Protein 4LPS (pdb70)

Solvent-accessible surface area: 17107 Å² total; per-residue (Å²): 105,160,27,57,103,49,2,57,80,1,63,103,66,2,94,168,48,44,5,5,2,0,0,0,0,0,0,4,15,0,20,13,8,49,5,1,32,36,0,11,82,41,161,72,7,110,20,0,0,0,0,1,5,1,69,38,60,56,1,0,74,81,0,100,181,89,72,10,52,8,56,11,17,71,25,20,122,33,7,18,0,44,0,51,50,0,59,40,2,0,50,80,1,98,123,126,17,9,2,150,159,12,48,0,0,0,0,6,2,0,3,0,1,8,19,0,4,58,60,35,0,4,7,2,1,2,0,0,0,0,3,1,8,15,21,20,31,16,0,33,14,10,20,59,2,0,74,0,0,11,0,0,0,0,5,33,23,61,17,42,158,86,53,123,13,121,50,60,43,0,94,91,3,3,86,138,42,29,80,131,6,49,40,38,92,7,7,65,141,57,99,118,12,6,69,63,0,14,69,31,0,34,62,38,61,172,98,87,76,39,16,138,52,94,56,133,177,29,68,111,50,2,56,81,2,63,103,65,2,94,172,44,45,4,5,2,0,0,0,0,0,0,4,17,0,20,14,14,55,6,1,30,38,0,10,86,38,159,76,6,92,18,0,0,0,1,3,11,8,78,26,85,112,4,0,62,90,0,102,162,87,71,8,48,1,36,33,15,69,23,26,156,29,8,18,0,50,0,65,50,0,61,44,8,0,48,90,0,101,118,105,21,5,1,158,151,12,57,0,0,0,0,6,2,1,5,0,0,3,20,0,7,55,59,33,0,6,9,1,1,2,0,0,0,0,3,1,9,15,22,14,21,14,0,31,10,5,20,39,0,0,91,0,0,10,0,0,0,0,5,33,22,60,17,43,153,88,53,125,15,125,55,61,34,0,97,95,1,4,86,150,36,29,74,129,7,50,47,40,92,7,6,68,137,55,101,118,12,5,70,61,0,13,67,32,0,34,69,38,60,169,98,85,80,39,19,133,50,98,64

Nearest PDB structures (foldseek):
  4lps-assembly2_B  TM=1.003E+00  e=1.080E-43  Helicobacter pylori 26695
  2wsm-assembly1_A  TM=9.148E-01  e=1.066E-20  Archaeoglobus fulgidus DSM 4304
  2hf9-assembly1_A  TM=9.427E-01  e=1.735E-19  Methanocaldococcus jannaschii
  2wsm-assembly1_B  TM=9.326E-01  e=5.176E-17  Archaeoglobus fulgidus DSM 4304
  4hi0-assembly1_F  TM=8.448E-01  e=5.317E-10  Helicobacter pylori 26695

InterPro domains:
  IPR003495 CobW/HypB/UreG, nucleotide-binding domain [PF02492] (51-211)
  IPR004392 Hydrogenase maturation factor HypB [PTHR30134] (16-239)
  IPR004392 Hydrogenase maturation factor HypB [TIGR00073] (16-233)
  IPR004392 Hydrogenase maturation factor HypB [cd05390] (26-230)
  IPR027417 P-loop containing nucleoside triphosphate hydrolase [G3DSA:3.40.50.300] (28-242)
  IPR027417 P-loop containing nucleoside triphosphate hydrolase [SSF52540] (8-234)

Sequence (430 aa):
SKNDIKAAEMKERYLKEGLYVLNFMSSPGSGKTTMLENLADFKDFKFCVVEGDLQTNRDADRLRKKGVSAHHQITTGEACHLEASMIEGAFDLLKDEGALEKSDFLIIENVGNLVCPSSYNLGAAMNIVLLSVPEGDDKVLKYPTMFMCADAVIISKADMVEVFNFRVSQVKEDMQKL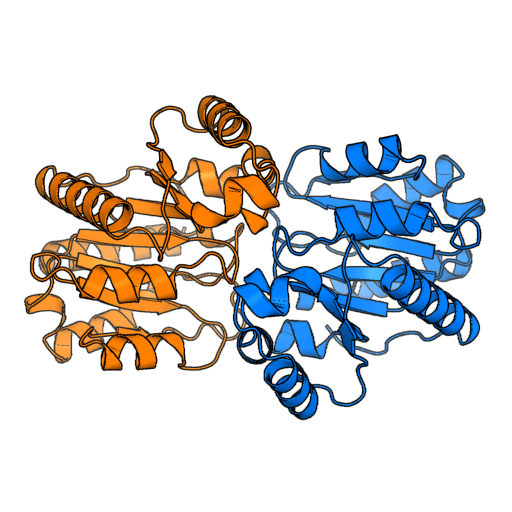KPEAPIFLMSSKDPKSLEDFKNFLLEKKRENYQSTHSFSKNDIKAAEMKERYLKEGLYVLNFMSSPGSGKTTMLENLADFKDFKFCVVEGDDLQTNRDADRLRKKGVSAHQITTGEACHLEASMIEGAFDLLKDEGALEKSDFLIIENVGNLVCPSSYNLGAAMNIVLLSVPEGDDKVLKYPTMFMCADAVIISKADMVEVFNFRVSQVKEDMQKLKPEAPIFLMSSKDPKSLEDFKNFLLEKKRENYQSTHSF

Organism: Helicobacter pylori (strain ATCC 700392 / 26695) (NCBI:txid85962)

Radius of gyration: 21.74 Å; Cα contacts (8 Å, |Δi|>4): 896; chains: 2; bounding box: 53×54×57 Å

Structure (mmCIF, N/CA/C/O backbone):
data_4LPS
#
_entry.id   4LPS
#
_cell.length_a   49.820
_cell.length_b   50.160
_cell.length_c   53.680
_cell.angle_alpha   102.16
_cell.angle_beta   99.05
_cell.angle_gamma   90.65
#
_symmetry.space_group_name_H-M   'P 1'
#
loop_
_entity.id
_entity.type
_entity.pdbx_description
1 polymer 'Hydrogenase/urease nickel incorporation protein HypB'
2 non-polymer 'MAGNESIUM ION'
3 non-polymer "GUANOSINE-5'-DIPHOSPHATE"
4 non-polymer 'PHOSPHATE ION'
5 non-polymer 'NICKEL (II) ION'
6 non-polymer GLYCEROL
7 non-polymer 'MALONATE ION'
8 water water
#
loop_
_atom_site.group_PDB
_atom_site.id
_atom_site.type_symbol
_atom_site.label_atom_id
_atom_site.label_alt_id
_atom_site.label_comp_id
_atom_site.label_asym_id
_atom_site.label_entity_id
_atom_site.label_seq_id
_atom_site.pdbx_PDB_ins_code
_atom_site.Cartn_x
_atom_site.Cartn_y
_atom_site.Cartn_z
_atom_site.occupancy
_atom_site.B_iso_or_equiv
_atom_site.auth_seq_id
_atom_site.auth_comp_id
_atom_site.auth_asym_id
_atom_site.auth_atom_id
_atom_site.pdbx_PDB_model_num
ATOM 1 N N . SER A 1 28 ? 38.432 -18.693 5.392 1.00 55.26 28 SER A N 1
ATOM 2 C CA . SER A 1 28 ? 38.733 -17.566 4.515 1.00 50.11 28 SER A CA 1
ATOM 3 C C . SER A 1 28 ? 38.404 -17.834 3.048 1.00 47.10 28 SER A C 1
ATOM 4 O O . SER A 1 28 ? 38.625 -16.965 2.210 1.00 45.84 28 SER A O 1
ATOM 7 N N . LYS A 1 29 ? 37.866 -19.015 2.742 1.00 45.06 29 LYS A N 1
ATOM 8 C CA . LYS A 1 29 ? 37.539 -19.373 1.359 1.00 37.37 29 LYS A CA 1
ATOM 9 C C . LYS A 1 29 ? 36.665 -18.294 0.721 1.00 26.22 29 LYS A C 1
ATOM 10 O O . LYS A 1 29 ? 36.967 -17.812 -0.377 1.00 17.98 29 LYS A O 1
ATOM 16 N N . ASN A 1 30 ? 35.585 -17.917 1.397 1.00 21.38 30 ASN A N 1
ATOM 17 C CA . ASN A 1 30 ? 34.770 -16.808 0.920 1.00 18.77 30 ASN A CA 1
ATOM 18 C C . ASN A 1 30 ? 35.535 -15.495 1.065 1.00 16.19 30 ASN A C 1
ATOM 19 O O . ASN A 1 30 ? 35.448 -14.623 0.203 1.00 14.43 30 ASN A O 1
ATOM 24 N N . ASP A 1 31 ? 36.264 -15.354 2.173 1.00 17.31 31 ASP A N 1
ATOM 25 C CA . ASP A 1 31 ? 37.075 -14.164 2.431 1.00 15.37 31 ASP A CA 1
ATOM 26 C C . ASP A 1 31 ? 38.143 -13.956 1.354 1.00 13.53 31 ASP A C 1
ATOM 27 O O . ASP A 1 31 ? 38.379 -12.831 0.915 1.00 12.22 31 ASP A O 1
ATOM 32 N N . ILE A 1 32 ? 38.798 -15.039 0.948 1.00 14.19 32 ILE A N 1
ATOM 33 C CA . ILE A 1 32 ? 39.767 -14.979 -0.142 1.00 13.50 32 ILE A CA 1
ATOM 34 C C . ILE A 1 32 ? 39.087 -14.514 -1.425 1.00 12.20 32 ILE A C 1
ATOM 35 O O . ILE A 1 32 ? 39.545 -13.574 -2.079 1.00 11.42 32 ILE A O 1
ATOM 40 N N . LYS A 1 33 ? 37.994 -15.184 -1.779 1.00 12.84 33 LYS A N 1
ATOM 41 C CA . LYS A 1 33 ? 37.249 -14.872 -2.995 1.00 12.40 33 LYS A CA 1
ATOM 42 C C . LYS A 1 33 ? 36.678 -13.452 -2.986 1.00 13.50 33 LYS A C 1
ATOM 43 O O . LYS A 1 33 ? 36.614 -12.796 -4.025 1.00 12.65 33 LYS A O 1
ATOM 49 N N . ALA A 1 34 ? 36.257 -12.987 -1.815 1.00 10.93 34 ALA A N 1
ATOM 50 C CA . ALA A 1 34 ? 35.774 -11.619 -1.666 1.00 10.38 34 ALA A CA 1
ATOM 51 C C . ALA A 1 34 ? 36.881 -10.605 -1.928 1.00 10.23 34 ALA A C 1
ATOM 52 O O . ALA A 1 34 ? 36.649 -9.568 -2.550 1.00 9.17 34 ALA A O 1
ATOM 54 N N . ALA A 1 35 ? 38.080 -10.903 -1.435 1.00 12.77 35 ALA A N 1
ATOM 55 C CA . ALA A 1 35 ? 39.234 -10.041 -1.653 1.00 13.78 35 ALA A CA 1
ATOM 56 C C . ALA A 1 35 ? 39.617 -9.996 -3.130 1.00 13.71 35 ALA A C 1
ATOM 57 O O . ALA A 1 35 ? 40.037 -8.957 -3.643 1.00 11.92 35 ALA A O 1
ATOM 59 N N . GLU A 1 36 ? 39.483 -11.134 -3.805 1.00 11.96 36 GLU A N 1
ATOM 60 C CA . GLU A 1 36 ? 39.787 -11.223 -5.230 1.00 11.52 36 GLU A CA 1
ATOM 61 C C . GLU A 1 36 ? 38.753 -10.482 -6.070 1.00 12.25 36 GLU A C 1
ATOM 62 O O . GLU A 1 36 ? 39.089 -9.884 -7.092 1.00 15.75 36 GLU A O 1
ATOM 68 N N . MET A 1 37 ? 37.491 -10.543 -5.655 1.00 9.46 37 MET A N 1
ATOM 69 C CA . MET A 1 37 ? 36.441 -9.801 -6.347 1.00 15.58 37 MET A CA 1
ATOM 70 C C . MET A 1 37 ? 36.629 -8.305 -6.151 1.00 13.93 37 MET A C 1
ATOM 71 O O . MET A 1 37 ? 36.345 -7.518 -7.054 1.00 15.81 37 MET A O 1
ATOM 76 N N . LYS A 1 38 ? 37.079 -7.916 -4.960 1.00 11.07 38 LYS A N 1
ATOM 77 C CA . LYS A 1 38 ? 37.352 -6.511 -4.672 1.00 15.04 38 LYS A CA 1
ATOM 78 C C . LYS A 1 38 ? 38.447 -5.944 -5.578 1.00 15.23 38 LYS A C 1
ATOM 79 O O . LYS A 1 38 ? 38.384 -4.780 -5.974 1.00 19.04 38 LYS A O 1
ATOM 85 N N . GLU A 1 39 ? 39.452 -6.760 -5.891 1.00 13.04 39 GLU A N 1
ATOM 86 C CA . GLU A 1 39 ? 40.457 -6.386 -6.883 1.00 13.80 39 GLU A CA 1
ATOM 87 C C . GLU A 1 39 ? 39.804 -5.978 -8.200 1.00 13.83 39 GLU A C 1
ATOM 88 O O . GLU A 1 39 ? 40.149 -4.954 -8.785 1.00 15.30 39 GLU A O 1
ATOM 94 N N . ARG A 1 40 ? 38.862 -6.795 -8.662 1.00 12.73 40 ARG A N 1
ATOM 95 C CA . ARG A 1 40 ? 38.181 -6.550 -9.928 1.00 14.12 40 ARG A CA 1
ATOM 96 C C . ARG A 1 40 ? 37.259 -5.337 -9.858 1.00 14.42 40 ARG A C 1
ATOM 97 O O . ARG A 1 40 ? 37.125 -4.606 -10.840 1.00 16.41 40 ARG A O 1
ATOM 105 N N . TYR A 1 41 ? 36.617 -5.136 -8.709 1.00 13.14 41 TYR A N 1
ATOM 106 C CA . TYR A 1 41 ? 35.756 -3.973 -8.513 1.00 14.19 41 TYR A CA 1
ATOM 107 C C . TYR A 1 41 ? 36.530 -2.686 -8.729 1.00 16.07 41 TYR A C 1
ATOM 108 O O . TYR A 1 41 ? 36.077 -1.777 -9.425 1.00 18.15 41 TYR A O 1
ATOM 117 N N . LEU A 1 42 ? 37.714 -2.632 -8.130 1.00 15.93 42 LEU A N 1
ATOM 118 C CA . LEU A 1 42 ? 38.570 -1.455 -8.193 1.00 20.39 42 LEU A CA 1
ATOM 119 C C . LEU A 1 42 ? 39.154 -1.290 -9.593 1.00 23.89 42 LEU A C 1
ATOM 120 O O . LEU A 1 42 ? 39.292 -0.173 -10.089 1.00 26.88 42 LEU A O 1
ATOM 125 N N . LYS A 1 43 ? 39.508 -2.411 -10.214 1.00 19.71 43 LYS A N 1
ATOM 126 C CA . LYS A 1 43 ? 40.002 -2.412 -11.586 1.00 23.79 43 LYS A CA 1
ATOM 127 C C . LYS A 1 43 ? 38.985 -1.777 -12.530 1.00 24.03 43 LYS A C 1
ATOM 128 O O . LYS A 1 43 ? 39.344 -1.020 -13.431 1.00 27.48 43 LYS A O 1
ATOM 134 N N . GLU A 1 44 ? 37.715 -2.104 -12.320 1.00 18.95 44 GLU A N 1
ATOM 135 C CA . GLU A 1 44 ? 36.636 -1.588 -13.153 1.00 19.56 44 GLU A CA 1
ATOM 136 C C . GLU A 1 44 ? 36.157 -0.221 -12.678 1.00 18.90 44 GLU A C 1
ATOM 137 O O . GLU A 1 44 ? 35.221 0.344 -13.247 1.00 21.66 44 GLU A O 1
ATOM 143 N N . GLY A 1 45 ? 36.792 0.297 -11.630 1.00 18.72 45 GLY A N 1
ATOM 144 C CA . GLY A 1 45 ? 36.425 1.584 -11.071 1.00 18.76 45 GLY A CA 1
ATOM 145 C C . GLY A 1 45 ? 34.998 1.613 -10.557 1.00 23.81 45 GLY A C 1
ATOM 146 O O . GLY A 1 45 ? 34.269 2.582 -10.773 1.00 28.99 45 GLY A O 1
ATOM 147 N N . LEU A 1 46 ? 34.602 0.549 -9.865 1.00 17.41 46 LEU A N 1
ATOM 148 C CA . LEU A 1 46 ? 33.256 0.447 -9.319 1.00 15.37 46 LEU A CA 1
ATOM 149 C C . LEU A 1 46 ? 33.221 0.653 -7.811 1.00 15.42 46 LEU A C 1
ATOM 150 O O . LEU A 1 46 ? 34.037 0.089 -7.077 1.00 15.10 46 LEU A O 1
ATOM 155 N N . TYR A 1 47 ? 32.267 1.459 -7.355 1.00 14.25 47 TYR A N 1
ATOM 156 C CA . TYR A 1 47 ? 31.959 1.545 -5.934 1.00 13.74 47 TYR A CA 1
ATOM 157 C C . TYR A 1 47 ? 30.820 0.576 -5.647 1.00 17.53 47 TYR A C 1
ATOM 158 O O . TYR A 1 47 ? 29.711 0.740 -6.154 1.00 18.62 47 TYR A O 1
ATOM 167 N N . VAL A 1 48 ? 31.103 -0.448 -4.851 1.00 16.95 48 VAL A N 1
ATOM 168 C CA . VAL A 1 48 ? 30.178 -1.563 -4.703 1.00 11.15 48 VAL A CA 1
ATOM 169 C C . VAL A 1 48 ? 29.390 -1.514 -3.395 1.00 10.57 48 VAL A C 1
ATOM 170 O O . VAL A 1 48 ? 29.960 -1.363 -2.312 1.00 10.73 48 VAL A O 1
ATOM 174 N N . LEU A 1 49 ? 28.070 -1.633 -3.516 1.00 10.08 49 LEU A N 1
ATOM 175 C CA . LEU A 1 49 ? 27.173 -1.604 -2.365 1.00 15.51 49 LEU A CA 1
ATOM 176 C C . LEU A 1 49 ? 26.467 -2.944 -2.204 1.00 14.01 49 LEU A C 1
ATOM 177 O O . LEU A 1 49 ? 26.052 -3.563 -3.189 1.00 14.81 49 LEU A O 1
ATOM 182 N N . ASN A 1 50 ? 26.369 -3.401 -0.959 1.00 9.03 50 ASN A N 1
ATOM 183 C CA . ASN A 1 50 ? 25.676 -4.642 -0.636 1.00 11.54 50 ASN A CA 1
ATOM 184 C C . ASN A 1 50 ? 24.480 -4.367 0.271 1.00 12.80 50 ASN A C 1
ATOM 185 O O . ASN A 1 50 ? 24.646 -4.037 1.448 1.00 9.87 50 ASN A O 1
ATOM 190 N N . PHE A 1 51 ? 23.277 -4.486 -0.284 1.00 10.40 51 PHE A N 1
ATOM 191 C CA . PHE A 1 51 ? 22.058 -4.205 0.471 1.00 11.52 51 PHE A CA 1
ATOM 192 C C . PHE A 1 51 ? 21.452 -5.470 1.067 1.00 11.19 51 PHE A C 1
ATOM 193 O O . PHE A 1 51 ? 21.158 -6.429 0.353 1.00 9.88 51 PHE A O 1
ATOM 201 N N . MET A 1 52 ? 21.263 -5.457 2.383 1.00 8.55 52 MET A N 1
ATOM 202 C CA . MET A 1 52 ? 20.709 -6.596 3.095 1.00 8.82 52 MET A CA 1
ATOM 203 C C . MET A 1 52 ? 19.484 -6.188 3.899 1.00 13.07 52 MET A C 1
ATOM 204 O O . MET A 1 52 ? 19.417 -5.072 4.414 1.00 8.95 52 MET A O 1
ATOM 209 N N . SER A 1 53 ? 18.505 -7.085 3.973 1.00 10.63 53 SER A N 1
ATOM 210 C CA . SER A 1 53 ? 17.292 -6.843 4.746 1.00 12.48 53 SER A CA 1
ATOM 211 C C . SER A 1 53 ? 16.471 -8.118 4.834 1.00 9.91 53 SER A C 1
ATOM 212 O O . SER A 1 53 ? 16.820 -9.129 4.228 1.00 11.62 53 SER A O 1
ATOM 215 N N . SER A 1 54 ? 15.369 -8.057 5.573 1.00 10.32 54 SER A N 1
ATOM 216 C CA . SER A 1 54 ? 14.362 -9.106 5.527 1.00 12.85 54 SER A CA 1
ATOM 217 C C . SER A 1 54 ? 13.715 -9.108 4.149 1.00 11.75 54 SER A C 1
ATOM 218 O O . SER A 1 54 ? 13.806 -8.117 3.422 1.00 9.94 54 SER A O 1
ATOM 221 N N . PRO A 1 55 ? 13.085 -10.229 3.766 1.00 11.17 55 PRO A N 1
ATOM 222 C CA . PRO A 1 55 ? 12.257 -10.169 2.558 1.00 11.12 55 PRO A CA 1
ATOM 223 C C . PRO A 1 55 ? 11.203 -9.063 2.658 1.00 13.94 55 PRO A C 1
ATOM 224 O O . PRO A 1 55 ? 10.531 -8.954 3.689 1.00 11.83 55 PRO A O 1
ATOM 228 N N . GLY A 1 56 ? 11.075 -8.250 1.614 1.00 11.92 56 GLY A N 1
ATOM 229 C CA . GLY A 1 56 ? 10.028 -7.243 1.558 1.00 11.05 56 GLY A CA 1
ATOM 230 C C . GLY A 1 56 ? 10.266 -5.926 2.278 1.00 13.31 56 GLY A C 1
ATOM 231 O O . GLY A 1 56 ? 9.339 -5.132 2.423 1.00 18.15 56 GLY A O 1
ATOM 232 N N . SER A 1 57 ? 11.493 -5.676 2.725 1.00 15.86 57 SER A N 1
ATOM 233 C CA . SER A 1 57 ? 11.803 -4.413 3.395 1.00 16.40 57 SER A CA 1
ATOM 234 C C . SER A 1 57 ? 11.803 -3.208 2.445 1.00 13.07 57 SER A C 1
ATOM 235 O O . SER A 1 57 ? 11.772 -2.065 2.901 1.00 9.83 57 SER A O 1
ATOM 238 N N . GLY A 1 58 ? 11.831 -3.456 1.137 1.00 12.21 58 GLY A N 1
ATOM 239 C CA . GLY A 1 58 ? 11.795 -2.374 0.167 1.00 10.20 58 GLY A CA 1
ATOM 240 C C . GLY A 1 58 ? 13.046 -2.152 -0.670 1.00 12.37 58 GLY A C 1
ATOM 241 O O . GLY A 1 58 ? 13.230 -1.065 -1.217 1.00 12.10 58 GLY A O 1
ATOM 242 N N . LYS A 1 59 ? 13.904 -3.165 -0.770 1.00 9.28 59 LYS A N 1
ATOM 243 C CA . LYS A 1 59 ? 15.152 -3.056 -1.532 1.00 8.78 59 LYS A CA 1
ATOM 244 C C . LYS A 1 59 ? 14.957 -2.758 -3.022 1.00 10.17 59 LYS A C 1
ATOM 245 O O . LYS A 1 59 ? 15.537 -1.807 -3.550 1.00 9.37 59 LYS A O 1
ATOM 251 N N . THR A 1 60 ? 14.170 -3.585 -3.703 1.00 9.52 60 THR A N 1
ATOM 252 C CA . THR A 1 60 ? 13.969 -3.421 -5.140 1.00 10.15 60 THR A CA 1
ATOM 253 C C . THR A 1 60 ? 13.284 -2.093 -5.463 1.00 10.85 60 THR A C 1
ATOM 254 O O . THR A 1 60 ? 13.659 -1.413 -6.421 1.00 13.10 60 THR A O 1
ATOM 258 N N . THR A 1 61 ? 12.291 -1.723 -4.657 1.00 10.79 61 THR A N 1
ATOM 259 C CA . THR A 1 61 ? 11.581 -0.460 -4.848 1.00 11.52 61 THR A CA 1
ATOM 260 C C . THR A 1 61 ? 12.542 0.713 -4.721 1.00 18.49 61 THR A C 1
ATOM 261 O O . THR A 1 61 ? 12.483 1.666 -5.502 1.00 20.45 61 THR A O 1
ATOM 265 N N . MET A 1 62 ? 13.430 0.633 -3.736 1.00 14.40 62 MET A N 1
ATOM 266 C CA . MET A 1 62 ? 14.431 1.672 -3.526 1.00 15.13 62 MET A CA 1
ATOM 267 C C . MET A 1 62 ? 15.332 1.838 -4.746 1.00 15.51 62 MET A C 1
ATOM 268 O O . MET A 1 62 ? 15.602 2.960 -5.179 1.00 17.08 62 MET A O 1
ATOM 273 N N . LEU A 1 63 ? 15.800 0.718 -5.291 1.00 12.73 63 LEU A N 1
ATOM 274 C CA . LEU A 1 63 ? 16.656 0.745 -6.472 1.00 13.31 63 LEU A CA 1
ATOM 275 C C . LEU A 1 63 ? 15.906 1.292 -7.683 1.00 13.19 63 LEU A C 1
ATOM 276 O O . LEU A 1 63 ? 16.479 2.027 -8.488 1.00 16.50 63 LEU A O 1
ATOM 281 N N . GLU A 1 64 ? 14.633 0.923 -7.818 1.00 13.59 64 GLU A N 1
ATOM 282 C CA . GLU A 1 64 ? 13.785 1.473 -8.875 1.00 16.64 64 GLU A CA 1
ATOM 283 C C . GLU A 1 64 ? 13.722 2.995 -8.785 1.00 18.43 64 GLU A C 1
ATOM 284 O O . GLU A 1 64 ? 13.789 3.691 -9.798 1.00 21.54 64 GLU A O 1
ATOM 290 N N . ASN A 1 65 ? 13.596 3.502 -7.562 1.00 14.36 65 ASN A N 1
ATOM 291 C CA . ASN A 1 65 ? 13.538 4.941 -7.327 1.00 17.26 65 ASN A CA 1
ATOM 292 C C . ASN A 1 65 ? 14.889 5.631 -7.527 1.00 17.81 65 ASN A C 1
ATOM 293 O O . ASN A 1 65 ? 14.947 6.783 -7.958 1.00 18.51 65 ASN A O 1
ATOM 298 N N . LEU A 1 66 ? 15.974 4.929 -7.209 1.00 14.52 66 LEU A N 1
ATOM 299 C CA . LEU A 1 66 ? 17.318 5.474 -7.398 1.00 16.13 66 LEU A CA 1
ATOM 300 C C . LEU A 1 66 ? 17.647 5.649 -8.882 1.00 17.52 66 LEU A C 1
ATOM 301 O O . LEU A 1 66 ? 18.422 6.528 -9.258 1.00 17.87 66 LEU A O 1
ATOM 306 N N . ALA A 1 67 ? 17.061 4.801 -9.719 1.00 15.96 67 ALA A N 1
ATOM 307 C CA . ALA A 1 67 ? 17.260 4.878 -11.163 1.00 20.20 67 ALA A CA 1
ATOM 308 C C . ALA A 1 67 ? 16.767 6.193 -11.765 1.00 24.79 67 ALA A C 1
ATOM 309 O O . ALA A 1 67 ? 17.109 6.526 -12.902 1.00 27.43 67 ALA A O 1
ATOM 311 N N . ASP A 1 68 ? 15.961 6.935 -11.010 1.00 25.40 68 ASP A N 1
ATOM 312 C CA . ASP A 1 68 ? 15.434 8.208 -11.486 1.00 29.35 68 ASP A CA 1
ATOM 313 C C . ASP A 1 68 ? 16.444 9.344 -11.359 1.00 30.53 68 ASP A C 1
ATOM 314 O O . ASP A 1 68 ? 16.229 10.432 -11.894 1.00 31.57 68 ASP A O 1
ATOM 319 N N . PHE A 1 69 ? 17.541 9.097 -10.650 1.00 28.74 69 PHE A N 1
ATOM 320 C CA . PHE A 1 69 ? 18.593 10.101 -10.530 1.00 26.76 69 PHE A CA 1
ATOM 321 C C . PHE A 1 69 ? 19.668 9.853 -11.584 1.00 28.74 69 PHE A C 1
ATOM 322 O O . PHE A 1 69 ? 20.399 8.861 -11.529 1.00 28.90 69 PHE A O 1
ATOM 330 N N . LYS A 1 70 ? 19.745 10.762 -12.551 1.00 32.54 70 LYS A N 1
ATOM 331 C CA . LYS A 1 70 ? 20.601 10.581 -13.715 1.00 36.10 70 LYS A CA 1
ATOM 332 C C . LYS A 1 70 ? 22.077 10.689 -13.353 1.00 34.25 70 LYS A C 1
ATOM 333 O O . LYS A 1 70 ? 22.939 10.132 -14.041 1.00 35.00 70 LYS A O 1
ATOM 339 N N . ASP A 1 71 ? 22.363 11.384 -12.255 1.00 30.65 71 ASP A N 1
ATOM 340 C CA . ASP A 1 71 ? 23.730 11.488 -11.759 1.00 28.09 71 ASP A CA 1
ATOM 341 C C . ASP A 1 71 ? 24.123 10.264 -10.936 1.00 23.64 71 ASP A C 1
ATOM 342 O O . ASP A 1 71 ? 25.238 10.192 -10.417 1.00 22.32 71 ASP A O 1
ATOM 347 N N . PHE A 1 72 ? 23.218 9.296 -10.833 1.00 21.04 72 PHE A N 1
ATOM 348 C CA . PHE A 1 72 ? 23.504 8.073 -10.094 1.00 19.01 72 PHE A CA 1
ATOM 349 C C . PHE A 1 72 ? 23.519 6.887 -11.050 1.00 18.99 72 PHE A C 1
ATOM 350 O O . PHE A 1 72 ? 22.474 6.314 -11.370 1.00 19.47 72 PHE A O 1
ATOM 358 N N . LYS A 1 73 ? 24.719 6.529 -11.495 1.00 19.55 73 LYS A N 1
ATOM 359 C CA . LYS A 1 73 ? 24.906 5.527 -12.536 1.00 19.18 73 LYS A CA 1
ATOM 360 C C . LYS A 1 73 ? 25.296 4.187 -11.934 1.00 17.00 73 LYS A C 1
ATOM 361 O O . LYS A 1 73 ? 26.373 4.052 -11.351 1.00 17.96 73 LYS A O 1
ATOM 367 N N . PHE A 1 74 ? 24.418 3.199 -12.067 1.00 17.17 74 PHE A N 1
ATOM 368 C CA . PHE A 1 74 ? 24.655 1.900 -11.454 1.00 15.74 74 PHE A CA 1
ATOM 369 C C . PHE A 1 74 ? 24.072 0.737 -12.248 1.00 15.35 74 PHE A C 1
ATOM 370 O O . PHE A 1 74 ? 23.171 0.914 -13.070 1.00 15.74 74 PHE A O 1
ATOM 378 N N . CYS A 1 75 ? 24.608 -0.452 -11.994 1.00 14.76 75 CYS A N 1
ATOM 379 C CA . CYS A 1 75 ? 24.027 -1.695 -12.483 1.00 16.47 75 CYS A CA 1
ATOM 380 C C . CYS A 1 75 ? 23.821 -2.607 -11.277 1.00 17.39 75 CYS A C 1
ATOM 381 O O . CYS A 1 75 ? 24.366 -2.351 -10.200 1.00 13.25 75 CYS A O 1
ATOM 384 N N . VAL A 1 76 ? 23.030 -3.660 -11.441 1.00 13.33 76 VAL A N 1
ATOM 385 C CA . VAL A 1 76 ? 22.599 -4.438 -10.287 1.00 12.69 76 VAL A CA 1
ATOM 386 C C . VAL A 1 76 ? 22.870 -5.934 -10.427 1.00 14.86 76 VAL A C 1
ATOM 387 O O . VAL A 1 76 ? 22.693 -6.521 -11.497 1.00 15.20 76 VAL A O 1
ATOM 391 N N . VAL A 1 77 ? 23.328 -6.534 -9.335 1.00 14.45 77 VAL A N 1
ATOM 392 C CA . VAL A 1 77 ? 23.352 -7.981 -9.201 1.00 13.84 77 VAL A CA 1
ATOM 393 C C . VAL A 1 77 ? 22.271 -8.388 -8.198 1.00 13.57 77 VAL A C 1
ATOM 394 O O . VAL A 1 77 ? 22.302 -7.969 -7.038 1.00 15.21 77 VAL A O 1
ATOM 398 N N . GLU A 1 78 ? 21.312 -9.193 -8.651 1.00 13.12 78 GLU A N 1
ATOM 399 C CA . GLU A 1 78 ? 20.161 -9.565 -7.828 1.00 14.96 78 GLU A CA 1
ATOM 400 C C . GLU A 1 78 ? 20.300 -10.967 -7.268 1.00 14.60 78 GLU A C 1
ATOM 401 O O . GLU A 1 78 ? 20.578 -11.910 -8.011 1.00 14.09 78 GLU A O 1
ATOM 407 N N . GLY A 1 79 ? 20.125 -11.101 -5.956 1.00 13.24 79 GLY A N 1
ATOM 408 C CA . GLY A 1 79 ? 20.172 -12.407 -5.329 1.00 14.90 79 GLY A CA 1
ATOM 409 C C . GLY A 1 79 ? 18.813 -12.881 -4.850 1.00 17.30 79 GLY A C 1
ATOM 410 O O . GLY A 1 79 ? 18.209 -12.278 -3.962 1.00 19.31 79 GLY A O 1
ATOM 411 N N . ASP A 1 80 ? 18.327 -13.961 -5.450 1.00 15.13 80 ASP A N 1
ATOM 412 C CA . ASP A 1 80 ? 17.085 -14.590 -5.015 1.00 20.02 80 ASP A CA 1
ATOM 413 C C . ASP A 1 80 ? 17.234 -16.099 -5.100 1.00 21.01 80 ASP A C 1
ATOM 414 O O . ASP A 1 80 ? 18.143 -16.599 -5.762 1.00 22.13 80 ASP A O 1
ATOM 419 N N . LEU A 1 81 ? 16.352 -16.822 -4.419 1.00 19.57 81 LEU A N 1
ATOM 420 C CA . LEU A 1 81 ? 16.298 -18.269 -4.559 1.00 21.55 81 LEU A CA 1
ATOM 421 C C . LEU A 1 81 ? 15.851 -18.658 -5.965 1.00 22.69 81 LEU A C 1
ATOM 422 O O . LEU A 1 81 ? 16.526 -19.437 -6.641 1.00 22.51 81 LEU A O 1
ATOM 427 N N . GLN A 1 82 ? 14.729 -18.094 -6.413 1.00 19.90 82 GLN A N 1
ATOM 428 C CA . GLN A 1 82 ? 14.194 -18.391 -7.741 1.00 22.30 82 GLN A CA 1
ATOM 429 C C . GLN A 1 82 ? 13.496 -17.181 -8.356 1.00 19.39 82 GLN A C 1
ATOM 430 O O . GLN A 1 82 ? 13.260 -16.183 -7.673 1.00 18.29 82 GLN A O 1
ATOM 436 N N . THR A 1 83 ? 13.184 -17.292 -9.651 1.00 24.34 83 THR A N 1
ATOM 437 C CA . THR A 1 83 ? 12.488 -16.267 -10.448 1.00 20.20 83 THR A CA 1
ATOM 438 C C . THR A 1 83 ? 13.370 -15.058 -10.734 1.00 19.21 83 THR A C 1
ATOM 439 O O . THR A 1 83 ? 14.295 -14.748 -9.980 1.00 17.35 83 THR A O 1
ATOM 443 N N . ASN A 1 84 ? 13.078 -14.391 -11.846 1.00 18.22 84 ASN A N 1
ATOM 444 C CA . ASN A 1 84 ? 13.732 -13.142 -12.213 1.00 18.91 84 ASN A CA 1
ATOM 445 C C . ASN A 1 84 ? 12.800 -11.966 -11.950 1.00 21.87 84 ASN A C 1
ATOM 446 O O . ASN A 1 84 ? 12.761 -11.015 -12.728 1.00 21.72 84 ASN A O 1
ATOM 451 N N . ARG A 1 85 ? 12.055 -12.022 -10.849 1.00 20.89 85 ARG A N 1
ATOM 452 C CA . ARG A 1 85 ? 11.027 -11.017 -10.602 1.00 22.31 85 ARG A CA 1
ATOM 453 C C . ARG A 1 85 ? 11.645 -9.660 -10.268 1.00 19.88 85 ARG A C 1
ATOM 454 O O . ARG A 1 85 ? 11.222 -8.642 -10.814 1.00 18.47 85 ARG A O 1
ATOM 462 N N . ASP A 1 86 ? 12.626 -9.637 -9.371 1.00 17.41 86 ASP A N 1
ATOM 463 C CA . ASP A 1 86 ? 13.272 -8.379 -9.012 1.00 15.50 86 ASP A CA 1
ATOM 464 C C . ASP A 1 86 ? 14.089 -7.814 -10.177 1.00 16.05 86 ASP A C 1
ATOM 465 O O . ASP A 1 86 ? 14.041 -6.616 -10.451 1.00 19.01 86 ASP A O 1
ATOM 470 N N . ALA A 1 87 ? 14.839 -8.678 -10.854 1.00 15.76 87 ALA A N 1
ATOM 471 C CA . ALA A 1 87 ? 15.686 -8.256 -11.966 1.00 15.15 87 ALA A CA 1
ATOM 472 C C . ALA A 1 87 ? 14.859 -7.658 -13.099 1.00 16.91 87 ALA A C 1
ATOM 473 O O . ALA A 1 87 ? 15.257 -6.666 -13.714 1.00 19.71 87 ALA A O 1
ATOM 475 N N . ASP A 1 88 ? 13.717 -8.278 -13.378 1.00 17.21 88 ASP A N 1
ATOM 476 C CA . ASP A 1 88 ? 12.804 -7.794 -14.410 1.00 19.04 88 ASP A CA 1
ATOM 477 C C . ASP A 1 88 ? 12.224 -6.421 -14.083 1.00 20.69 88 ASP A C 1
ATOM 478 O O . ASP A 1 88 ? 12.140 -5.560 -14.958 1.00 21.85 88 ASP A O 1
ATOM 483 N N . ARG A 1 89 ? 11.808 -6.224 -12.834 1.00 17.48 89 ARG A N 1
ATOM 484 C CA . ARG A 1 89 ? 11.327 -4.915 -12.393 1.00 19.76 89 ARG A CA 1
ATOM 485 C C . ARG A 1 89 ? 12.364 -3.827 -12.650 1.00 18.83 89 ARG A C 1
ATOM 486 O O . ARG A 1 89 ? 12.026 -2.718 -13.066 1.00 20.81 89 ARG A O 1
ATOM 494 N N . LEU A 1 90 ? 13.627 -4.151 -12.392 1.00 16.91 90 LEU A N 1
ATOM 495 C CA . LEU A 1 90 ? 14.719 -3.197 -12.556 1.00 17.52 90 LEU A CA 1
ATOM 496 C C . LEU A 1 90 ? 15.015 -2.928 -14.031 1.00 17.75 90 LEU A C 1
ATOM 497 O O . LEU A 1 90 ? 15.262 -1.785 -14.422 1.00 18.25 90 LEU A O 1
ATOM 502 N N . ARG A 1 91 ? 14.991 -3.981 -14.844 1.00 17.60 91 ARG A N 1
ATOM 503 C CA . ARG A 1 91 ? 15.266 -3.846 -16.274 1.00 18.31 91 ARG A CA 1
ATOM 504 C C . ARG A 1 91 ? 14.139 -3.088 -16.967 1.00 19.34 91 ARG A C 1
ATOM 505 O O . ARG A 1 91 ? 14.376 -2.368 -17.938 1.00 20.18 91 ARG A O 1
ATOM 513 N N . LYS A 1 92 ? 12.917 -3.268 -16.475 1.00 19.42 92 LYS A N 1
ATOM 514 C CA . LYS A 1 92 ? 11.772 -2.482 -16.933 1.00 27.08 92 LYS A CA 1
ATOM 515 C C . LYS A 1 92 ? 12.014 -0.979 -16.732 1.00 25.22 92 LYS A C 1
ATOM 516 O O . LYS A 1 92 ? 11.435 -0.147 -17.434 1.00 22.83 92 LYS A O 1
ATOM 522 N N . LYS A 1 93 ? 12.881 -0.638 -15.779 1.00 26.56 93 LYS A N 1
ATOM 523 C CA . LYS A 1 93 ? 13.203 0.759 -15.493 1.00 29.78 93 LYS A CA 1
ATOM 524 C C . LYS A 1 93 ? 14.486 1.249 -16.168 1.00 31.08 93 LYS A C 1
ATOM 525 O O . LYS A 1 93 ? 14.927 2.372 -15.918 1.00 34.76 93 LYS A O 1
ATOM 531 N N . GLY A 1 94 ? 15.083 0.420 -17.019 1.00 26.79 94 GLY A N 1
ATOM 532 C CA . GLY A 1 94 ? 16.287 0.820 -17.728 1.00 24.99 94 GLY A CA 1
ATOM 533 C C . GLY A 1 94 ? 17.592 0.532 -17.005 1.00 25.97 94 GLY A C 1
ATOM 534 O O . GLY A 1 94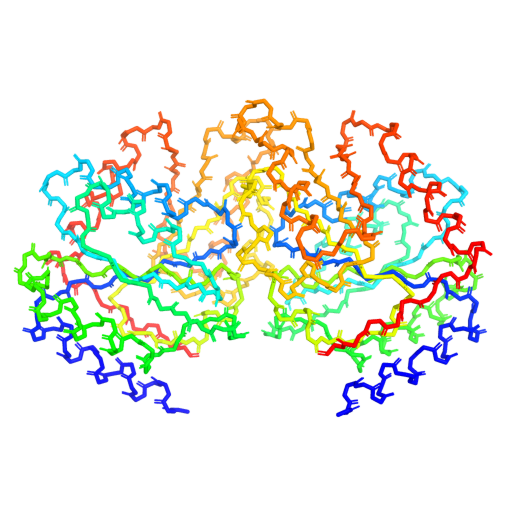 ? 18.656 0.990 -17.429 1.00 28.15 94 GLY A O 1
ATOM 535 N N . VAL A 1 95 ? 17.519 -0.241 -15.926 1.00 20.89 95 VAL A N 1
ATOM 536 C CA . VAL A 1 95 ? 18.710 -0.601 -15.165 1.00 21.16 95 VAL A CA 1
ATOM 537 C C . VAL A 1 95 ? 19.263 -1.947 -15.601 1.00 18.91 95 VAL A C 1
ATOM 538 O O . VAL A 1 95 ? 18.541 -2.945 -15.620 1.00 21.83 95 VAL A O 1
ATOM 542 N N . SER A 1 96 ? 20.538 -1.967 -15.977 1.00 20.64 96 SER A N 1
ATOM 543 C CA . SER A 1 96 ? 21.205 -3.223 -16.279 1.00 22.65 96 SER A CA 1
ATOM 544 C C . SER A 1 96 ? 21.290 -4.041 -15.003 1.00 20.97 96 SER A C 1
ATOM 545 O O . SER A 1 96 ? 21.897 -3.619 -14.019 1.00 22.38 96 SER A O 1
ATOM 548 N N . ALA A 1 97 ? 20.669 -5.212 -15.023 1.00 19.08 97 ALA A N 1
ATOM 549 C CA . ALA A 1 97 ? 20.555 -6.036 -13.831 1.00 17.92 97 ALA A CA 1
ATOM 550 C C . ALA A 1 97 ? 20.641 -7.496 -14.216 1.00 21.32 97 ALA A C 1
ATOM 551 O O . ALA A 1 97 ? 20.110 -7.902 -15.250 1.00 26.18 97 ALA A O 1
ATOM 553 N N A HIS A 1 98 ? 21.332 -8.288 -13.399 0.46 17.56 98 HIS A N 1
ATOM 554 N N B HIS A 1 98 ? 21.292 -8.293 -13.379 0.54 17.50 98 HIS A N 1
ATOM 555 C CA A HIS A 1 98 ? 21.363 -9.729 -13.609 0.46 17.34 98 HIS A CA 1
ATOM 556 C CA B HIS A 1 98 ? 21.330 -9.724 -13.624 0.54 17.38 98 HIS A CA 1
ATOM 557 C C A HIS A 1 98 ? 20.966 -10.467 -12.340 0.46 17.03 98 HIS A C 1
ATOM 558 C C B HIS A 1 98 ? 21.015 -10.506 -12.360 0.54 17.06 98 HIS A C 1
ATOM 559 O O A HIS A 1 98 ? 21.402 -10.128 -11.238 0.46 16.56 98 HIS A O 1
ATOM 560 O O B HIS A 1 98 ? 21.536 -10.221 -11.281 0.54 16.62 98 HIS A O 1
ATOM 573 N N . GLN A 1 99 ? 20.135 -11.490 -12.514 1.00 17.12 99 GLN A N 1
ATOM 574 C CA . GLN A 1 99 ? 19.637 -12.264 -11.398 1.00 16.89 99 GLN A CA 1
ATOM 575 C C . GLN A 1 99 ? 20.559 -13.433 -11.078 1.00 18.26 99 GLN A C 1
ATOM 576 O O . GLN A 1 99 ? 20.940 -14.200 -11.965 1.00 15.70 99 GLN A O 1
ATOM 582 N N . ILE A 1 100 ? 20.917 -13.564 -9.808 1.00 18.12 100 ILE A N 1
ATOM 583 C CA . ILE A 1 100 ? 21.553 -14.780 -9.331 1.00 22.18 100 ILE A CA 1
ATOM 584 C C . ILE A 1 100 ? 20.494 -15.638 -8.662 1.00 26.18 100 ILE A C 1
ATOM 585 O O . ILE A 1 100 ? 19.850 -15.200 -7.708 1.00 23.86 100 ILE A O 1
ATOM 590 N N . THR A 1 101 ? 20.281 -16.842 -9.177 1.00 24.26 101 THR A N 1
ATOM 591 C CA . THR A 1 101 ? 19.344 -17.747 -8.535 1.00 24.92 101 THR A CA 1
ATOM 592 C C . THR A 1 101 ? 20.155 -18.711 -7.686 1.00 29.00 101 THR A C 1
ATOM 593 O O . THR A 1 101 ? 20.890 -19.552 -8.206 1.00 30.68 101 THR A O 1
ATOM 597 N N . THR A 1 102 ? 20.009 -18.572 -6.373 1.00 26.38 102 THR A N 1
ATOM 598 C CA . THR A 1 102 ? 20.759 -19.370 -5.414 1.00 24.89 102 THR A CA 1
ATOM 599 C C . THR A 1 102 ? 20.152 -20.756 -5.262 1.00 30.35 102 THR A C 1
ATOM 600 O O . THR A 1 102 ? 20.806 -21.685 -4.786 1.00 35.15 102 THR A O 1
ATOM 604 N N . GLY A 1 103 ? 18.896 -20.889 -5.674 1.00 28.38 103 GLY A N 1
ATOM 605 C CA . GLY A 1 103 ? 18.187 -22.147 -5.553 1.00 33.48 103 GLY A CA 1
ATOM 606 C C . GLY A 1 103 ? 17.707 -22.403 -4.139 1.00 32.67 103 GLY A C 1
ATOM 607 O O . GLY A 1 103 ? 16.518 -22.261 -3.852 1.00 35.49 103 GLY A O 1
ATOM 608 N N . GLU A 1 104 ? 18.622 -22.776 -3.250 1.00 29.27 104 GLU A N 1
ATOM 609 C CA . GLU A 1 104 ? 18.253 -23.004 -1.856 1.00 32.19 104 GLU A CA 1
ATOM 610 C C . GLU A 1 104 ? 19.053 -22.153 -0.873 1.00 25.20 104 GLU A C 1
ATOM 611 O O . GLU A 1 104 ? 18.637 -21.978 0.270 1.00 26.63 104 GLU A O 1
ATOM 617 N N . ALA A 1 105 ? 20.191 -21.621 -1.311 1.00 23.02 105 ALA A N 1
ATOM 618 C CA . ALA A 1 105 ? 21.067 -20.881 -0.406 1.00 19.81 105 ALA A CA 1
ATOM 619 C C . ALA A 1 105 ? 20.419 -19.572 0.041 1.00 20.28 105 ALA A C 1
ATOM 620 O O . ALA A 1 105 ? 19.857 -18.829 -0.770 1.00 17.22 105 ALA A O 1
ATOM 622 N N . CYS A 1 106 ? 20.523 -19.289 1.337 1.00 15.62 106 CYS A N 1
ATOM 623 C CA . CYS A 1 106 ? 19.801 -18.180 1.954 1.00 16.34 106 CYS A CA 1
ATOM 624 C C . CYS A 1 106 ? 20.569 -16.869 1.883 1.00 20.02 106 CYS A C 1
ATOM 625 O O . CYS A 1 106 ? 20.208 -15.893 2.543 1.00 18.35 106 CYS A O 1
ATOM 628 N N . HIS A 1 107 ? 21.615 -16.848 1.069 1.00 12.69 107 HIS A N 1
ATOM 629 C CA . HIS A 1 107 ? 22.559 -15.745 1.071 1.00 11.91 107 HIS A CA 1
ATOM 630 C C . HIS A 1 107 ? 23.392 -15.776 -0.197 1.00 11.62 107 HIS A C 1
ATOM 631 O O . HIS A 1 107 ? 23.431 -16.791 -0.896 1.00 12.06 107 HIS A O 1
ATOM 638 N N . LEU A 1 108 ? 24.058 -14.667 -0.494 1.00 11.11 108 LEU A N 1
ATOM 639 C CA . LEU A 1 108 ? 25.011 -14.642 -1.589 1.00 16.35 108 LEU A CA 1
ATOM 640 C C . LEU A 1 108 ? 26.414 -14.939 -1.077 1.00 14.97 108 LEU A C 1
ATOM 641 O O . LEU A 1 108 ? 26.738 -14.665 0.081 1.00 11.20 108 LEU A O 1
ATOM 646 N N . GLU A 1 109 ? 27.241 -15.504 -1.948 1.00 14.22 109 GLU A N 1
ATOM 647 C CA . GLU A 1 109 ? 28.655 -15.694 -1.657 1.00 14.35 109 GLU A CA 1
ATOM 648 C C . GLU A 1 109 ? 29.485 -15.065 -2.771 1.00 14.62 109 GLU A C 1
ATOM 649 O O . GLU A 1 109 ? 28.995 -14.891 -3.888 1.00 17.26 109 GLU A O 1
ATOM 655 N N . ALA A 1 110 ? 30.731 -14.718 -2.463 1.00 12.44 110 ALA A N 1
ATOM 656 C CA . ALA A 1 110 ? 31.583 -13.993 -3.403 1.00 12.93 110 ALA A CA 1
ATOM 657 C C . ALA A 1 110 ? 31.744 -14.712 -4.742 1.00 12.40 110 ALA A C 1
ATOM 658 O O . ALA A 1 110 ? 31.782 -14.070 -5.791 1.00 15.31 110 ALA A O 1
ATOM 660 N N . SER A 1 111 ? 31.846 -16.036 -4.703 1.00 13.94 111 SER A N 1
ATOM 661 C CA . SER A 1 111 ? 31.965 -16.828 -5.923 1.00 16.65 111 SER A CA 1
ATOM 662 C C . SER A 1 111 ? 30.734 -16.689 -6.824 1.00 17.55 111 SER A C 1
ATOM 663 O O . SER A 1 111 ? 30.835 -16.843 -8.042 1.00 18.71 111 SER A O 1
ATOM 666 N N . MET A 1 112 ? 29.579 -16.394 -6.228 1.00 16.52 112 MET A N 1
ATOM 667 C CA . MET A 1 112 ? 28.348 -16.208 -6.996 1.00 18.26 112 MET A CA 1
ATOM 668 C C . MET A 1 112 ? 28.354 -14.895 -7.773 1.00 17.05 112 MET A C 1
ATOM 669 O O . MET A 1 112 ? 27.760 -14.799 -8.849 1.00 20.72 112 MET A O 1
ATOM 674 N N . ILE A 1 113 ? 29.031 -13.888 -7.227 1.00 12.57 113 ILE A N 1
ATOM 675 C CA . ILE A 1 113 ? 29.089 -12.572 -7.859 1.00 16.64 113 ILE A CA 1
ATOM 676 C C . ILE A 1 113 ? 29.870 -12.615 -9.172 1.00 17.23 113 ILE A C 1
ATOM 677 O O . ILE A 1 113 ? 29.566 -11.870 -10.106 1.00 19.18 113 ILE A O 1
ATOM 682 N N . GLU A 1 114 ? 30.868 -13.495 -9.238 1.00 15.76 114 GLU A N 1
ATOM 683 C CA . GLU A 1 114 ? 31.814 -13.519 -10.351 1.00 18.49 114 GLU A CA 1
ATOM 684 C C . GLU A 1 114 ? 31.112 -13.701 -11.690 1.00 18.49 114 GLU A C 1
ATOM 685 O O . GLU A 1 114 ? 31.402 -12.990 -12.655 1.00 19.29 114 GLU A O 1
ATOM 691 N N . GLY A 1 115 ? 30.195 -14.665 -11.740 1.00 19.40 115 GLY A N 1
ATOM 692 C CA . GLY A 1 115 ? 29.449 -14.959 -12.950 1.00 19.65 115 GLY A CA 1
ATOM 693 C C . GLY A 1 115 ? 28.637 -13.774 -13.431 1.00 19.18 115 GLY A C 1
ATOM 694 O O . GLY A 1 115 ? 28.676 -13.422 -14.608 1.00 17.37 115 GLY A O 1
ATOM 695 N N . ALA A 1 116 ? 27.898 -13.161 -12.511 1.00 18.60 116 ALA A N 1
ATOM 696 C CA . ALA A 1 116 ? 27.085 -11.993 -12.828 1.00 19.59 116 ALA A CA 1
ATOM 697 C C . ALA A 1 116 ? 27.964 -10.815 -13.241 1.00 21.32 116 ALA A C 1
ATOM 698 O O . ALA A 1 116 ? 27.626 -10.068 -14.160 1.00 18.92 116 ALA A O 1
ATOM 700 N N . PHE A 1 117 ? 29.091 -10.664 -12.552 1.00 15.30 117 PHE A N 1
ATOM 701 C CA . PHE A 1 117 ? 30.070 -9.621 -12.847 1.00 15.87 117 PHE A CA 1
ATOM 702 C C . PHE A 1 117 ? 30.593 -9.741 -14.278 1.00 19.27 117 PHE A C 1
ATOM 703 O O . PHE A 1 117 ? 30.672 -8.749 -15.004 1.00 17.97 117 PHE A O 1
ATOM 711 N N . ASP A 1 118 ? 30.969 -10.955 -14.669 1.00 17.83 118 ASP A N 1
ATOM 712 C CA . ASP A 1 118 ? 31.488 -11.205 -16.009 1.00 19.39 118 ASP A CA 1
ATOM 713 C C . ASP A 1 118 ? 30.472 -10.862 -17.100 1.00 19.93 118 ASP A C 1
ATOM 714 O O . ASP A 1 118 ? 30.826 -10.266 -18.120 1.00 21.14 118 ASP A O 1
ATOM 719 N N . LEU A 1 119 ? 29.217 -11.251 -16.890 1.00 20.35 119 LEU A N 1
ATOM 720 C CA . LEU A 1 119 ? 28.146 -10.927 -17.833 1.00 23.46 119 LEU A CA 1
ATOM 721 C C . LEU A 1 119 ? 27.957 -9.422 -17.966 1.00 21.33 119 LEU A C 1
ATOM 722 O O . LEU A 1 119 ? 27.900 -8.892 -19.077 1.00 21.31 119 LEU A O 1
ATOM 727 N N . LEU A 1 120 ? 27.856 -8.742 -16.828 1.00 18.43 120 LEU A N 1
ATOM 728 C CA . LEU A 1 120 ? 27.685 -7.295 -16.806 1.00 20.03 120 LEU A CA 1
ATOM 729 C C . LEU A 1 120 ? 28.862 -6.587 -17.465 1.00 19.71 120 LEU A C 1
ATOM 730 O O . LEU A 1 120 ? 28.693 -5.553 -18.114 1.00 20.52 120 LEU A O 1
ATOM 735 N N . LYS A 1 121 ? 30.055 -7.146 -17.289 1.00 20.38 121 LYS A N 1
ATOM 736 C CA . LYS A 1 121 ? 31.241 -6.611 -17.941 1.00 21.93 121 LYS A CA 1
ATOM 737 C C . LYS A 1 121 ? 31.133 -6.751 -19.455 1.00 22.97 121 LYS A C 1
ATOM 738 O O . LYS A 1 121 ? 31.327 -5.782 -20.190 1.00 24.15 121 LYS A O 1
ATOM 744 N N . ASP A 1 122 ? 30.819 -7.960 -19.909 1.00 23.84 122 ASP A N 1
ATOM 745 C CA . ASP A 1 122 ? 30.750 -8.255 -21.337 1.00 26.30 122 ASP A CA 1
ATOM 746 C C . ASP A 1 122 ? 29.633 -7.476 -22.025 1.00 25.05 122 ASP A C 1
ATOM 747 O O . ASP A 1 122 ? 29.687 -7.223 -23.229 1.00 26.65 122 ASP A O 1
ATOM 752 N N . GLU A 1 123 ? 28.617 -7.107 -21.254 1.00 23.59 123 GLU A N 1
ATOM 753 C CA . GLU A 1 123 ? 27.477 -6.367 -21.780 1.00 23.77 123 GLU A CA 1
ATOM 754 C C . GLU A 1 123 ? 27.761 -4.870 -21.821 1.00 24.28 123 GLU A C 1
ATOM 755 O O . GLU A 1 123 ? 27.003 -4.108 -22.421 1.00 24.86 123 GLU A O 1
ATOM 761 N N . GLY A 1 124 ? 28.850 -4.453 -21.178 1.00 23.72 124 GLY A N 1
ATOM 762 C CA . GLY A 1 124 ? 29.243 -3.054 -21.171 1.00 25.58 124 GLY A CA 1
ATOM 763 C C . GLY A 1 124 ? 28.616 -2.258 -20.043 1.00 24.81 124 GLY A C 1
ATOM 764 O O . GLY A 1 124 ? 28.774 -1.037 -19.962 1.00 25.25 124 GLY A O 1
ATOM 765 N N . ALA A 1 125 ? 27.890 -2.953 -19.177 1.00 22.33 125 ALA A N 1
ATOM 766 C CA . ALA A 1 125 ? 27.203 -2.315 -18.061 1.00 20.92 125 ALA A CA 1
ATOM 767 C C . ALA A 1 125 ? 28.169 -1.714 -17.043 1.00 22.63 125 ALA A C 1
ATOM 768 O O . ALA A 1 125 ? 27.884 -0.675 -16.445 1.00 23.84 125 ALA A O 1
ATOM 770 N N . LEU A 1 126 ? 29.299 -2.381 -16.831 1.00 20.82 126 LEU A N 1
ATOM 771 C CA . LEU A 1 126 ? 30.288 -1.922 -15.858 1.00 22.01 126 LEU A CA 1
ATOM 772 C C . LEU A 1 126 ? 31.000 -0.651 -16.313 1.00 24.38 126 LEU A C 1
ATOM 773 O O . LEU A 1 126 ? 31.309 0.221 -15.497 1.00 22.33 126 LEU A O 1
ATOM 778 N N . GLU A 1 127 ? 31.260 -0.553 -17.614 1.00 22.15 127 GLU A N 1
ATOM 779 C CA . GLU A 1 127 ? 31.927 0.617 -18.171 1.00 23.58 127 GLU A CA 1
ATOM 780 C C . GLU A 1 127 ? 31.139 1.901 -17.923 1.00 24.09 127 GLU A C 1
ATOM 781 O O . GLU A 1 127 ? 31.723 2.961 -17.708 1.00 25.35 127 GLU A O 1
ATOM 787 N N . LYS A 1 128 ? 29.813 1.800 -17.947 1.00 24.18 128 LYS A N 1
ATOM 788 C CA . LYS A 1 128 ? 28.951 2.969 -17.793 1.00 24.39 128 LYS A CA 1
ATOM 789 C C . LYS A 1 128 ? 28.531 3.236 -16.346 1.00 22.83 128 LYS A C 1
ATOM 790 O O . LYS A 1 128 ? 27.791 4.181 -16.078 1.00 24.46 128 LYS A O 1
ATOM 796 N N . SER A 1 129 ? 28.995 2.412 -15.413 1.00 21.26 129 SER A N 1
ATOM 797 C CA . SER A 1 129 ? 28.520 2.515 -14.035 1.00 20.00 129 SER A CA 1
ATOM 798 C C . SER A 1 129 ? 29.581 3.037 -13.068 1.00 21.63 129 SER A C 1
ATOM 799 O O . SER A 1 129 ? 30.757 2.675 -13.161 1.00 20.02 129 SER A O 1
ATOM 802 N N . ASP A 1 130 ? 29.149 3.893 -12.145 1.00 21.80 130 ASP A N 1
ATOM 803 C CA . ASP A 1 130 ? 29.978 4.310 -11.022 1.00 21.66 130 ASP A CA 1
ATOM 804 C C . ASP A 1 130 ? 29.759 3.380 -9.840 1.00 19.95 130 ASP A C 1
ATOM 805 O O . ASP A 1 130 ? 30.618 3.237 -8.970 1.00 21.34 130 ASP A O 1
ATOM 810 N N . PHE A 1 131 ? 28.595 2.744 -9.824 1.00 17.12 131 PHE A N 1
ATOM 811 C CA . PHE A 1 131 ? 28.218 1.870 -8.727 1.00 16.56 131 PHE A CA 1
ATOM 812 C C . PHE A 1 131 ? 27.810 0.499 -9.244 1.00 15.28 131 PHE A C 1
ATOM 813 O O . PHE A 1 131 ? 27.137 0.384 -10.268 1.00 15.68 131 PHE A O 1
ATOM 821 N N . LEU A 1 132 ? 28.233 -0.540 -8.534 1.00 15.53 132 LEU A N 1
ATOM 822 C CA . LEU A 1 132 ? 27.672 -1.867 -8.735 1.00 15.92 132 LEU A CA 1
ATOM 823 C C . LEU A 1 132 ? 26.929 -2.223 -7.466 1.00 14.88 132 LEU A C 1
ATOM 824 O O . LEU A 1 132 ? 27.512 -2.260 -6.382 1.00 13.62 132 LEU A O 1
ATOM 829 N N . ILE A 1 133 ? 25.636 -2.482 -7.603 1.00 13.02 133 ILE A N 1
ATOM 830 C CA . ILE A 1 133 ? 24.793 -2.694 -6.441 1.00 13.88 133 ILE A CA 1
ATOM 831 C C . ILE A 1 133 ? 24.361 -4.148 -6.326 1.00 11.62 133 ILE A C 1
ATOM 832 O O . ILE A 1 133 ? 23.782 -4.719 -7.253 1.00 12.34 133 ILE A O 1
ATOM 837 N N . ILE A 1 134 ? 24.676 -4.743 -5.184 1.00 10.74 134 ILE A N 1
ATOM 838 C CA . ILE A 1 134 ? 24.266 -6.102 -4.875 1.00 10.25 134 ILE A CA 1
ATOM 839 C C . ILE A 1 134 ? 23.029 -6.078 -3.986 1.00 11.46 134 ILE A C 1
ATOM 840 O O . ILE A 1 134 ? 23.078 -5.568 -2.863 1.00 13.46 134 ILE A O 1
ATOM 845 N N . GLU A 1 135 ? 21.914 -6.597 -4.492 1.00 10.93 135 GLU A N 1
ATOM 846 C CA . GLU A 1 135 ? 20.748 -6.807 -3.643 1.00 12.20 135 GLU A CA 1
ATOM 847 C C . GLU A 1 135 ? 20.744 -8.246 -3.157 1.00 10.89 135 GLU A C 1
ATOM 848 O O . GLU A 1 135 ? 20.496 -9.177 -3.924 1.00 10.63 135 GLU A O 1
ATOM 854 N N . ASN A 1 136 ? 21.052 -8.420 -1.878 1.00 11.35 136 ASN A N 1
ATOM 855 C CA . ASN A 1 136 ? 21.199 -9.747 -1.306 1.00 13.30 136 ASN A CA 1
ATOM 856 C C . ASN A 1 136 ? 19.866 -10.463 -1.121 1.00 15.01 136 ASN A C 1
ATOM 857 O O . ASN A 1 136 ? 18.800 -9.847 -1.187 1.00 14.13 136 ASN A O 1
ATOM 86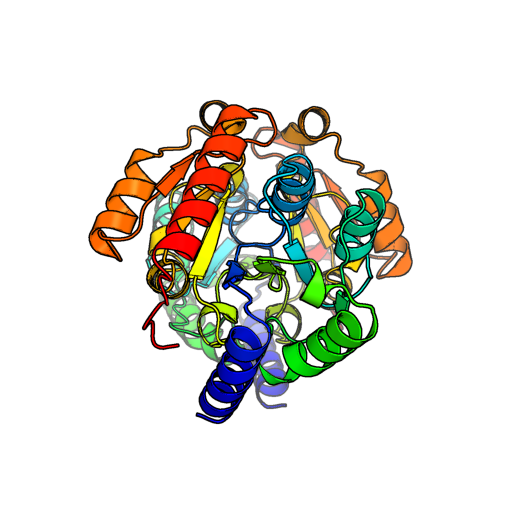2 N N . VAL A 1 137 ? 19.945 -11.775 -0.919 1.00 14.34 137 VAL A N 1
ATOM 863 C CA . VAL A 1 137 ? 18.790 -12.595 -0.572 1.00 13.46 137 VAL A CA 1
ATOM 864 C C . VAL A 1 137 ? 18.098 -12.043 0.671 1.00 15.02 137 VAL A C 1
ATOM 865 O O . VAL A 1 137 ? 18.764 -11.655 1.636 1.00 13.90 137 VAL A O 1
ATOM 869 N N . GLY A 1 138 ? 16.769 -11.984 0.640 1.00 11.11 138 GLY A N 1
ATOM 870 C CA . GLY A 1 138 ? 16.015 -11.565 1.808 1.00 9.59 138 GLY A CA 1
ATOM 871 C C . GLY A 1 138 ? 16.274 -12.491 2.981 1.00 11.57 138 GLY A C 1
ATOM 872 O O . GLY A 1 138 ? 15.884 -13.662 2.959 1.00 12.66 138 GLY A O 1
ATOM 873 N N . ASN A 1 139 ? 16.932 -11.948 4.003 1.00 11.34 139 ASN A N 1
ATOM 874 C CA . ASN A 1 139 ? 17.409 -12.713 5.152 1.00 9.81 139 ASN A CA 1
ATOM 875 C C . ASN A 1 139 ? 18.143 -11.768 6.100 1.00 9.68 139 ASN A C 1
ATOM 876 O O . ASN A 1 139 ? 19.081 -11.082 5.689 1.00 9.19 139 ASN A O 1
ATOM 881 N N . LEU A 1 140 ? 17.705 -11.704 7.354 1.00 10.10 140 LEU A N 1
ATOM 882 C CA . LEU A 1 140 ? 18.352 -10.827 8.326 1.00 10.01 140 LEU A CA 1
ATOM 883 C C . LEU A 1 140 ? 19.469 -11.521 9.099 1.00 12.78 140 LEU A C 1
ATOM 884 O O . LEU A 1 140 ? 20.004 -10.955 10.051 1.00 13.07 140 LEU A O 1
ATOM 889 N N . VAL A 1 141 ? 19.819 -12.744 8.705 1.00 10.54 141 VAL A N 1
ATOM 890 C CA . VAL A 1 141 ? 20.827 -13.502 9.446 1.00 11.86 141 VAL A CA 1
ATOM 891 C C . VAL A 1 141 ? 22.051 -13.823 8.593 1.00 13.40 141 VAL A C 1
ATOM 892 O O . VAL A 1 141 ? 23.075 -13.149 8.691 1.00 18.29 141 VAL A O 1
ATOM 896 N N . CYS A 1 142 ? 21.937 -14.856 7.763 1.00 10.76 142 CYS A N 1
ATOM 897 C CA . CYS A 1 142 ? 23.088 -15.456 7.084 1.00 13.23 142 CYS A CA 1
ATOM 898 C C . CYS A 1 142 ? 23.931 -14.544 6.175 1.00 16.47 142 CYS A C 1
ATOM 899 O O . CYS A 1 142 ? 25.146 -14.728 6.101 1.00 16.07 142 CYS A O 1
ATOM 902 N N . PRO A 1 143 ? 23.312 -13.572 5.474 1.00 13.34 143 PRO A N 1
ATOM 903 C CA . PRO A 1 143 ? 24.206 -12.738 4.659 1.00 11.13 143 PRO A CA 1
ATOM 904 C C . PRO A 1 143 ? 25.181 -11.887 5.481 1.00 11.71 143 PRO A C 1
ATOM 905 O O . PRO A 1 143 ? 26.159 -11.388 4.926 1.00 10.01 143 PRO A O 1
ATOM 909 N N . SER A 1 144 ? 24.935 -11.749 6.782 1.00 10.38 144 SER A N 1
ATOM 910 C CA . SER A 1 144 ? 25.852 -11.025 7.660 1.00 17.53 144 SER A CA 1
ATOM 911 C C . SER A 1 144 ? 27.188 -11.748 7.854 1.00 18.59 144 SER A C 1
ATOM 912 O O . SER A 1 144 ? 28.125 -11.188 8.427 1.00 20.61 144 SER A O 1
ATOM 915 N N . SER A 1 145 ? 27.273 -12.989 7.383 1.00 18.47 145 SER A N 1
ATOM 916 C CA . SER A 1 145 ? 28.471 -13.802 7.571 1.00 13.43 145 SER A CA 1
ATOM 917 C C . SER A 1 145 ? 29.305 -13.968 6.301 1.00 15.75 145 SER A C 1
ATOM 918 O O . SER A 1 145 ? 30.289 -14.708 6.302 1.00 16.77 145 SER A O 1
ATOM 921 N N . TYR A 1 146 ? 28.926 -13.289 5.220 1.00 11.20 146 TYR A N 1
ATOM 922 C CA . TYR A 1 146 ? 29.644 -13.451 3.955 1.00 13.87 146 TYR A CA 1
ATOM 923 C C . TYR A 1 146 ? 30.086 -12.137 3.314 1.00 17.87 146 TYR A C 1
ATOM 924 O O . TYR A 1 146 ? 29.277 -11.417 2.724 1.00 21.67 146 TYR A O 1
ATOM 933 N N . ASN A 1 147 ? 31.373 -11.826 3.454 1.00 17.92 147 ASN A N 1
ATOM 934 C CA . ASN A 1 147 ? 31.990 -10.709 2.742 1.00 16.53 147 ASN A CA 1
ATOM 935 C C . ASN A 1 147 ? 31.810 -10.871 1.233 1.00 15.32 147 ASN A C 1
ATOM 936 O O . ASN A 1 147 ? 32.096 -11.936 0.682 1.00 16.03 147 ASN A O 1
ATOM 941 N N . LEU A 1 148 ? 31.334 -9.825 0.566 1.00 11.97 148 LEU A N 1
ATOM 942 C CA . LEU A 1 148 ? 31.203 -9.859 -0.888 1.00 13.14 148 LEU A CA 1
ATOM 943 C C . LEU A 1 148 ? 32.169 -8.874 -1.540 1.00 11.57 148 LEU A C 1
ATOM 944 O O . LEU A 1 148 ? 32.102 -8.626 -2.745 1.00 11.21 148 LEU A O 1
ATOM 949 N N . GLY A 1 149 ? 33.076 -8.326 -0.736 1.00 11.51 149 GLY A N 1
ATOM 950 C CA . GLY A 1 149 ? 34.038 -7.357 -1.225 1.00 12.08 149 GLY A CA 1
ATOM 951 C C . GLY A 1 149 ? 33.477 -5.957 -1.388 1.00 12.20 149 GLY A C 1
ATOM 952 O O . GLY A 1 149 ? 34.104 -5.107 -2.017 1.00 12.89 149 GLY A O 1
ATOM 953 N N . ALA A 1 150 ? 32.302 -5.710 -0.820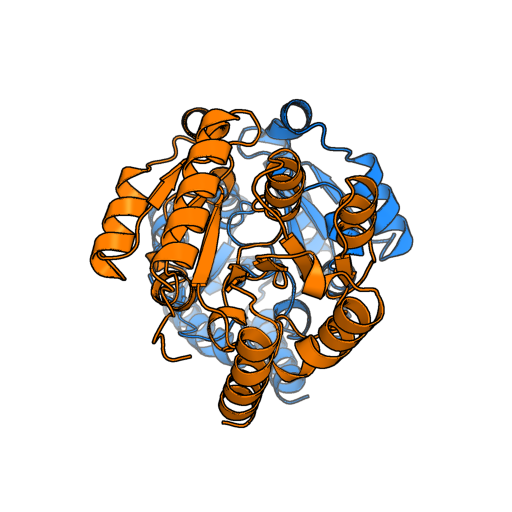 1.00 11.79 150 ALA A N 1
ATOM 954 C CA . ALA A 1 150 ? 31.630 -4.423 -0.984 1.00 11.91 150 ALA A CA 1
ATOM 955 C C . ALA A 1 150 ? 32.356 -3.294 -0.263 1.00 12.57 150 ALA A C 1
ATOM 956 O O . ALA A 1 150 ? 33.016 -3.510 0.759 1.00 12.80 150 ALA A O 1
ATOM 958 N N . ALA A 1 151 ? 32.235 -2.087 -0.810 1.00 12.99 151 ALA A N 1
ATOM 959 C CA . ALA A 1 151 ? 32.716 -0.881 -0.144 1.00 22.35 151 ALA A CA 1
ATOM 960 C C . ALA A 1 151 ? 31.805 -0.533 1.029 1.00 19.58 151 ALA A C 1
ATOM 961 O O . ALA A 1 151 ? 32.264 -0.090 2.083 1.00 14.00 151 ALA A O 1
ATOM 963 N N . MET A 1 152 ? 30.507 -0.736 0.832 1.00 12.86 152 MET A N 1
ATOM 964 C CA . MET A 1 152 ? 29.535 -0.516 1.894 1.00 12.64 152 MET A CA 1
ATOM 965 C C . MET A 1 152 ? 28.533 -1.653 1.962 1.00 13.77 152 MET A C 1
ATOM 966 O O . MET A 1 152 ? 28.061 -2.156 0.938 1.00 13.48 152 MET A O 1
ATOM 971 N N . ASN A 1 153 ? 28.222 -2.051 3.188 1.00 15.27 153 ASN A N 1
ATOM 972 C CA . ASN A 1 153 ? 27.140 -2.981 3.447 1.00 11.26 153 ASN A CA 1
ATOM 973 C C . ASN A 1 153 ? 26.035 -2.232 4.174 1.00 12.37 153 ASN A C 1
ATOM 974 O O . ASN A 1 153 ? 26.228 -1.738 5.285 1.00 15.01 153 ASN A O 1
ATOM 979 N N . ILE A 1 154 ? 24.882 -2.127 3.528 1.00 10.72 154 ILE A N 1
ATOM 980 C CA . ILE A 1 154 ? 23.797 -1.309 4.046 1.00 11.76 154 ILE A CA 1
ATOM 981 C C . ILE A 1 154 ? 22.562 -2.155 4.342 1.00 13.23 154 ILE A C 1
ATOM 982 O O . ILE A 1 154 ? 22.138 -2.970 3.519 1.00 9.86 154 ILE A O 1
ATOM 987 N N . VAL A 1 155 ? 22.006 -1.963 5.535 1.00 12.54 155 VAL A N 1
ATOM 988 C CA . VAL A 1 155 ? 20.883 -2.763 6.006 1.00 11.99 155 VAL A CA 1
ATOM 989 C C . VAL A 1 155 ? 19.586 -1.955 6.086 1.00 14.87 155 VAL A C 1
ATOM 990 O O . VAL A 1 155 ? 19.554 -0.870 6.667 1.00 10.64 155 VAL A O 1
ATOM 994 N N . LEU A 1 156 ? 18.522 -2.486 5.489 1.00 12.75 156 LEU A N 1
ATOM 995 C CA . LEU A 1 156 ? 17.200 -1.885 5.618 1.00 10.02 156 LEU A CA 1
ATOM 996 C C . LEU A 1 156 ? 16.417 -2.539 6.744 1.00 11.82 156 LEU A C 1
ATOM 997 O O . LEU A 1 156 ? 16.395 -3.764 6.873 1.00 11.73 156 LEU A O 1
ATOM 1002 N N . LEU A 1 157 ? 15.807 -1.709 7.580 1.00 11.84 157 LEU A N 1
ATOM 1003 C CA . LEU A 1 157 ? 14.817 -2.175 8.541 1.00 12.21 157 LEU A CA 1
ATOM 1004 C C . LEU A 1 157 ? 13.517 -1.443 8.248 1.00 15.07 157 LEU A C 1
ATOM 1005 O O . LEU A 1 157 ? 13.440 -0.223 8.403 1.00 15.14 157 LEU A O 1
ATOM 1010 N N . SER A 1 158 ? 12.498 -2.179 7.816 1.00 11.53 158 SER A N 1
ATOM 1011 C CA . SER A 1 158 ? 11.243 -1.544 7.446 1.00 11.22 158 SER A CA 1
ATOM 1012 C C . SER A 1 158 ? 10.377 -1.364 8.679 1.00 10.63 158 SER A C 1
ATOM 1013 O O . SER A 1 158 ? 10.422 -2.178 9.605 1.00 12.01 158 SER A O 1
ATOM 1016 N N . VAL A 1 159 ? 9.628 -0.264 8.701 1.00 10.93 159 VAL A N 1
ATOM 1017 C CA . VAL A 1 159 ? 8.768 0.073 9.830 1.00 11.44 159 VAL A CA 1
ATOM 1018 C C . VAL A 1 159 ? 7.822 -1.072 10.226 1.00 11.43 159 VAL A C 1
ATOM 1019 O O . VAL A 1 159 ? 7.704 -1.376 11.414 1.00 16.85 159 VAL A O 1
ATOM 1023 N N . PRO A 1 160 ? 7.151 -1.718 9.249 1.00 11.47 160 PRO A N 1
ATOM 1024 C CA . PRO A 1 160 ? 6.247 -2.804 9.653 1.00 13.38 160 PRO A CA 1
ATOM 1025 C C . PRO A 1 160 ? 6.918 -3.995 10.346 1.00 14.35 160 PRO A C 1
ATOM 1026 O O . PRO A 1 160 ? 6.206 -4.760 10.998 1.00 18.56 160 PRO A O 1
ATOM 1030 N N . GLU A 1 161 ? 8.233 -4.160 10.206 1.00 11.66 161 GLU A N 1
ATOM 1031 C CA . GLU A 1 161 ? 8.926 -5.284 10.844 1.00 12.86 161 GLU A CA 1
ATOM 1032 C C . GLU A 1 161 ? 8.991 -5.146 12.364 1.00 11.83 161 GLU A C 1
ATOM 1033 O O . GLU A 1 161 ? 9.076 -6.144 13.078 1.00 12.21 161 GLU A O 1
ATOM 1039 N N . GLY A 1 162 ? 8.947 -3.912 12.855 1.00 12.15 162 GLY A N 1
ATOM 1040 C CA . GLY A 1 162 ? 9.032 -3.665 14.286 1.00 13.00 162 GLY A CA 1
ATOM 1041 C C . GLY A 1 162 ? 10.309 -2.940 14.669 1.00 13.24 162 GLY A C 1
ATOM 1042 O O . GLY A 1 162 ? 11.373 -3.204 14.105 1.00 13.03 162 GLY A O 1
ATOM 1043 N N . ASP A 1 163 ? 10.205 -2.033 15.636 1.00 14.01 163 ASP A N 1
ATOM 1044 C CA . ASP A 1 163 ? 11.328 -1.193 16.037 1.00 15.97 163 ASP A CA 1
ATOM 1045 C C . ASP A 1 163 ? 12.285 -1.909 16.991 1.00 21.06 163 ASP A C 1
ATOM 1046 O O . ASP A 1 163 ? 13.230 -1.307 17.503 1.00 22.70 163 ASP A O 1
ATOM 1051 N N . ASP A 1 164 ? 12.026 -3.193 17.224 1.00 20.14 164 ASP A N 1
ATOM 1052 C CA . ASP A 1 164 ? 12.809 -3.988 18.164 1.00 19.79 164 ASP A CA 1
ATOM 1053 C C . ASP A 1 164 ? 13.816 -4.910 17.480 1.00 20.00 164 ASP A C 1
ATOM 1054 O O . ASP A 1 164 ? 14.509 -5.683 18.143 1.00 18.20 164 ASP A O 1
ATOM 1059 N N . LYS A 1 165 ? 13.914 -4.824 16.159 1.00 14.22 165 LYS A N 1
ATOM 1060 C CA . LYS A 1 165 ? 14.612 -5.858 15.405 1.00 14.61 165 LYS A CA 1
ATOM 1061 C C . LYS A 1 165 ? 16.131 -5.748 15.482 1.00 16.16 165 LYS A C 1
ATOM 1062 O O . LYS A 1 165 ? 16.837 -6.730 15.235 1.00 17.39 165 LYS A O 1
ATOM 1068 N N . VAL A 1 166 ? 16.635 -4.562 15.818 1.00 15.12 166 VAL A N 1
ATOM 1069 C CA . VAL A 1 166 ? 18.076 -4.329 15.793 1.00 14.47 166 VAL A CA 1
ATOM 1070 C C . VAL A 1 166 ? 18.784 -5.260 16.776 1.00 15.32 166 VAL A C 1
ATOM 1071 O O . VAL A 1 166 ? 19.744 -5.941 16.416 1.00 15.16 166 VAL A O 1
ATOM 1075 N N . LEU A 1 167 ? 18.309 -5.285 18.016 1.00 16.33 167 LEU A N 1
ATOM 1076 C CA . LEU A 1 167 ? 18.899 -6.151 19.032 1.00 21.93 167 LEU A CA 1
ATOM 1077 C C . LEU A 1 167 ? 18.576 -7.633 18.824 1.00 23.00 167 LEU A C 1
ATOM 1078 O O . LEU A 1 167 ? 19.256 -8.500 19.377 1.00 20.72 167 LEU A O 1
ATOM 1083 N N . LYS A 1 168 ? 17.538 -7.924 18.043 1.00 18.68 168 LYS A N 1
ATOM 1084 C CA . LYS A 1 168 ? 17.187 -9.309 17.739 1.00 18.36 168 LYS A CA 1
ATOM 1085 C C . LYS A 1 168 ? 18.100 -9.902 16.678 1.00 18.00 168 LYS A C 1
ATOM 1086 O O . LYS A 1 168 ? 18.305 -11.116 16.635 1.00 19.09 168 LYS A O 1
ATOM 1092 N N . TYR A 1 169 ? 18.645 -9.044 15.821 1.00 14.50 169 TYR A N 1
ATOM 1093 C CA . TYR A 1 169 ? 19.574 -9.504 14.799 1.00 14.23 169 TYR A CA 1
ATOM 1094 C C . TYR A 1 169 ? 20.856 -8.671 14.840 1.00 14.07 169 TYR A C 1
ATOM 1095 O O . TYR A 1 169 ? 21.209 -8.017 13.856 1.00 15.44 169 TYR A O 1
ATOM 1104 N N . PRO A 1 170 ? 21.560 -8.697 15.989 1.00 15.16 170 PRO A N 1
ATOM 1105 C CA . PRO A 1 170 ? 22.702 -7.807 16.218 1.00 15.63 170 PRO A CA 1
ATOM 1106 C C . PRO A 1 170 ? 23.852 -7.998 15.231 1.00 20.05 170 PRO A C 1
ATOM 1107 O O . PRO A 1 170 ? 24.503 -7.009 14.892 1.00 20.93 170 PRO A O 1
ATOM 1111 N N . THR A 1 171 ? 24.097 -9.226 14.777 1.00 18.37 171 THR A N 1
ATOM 1112 C CA . THR A 1 171 ? 25.228 -9.485 13.886 1.00 21.83 171 THR A CA 1
ATOM 1113 C C . THR A 1 171 ? 25.013 -8.836 12.521 1.00 16.54 171 THR A C 1
ATOM 1114 O O . THR A 1 171 ? 25.956 -8.329 11.912 1.00 18.75 171 THR A O 1
ATOM 1118 N N . MET A 1 172 ? 23.773 -8.829 12.045 1.00 15.59 172 MET A N 1
ATOM 1119 C CA . MET A 1 172 ? 23.473 -8.141 10.794 1.00 18.01 172 MET A CA 1
ATOM 1120 C C . MET A 1 172 ? 23.693 -6.635 10.913 1.00 20.27 172 MET A C 1
ATOM 1121 O O . MET A 1 172 ? 24.322 -6.022 10.052 1.00 18.89 172 MET A O 1
ATOM 1126 N N . PHE A 1 173 ? 23.165 -6.038 11.973 1.00 12.68 173 PHE A N 1
ATOM 1127 C CA . PHE A 1 173 ? 23.242 -4.591 12.132 1.00 15.54 173 PHE A CA 1
ATOM 1128 C C . PHE A 1 173 ? 24.646 -4.103 12.510 1.00 16.95 173 PHE A C 1
ATOM 1129 O O . PHE A 1 173 ? 24.980 -2.943 12.274 1.00 16.49 173 PHE A O 1
ATOM 1137 N N . MET A 1 174 ? 25.460 -4.977 13.099 1.00 16.84 174 MET A N 1
ATOM 1138 C CA . MET A 1 174 ? 26.853 -4.635 13.388 1.00 19.33 174 MET A CA 1
ATOM 1139 C C . MET A 1 174 ? 27.738 -4.612 12.133 1.00 15.68 174 MET A C 1
ATOM 1140 O O . MET A 1 174 ? 28.846 -4.080 12.169 1.00 23.03 174 MET A O 1
ATOM 1145 N N . CYS A 1 175 ? 27.270 -5.191 11.030 1.00 13.49 175 CYS A N 1
ATOM 1146 C CA . CYS A 1 175 ? 28.056 -5.146 9.799 1.00 17.23 175 CYS A CA 1
ATOM 1147 C C . CYS A 1 175 ? 27.648 -3.976 8.905 1.00 15.70 175 CYS A C 1
ATOM 1148 O O . CYS A 1 175 ? 28.242 -3.755 7.848 1.00 20.07 175 CYS A O 1
ATOM 1151 N N . ALA A 1 176 ? 26.638 -3.227 9.337 1.00 12.78 176 ALA A N 1
ATOM 1152 C CA . ALA A 1 176 ? 26.131 -2.099 8.562 1.00 13.94 176 ALA A CA 1
ATOM 1153 C C . ALA A 1 176 ? 27.058 -0.887 8.629 1.00 15.29 176 ALA A C 1
ATOM 1154 O O . ALA A 1 176 ? 27.478 -0.470 9.710 1.00 14.16 176 ALA A O 1
ATOM 1156 N N . ASP A 1 177 ? 27.365 -0.326 7.464 1.00 14.37 177 ASP A N 1
ATOM 1157 C CA . ASP A 1 177 ? 28.009 0.977 7.377 1.00 18.28 177 ASP A CA 1
ATOM 1158 C C . ASP A 1 177 ? 26.946 2.065 7.392 1.00 21.35 177 ASP A C 1
ATOM 1159 O O . ASP A 1 177 ? 27.248 3.246 7.551 1.00 25.87 177 ASP A O 1
ATOM 1164 N N . ALA A 1 178 ? 25.699 1.645 7.212 1.00 17.93 178 ALA A N 1
ATOM 1165 C CA . ALA A 1 178 ? 24.551 2.536 7.280 1.00 18.70 178 ALA A CA 1
ATOM 1166 C C . ALA A 1 178 ? 23.284 1.716 7.464 1.00 16.82 178 ALA A C 1
ATOM 1167 O O . ALA A 1 178 ? 23.178 0.597 6.959 1.00 16.47 178 ALA A O 1
ATOM 1169 N N . VAL A 1 179 ? 22.325 2.276 8.187 1.00 12.91 179 VAL A N 1
ATOM 1170 C CA . VAL A 1 179 ? 21.038 1.625 8.365 1.00 13.60 179 VAL A CA 1
ATOM 1171 C C . VAL A 1 179 ? 19.952 2.514 7.782 1.00 13.20 179 VAL A C 1
ATOM 1172 O O . VAL A 1 179 ? 19.923 3.724 8.025 1.00 14.06 179 VAL A O 1
ATOM 1176 N N . ILE A 1 180 ? 19.069 1.914 6.995 1.00 13.48 180 ILE A N 1
ATOM 1177 C CA . ILE A 1 180 ? 17.925 2.630 6.455 1.00 11.75 180 ILE A CA 1
ATOM 1178 C C . ILE A 1 180 ? 16.639 2.158 7.118 1.00 12.00 180 ILE A C 1
ATOM 1179 O O . ILE A 1 180 ? 16.293 0.980 7.038 1.00 10.93 180 ILE A O 1
ATOM 1184 N N . ILE A 1 181 ? 15.931 3.075 7.773 1.00 15.26 181 ILE A N 1
ATOM 1185 C CA . ILE A 1 181 ? 14.580 2.783 8.235 1.00 14.91 181 ILE A CA 1
ATOM 1186 C C . ILE A 1 181 ? 13.634 3.025 7.068 1.00 14.11 181 ILE A C 1
ATOM 1187 O O . ILE A 1 181 ? 13.297 4.168 6.755 1.00 12.46 181 ILE A O 1
ATOM 1192 N N . SER A 1 182 ? 13.215 1.945 6.420 1.00 13.33 182 SER A N 1
ATOM 1193 C CA . SER A 1 182 ? 12.450 2.062 5.186 1.00 14.16 182 SER A CA 1
ATOM 1194 C C . SER A 1 182 ? 10.955 2.052 5.471 1.00 11.15 182 SER A C 1
ATOM 1195 O O . SER A 1 182 ? 10.532 1.705 6.577 1.00 10.95 182 SER A O 1
ATOM 1198 N N . LYS A 1 183 ? 10.169 2.450 4.470 1.00 11.02 183 LYS A N 1
ATOM 1199 C CA . LYS A 1 183 ? 8.724 2.627 4.614 1.00 11.22 183 LYS A CA 1
ATOM 1200 C C . LYS A 1 183 ? 8.410 3.563 5.782 1.00 13.51 183 LYS A C 1
ATOM 1201 O O . LYS A 1 183 ? 7.513 3.304 6.587 1.00 11.78 183 LYS A O 1
ATOM 1207 N N . ALA A 1 184 ? 9.157 4.661 5.855 1.00 12.15 184 ALA A N 1
ATOM 1208 C CA . ALA A 1 184 ? 9.027 5.617 6.950 1.00 16.93 184 ALA A CA 1
ATOM 1209 C C . ALA A 1 184 ? 7.665 6.316 6.966 1.00 15.99 184 ALA A C 1
ATOM 1210 O O . ALA A 1 184 ? 7.273 6.901 7.977 1.00 12.95 184 ALA A O 1
ATOM 1212 N N . ASP A 1 185 ? 6.951 6.253 5.845 1.00 14.33 185 ASP A N 1
ATOM 1213 C CA . ASP A 1 185 ? 5.581 6.754 5.773 1.00 16.72 185 ASP A CA 1
ATOM 1214 C C . ASP A 1 185 ? 4.630 6.006 6.713 1.00 16.48 185 ASP A C 1
ATOM 1215 O O . ASP A 1 185 ? 3.535 6.488 7.007 1.00 15.66 185 ASP A O 1
ATOM 1220 N N . MET A 1 186 ? 5.052 4.828 7.172 1.00 12.90 186 MET A N 1
ATOM 1221 C CA . MET A 1 186 ? 4.201 3.949 7.975 1.00 12.54 186 MET A CA 1
ATOM 1222 C C . MET A 1 186 ? 4.421 4.065 9.488 1.00 13.53 186 MET A C 1
ATOM 1223 O O . MET A 1 186 ? 3.843 3.295 10.259 1.00 14.86 186 MET A O 1
ATOM 1228 N N . VAL A 1 187 ? 5.256 5.014 9.910 1.00 13.52 187 VAL A N 1
ATOM 1229 C CA . VAL A 1 187 ? 5.641 5.135 11.320 1.00 13.85 187 VAL A CA 1
ATOM 1230 C C . VAL A 1 187 ? 4.444 5.290 12.262 1.00 18.88 187 VAL A C 1
ATOM 1231 O O . VAL A 1 187 ? 4.378 4.637 13.306 1.00 17.96 187 VAL A O 1
ATOM 1235 N N . GLU A 1 188 ? 3.496 6.142 11.886 1.00 19.17 188 GLU A N 1
ATOM 1236 C CA . GLU A 1 188 ? 2.361 6.451 12.750 1.00 20.33 188 GLU A CA 1
ATOM 1237 C C . GLU A 1 188 ? 1.382 5.286 12.925 1.00 21.71 188 GLU A C 1
ATOM 1238 O O . GLU A 1 188 ? 0.961 4.989 14.048 1.00 20.19 188 GLU A O 1
ATOM 1244 N N . VAL A 1 189 ? 1.008 4.639 11.824 1.00 19.95 189 VAL A N 1
ATOM 1245 C CA . VAL A 1 189 ? 0.054 3.533 11.892 1.00 20.97 189 VAL A CA 1
ATOM 1246 C C . VAL A 1 189 ? 0.612 2.304 12.621 1.00 18.16 189 VAL A C 1
ATOM 1247 O O . VAL A 1 189 ? -0.155 1.479 13.118 1.00 19.41 189 VAL A O 1
ATOM 1251 N N . PHE A 1 190 ? 1.935 2.187 12.698 1.00 15.96 190 PHE A N 1
ATOM 1252 C CA . PHE A 1 190 ? 2.553 1.072 13.412 1.00 16.18 190 PHE A CA 1
ATOM 1253 C C . PHE A 1 190 ? 3.059 1.438 14.810 1.00 19.72 190 PHE A C 1
ATOM 1254 O O . PHE A 1 190 ? 3.595 0.580 15.517 1.00 23.15 190 PHE A O 1
ATOM 1262 N N . ASN A 1 191 ? 2.886 2.700 15.202 1.00 24.75 191 ASN A N 1
ATOM 1263 C CA . ASN A 1 191 ? 3.405 3.200 16.474 1.00 30.64 191 ASN A CA 1
ATOM 1264 C C . ASN A 1 191 ? 4.894 2.865 16.601 1.00 28.27 191 ASN A C 1
ATOM 1265 O O . ASN A 1 191 ? 5.379 2.474 17.666 1.00 30.69 191 ASN A O 1
ATOM 1270 N N . PHE A 1 192 ? 5.601 3.017 15.486 1.00 22.47 192 PHE A N 1
ATOM 1271 C CA . PHE A 1 192 ? 7.006 2.652 15.369 1.00 16.79 192 PHE A CA 1
ATOM 1272 C C . PHE A 1 192 ? 7.853 3.697 16.078 1.00 15.10 192 PHE A C 1
ATOM 1273 O O . PHE A 1 192 ? 7.660 4.896 15.873 1.00 18.22 192 PHE A O 1
ATOM 1281 N N . ARG A 1 193 ? 8.783 3.246 16.914 1.00 14.35 193 ARG A N 1
ATOM 1282 C CA . ARG A 1 193 ? 9.640 4.165 17.653 1.00 16.14 193 ARG A CA 1
ATOM 1283 C C . ARG A 1 193 ? 11.048 4.227 17.069 1.00 14.66 193 ARG A C 1
ATOM 1284 O O . ARG A 1 193 ? 11.885 3.357 17.324 1.00 14.52 193 ARG A O 1
ATOM 1292 N N . VAL A 1 194 ? 11.275 5.255 16.253 1.00 16.14 194 VAL A N 1
ATOM 1293 C CA . VAL A 1 194 ? 12.589 5.563 15.692 1.00 14.99 194 VAL A CA 1
ATOM 1294 C C . VAL A 1 194 ? 13.644 5.660 16.794 1.00 14.15 194 VAL A C 1
ATOM 1295 O O . VAL A 1 194 ? 14.798 5.276 16.600 1.00 13.74 194 VAL A O 1
ATOM 1299 N N . SER A 1 195 ? 13.233 6.168 17.954 1.00 15.87 195 SER A N 1
ATOM 1300 C CA . SER A 1 195 ? 14.117 6.281 19.107 1.00 17.32 195 SER A CA 1
ATOM 1301 C C . SER A 1 195 ? 14.680 4.927 19.534 1.00 16.73 195 SER A C 1
ATOM 1302 O O . SER A 1 195 ? 15.833 4.834 19.947 1.00 17.28 195 SER A O 1
ATOM 1305 N N . GLN A 1 196 ? 13.867 3.880 19.432 1.00 16.04 196 GLN A N 1
ATOM 1306 C CA . GLN A 1 196 ? 14.301 2.540 19.816 1.00 16.10 196 GLN A CA 1
ATOM 1307 C C . GLN A 1 196 ? 15.424 2.046 18.906 1.00 15.70 196 GLN A C 1
ATOM 1308 O O . GLN A 1 196 ? 16.436 1.516 19.373 1.00 15.52 196 GLN A O 1
ATOM 1314 N N . VAL A 1 197 ? 15.229 2.214 17.602 1.00 13.28 197 VAL A N 1
ATOM 1315 C CA . VAL A 1 197 ? 16.235 1.833 16.622 1.00 13.18 197 VAL A CA 1
ATOM 1316 C C . VAL A 1 197 ? 17.511 2.641 16.825 1.00 15.09 197 VAL A C 1
ATOM 1317 O O . VAL A 1 197 ? 18.619 2.104 16.765 1.00 14.13 197 VAL A O 1
ATOM 1321 N N . LYS A 1 198 ? 17.342 3.937 17.061 1.00 14.75 198 LYS A N 1
ATOM 1322 C CA . LYS A 1 198 ? 18.477 4.829 17.264 1.00 18.56 198 LYS A CA 1
ATOM 1323 C C . LYS A 1 198 ? 19.289 4.399 18.480 1.00 16.98 198 LYS A C 1
ATOM 1324 O O . LYS A 1 198 ? 20.516 4.344 18.426 1.00 17.43 198 LYS A O 1
ATOM 1330 N N . GLU A 1 199 ? 18.595 4.074 19.566 1.00 19.52 199 GLU A N 1
ATOM 1331 C CA . GLU A 1 199 ? 19.249 3.729 20.821 1.00 21.00 199 GLU A CA 1
ATOM 1332 C C . GLU A 1 199 ? 19.910 2.359 20.745 1.00 18.76 199 GLU A C 1
ATOM 1333 O O . GLU A 1 199 ? 20.983 2.148 21.315 1.00 20.18 199 GLU A O 1
ATOM 1339 N N . ASP A 1 200 ? 19.254 1.427 20.062 1.00 21.38 200 ASP A N 1
ATOM 1340 C CA . ASP A 1 200 ? 19.812 0.096 19.848 1.00 22.99 200 ASP A CA 1
ATOM 1341 C C . ASP A 1 200 ? 21.070 0.159 18.992 1.00 21.74 200 ASP A C 1
ATOM 1342 O O . ASP A 1 200 ? 22.063 -0.514 19.276 1.00 23.33 200 ASP A O 1
ATOM 1347 N N . MET A 1 201 ? 21.020 0.961 17.934 1.00 18.89 201 MET A N 1
ATOM 1348 C CA . MET A 1 201 ? 22.187 1.153 17.080 1.00 20.10 201 MET A CA 1
ATOM 1349 C C . MET A 1 201 ? 23.290 1.885 17.829 1.00 24.12 201 MET A C 1
ATOM 1350 O O . MET A 1 201 ? 24.474 1.686 17.550 1.00 20.25 201 MET A O 1
ATOM 1355 N N . GLN A 1 202 ? 22.901 2.744 18.766 1.00 25.16 202 GLN A N 1
ATOM 1356 C CA . GLN A 1 202 ? 23.871 3.453 19.593 1.00 29.89 202 GLN A CA 1
ATOM 1357 C C . GLN A 1 202 ? 24.736 2.478 20.389 1.00 25.17 202 GLN A C 1
ATOM 1358 O O . GLN A 1 202 ? 25.937 2.688 20.551 1.00 26.64 202 GLN A O 1
ATOM 1364 N N . LYS A 1 203 ? 24.113 1.413 20.884 1.00 26.02 203 LYS A N 1
ATOM 1365 C CA . LYS A 1 203 ? 24.819 0.371 21.626 1.00 29.82 203 LYS A CA 1
ATOM 1366 C C . LYS A 1 203 ? 25.678 -0.502 20.710 1.00 28.66 203 LYS A C 1
ATOM 1367 O O . LYS A 1 203 ? 26.814 -0.842 21.045 1.00 27.52 203 LYS A O 1
ATOM 1373 N N . LEU A 1 204 ? 25.124 -0.867 19.558 1.00 23.35 204 LEU A N 1
ATOM 1374 C CA . LEU A 1 204 ? 25.765 -1.822 18.659 1.00 24.96 204 LEU A CA 1
ATOM 1375 C C . LEU A 1 204 ? 26.872 -1.187 17.829 1.00 24.68 204 LEU A C 1
ATOM 1376 O O . LEU A 1 204 ? 28.007 -1.665 17.823 1.00 26.93 204 LEU A O 1
ATOM 1381 N N . LYS A 1 205 ? 26.534 -0.107 17.132 1.00 24.66 205 LYS A N 1
ATOM 1382 C CA . LYS A 1 205 ? 27.438 0.492 16.158 1.00 23.95 205 LYS A CA 1
ATOM 1383 C C . LYS A 1 205 ? 27.111 1.974 15.994 1.00 26.26 205 LYS A C 1
ATOM 1384 O O . LYS A 1 205 ? 26.457 2.369 15.027 1.00 26.05 205 LYS A O 1
ATOM 1390 N N . PRO A 1 206 ? 27.553 2.796 16.959 1.00 28.41 206 PRO A N 1
ATOM 1391 C CA . PRO A 1 206 ? 27.206 4.220 17.022 1.00 30.13 206 PRO A CA 1
ATOM 1392 C C . PRO A 1 206 ? 27.739 5.046 15.853 1.00 28.85 206 PRO A C 1
ATOM 1393 O O . PRO A 1 206 ? 27.202 6.126 15.602 1.00 27.36 206 PRO A O 1
ATOM 1397 N N . GLU A 1 207 ? 28.760 4.557 15.152 1.00 30.37 207 GLU A N 1
ATOM 1398 C CA . GLU A 1 207 ? 29.331 5.305 14.032 1.00 31.69 207 GLU A CA 1
ATOM 1399 C C . GLU A 1 207 ? 28.465 5.213 12.776 1.00 25.69 207 GLU A C 1
ATOM 1400 O O . GLU A 1 207 ? 28.613 6.013 11.851 1.00 24.58 207 GLU A O 1
ATOM 1406 N N . ALA A 1 208 ? 27.569 4.233 12.740 1.00 24.10 208 ALA A N 1
ATOM 1407 C CA . ALA A 1 208 ? 26.741 4.010 11.558 1.00 20.20 208 ALA A CA 1
ATOM 1408 C C . ALA A 1 208 ? 25.586 5.005 11.502 1.00 21.55 208 ALA A C 1
ATOM 1409 O O . ALA A 1 208 ? 24.813 5.122 12.457 1.00 20.69 208 ALA A O 1
ATOM 1411 N N . PRO A 1 209 ? 25.461 5.724 10.377 1.00 18.56 209 PRO A N 1
ATOM 1412 C CA . PRO A 1 209 ? 24.362 6.675 10.184 1.00 20.46 209 PRO A CA 1
ATOM 1413 C C . PRO A 1 209 ? 23.027 5.969 9.967 1.00 23.87 209 PRO A C 1
ATOM 1414 O O . PRO A 1 209 ? 23.005 4.842 9.474 1.00 16.40 209 PRO A O 1
ATOM 1418 N N . ILE A 1 210 ? 21.934 6.618 10.354 1.00 17.91 210 ILE A N 1
ATOM 1419 C CA . ILE A 1 210 ? 20.601 6.058 10.166 1.00 17.03 210 ILE A CA 1
ATOM 1420 C C . ILE A 1 210 ? 19.771 6.972 9.268 1.00 17.05 210 ILE A C 1
ATOM 1421 O O . ILE A 1 210 ? 19.734 8.188 9.469 1.00 18.14 210 ILE A O 1
ATOM 1426 N N . PHE A 1 211 ? 19.109 6.384 8.277 1.00 15.85 211 PHE A N 1
ATOM 1427 C CA . PHE A 1 211 ? 18.305 7.153 7.334 1.00 16.97 211 PHE A CA 1
ATOM 1428 C C . PHE A 1 211 ? 16.832 6.776 7.403 1.00 15.60 211 PHE A C 1
ATOM 1429 O O . PHE A 1 211 ? 16.486 5.596 7.371 1.00 14.65 211 PHE A O 1
ATOM 1437 N N . LEU A 1 212 ? 15.972 7.785 7.491 1.00 16.54 212 LEU A N 1
ATOM 1438 C CA . LEU A 1 212 ? 14.541 7.589 7.307 1.00 16.38 212 LEU A CA 1
ATOM 1439 C C . LEU A 1 212 ? 14.231 7.683 5.822 1.00 16.58 212 LEU A C 1
ATOM 1440 O O . LEU A 1 212 ? 14.541 8.686 5.180 1.00 20.90 212 LEU A O 1
ATOM 1445 N N . MET A 1 213 ? 13.633 6.635 5.271 1.00 15.07 213 MET A N 1
ATOM 1446 C CA . MET A 1 213 ? 13.375 6.590 3.840 1.00 14.91 213 MET A CA 1
ATOM 1447 C C . MET A 1 213 ? 11.957 6.137 3.545 1.00 14.79 213 MET A C 1
ATOM 1448 O O . MET A 1 213 ? 11.443 5.216 4.176 1.00 15.47 213 MET A O 1
ATOM 1453 N N . SER A 1 214 ? 11.331 6.797 2.579 1.00 17.72 214 SER A N 1
ATOM 1454 C CA . SER A 1 214 ? 10.041 6.363 2.064 1.00 17.21 214 SER A CA 1
ATOM 1455 C C . SER A 1 214 ? 10.021 6.501 0.548 1.00 19.12 214 SER A C 1
ATOM 1456 O O . SER A 1 214 ? 10.562 7.461 -0.003 1.00 18.72 214 SER A O 1
ATOM 1459 N N . SER A 1 215 ? 9.412 5.529 -0.123 1.00 19.11 215 SER A N 1
ATOM 1460 C CA . SER A 1 215 ? 9.217 5.602 -1.565 1.00 23.44 215 SER A CA 1
ATOM 1461 C C . SER A 1 215 ? 8.317 6.776 -1.942 1.00 23.56 215 SER A C 1
ATOM 1462 O O . SER A 1 215 ? 8.289 7.207 -3.095 1.00 23.57 215 SER A O 1
ATOM 1465 N N . LYS A 1 216 ? 7.583 7.285 -0.957 1.00 21.87 216 LYS A N 1
ATOM 1466 C CA . LYS A 1 216 ? 6.679 8.409 -1.158 1.00 25.45 216 LYS A CA 1
ATOM 1467 C C . LYS A 1 216 ? 7.379 9.733 -0.873 1.00 28.50 216 LYS A C 1
ATOM 1468 O O . LYS A 1 216 ? 6.771 10.799 -0.970 1.00 30.08 216 LYS A O 1
ATOM 1474 N N . ASP A 1 217 ? 8.655 9.655 -0.505 1.00 25.28 217 ASP A N 1
ATOM 1475 C CA . ASP A 1 217 ? 9.432 10.838 -0.150 1.00 25.21 217 ASP A CA 1
ATOM 1476 C C . ASP A 1 217 ? 10.690 10.901 -1.016 1.00 24.98 217 ASP A C 1
ATOM 1477 O O . ASP A 1 217 ? 11.738 10.371 -0.644 1.00 24.41 217 ASP A O 1
ATOM 1482 N N . PRO A 1 218 ? 10.579 11.552 -2.184 1.00 28.41 218 PRO A N 1
ATOM 1483 C CA . PRO A 1 218 ? 11.690 11.757 -3.121 1.00 30.34 218 PRO A CA 1
ATOM 1484 C C . PRO A 1 218 ? 12.900 12.421 -2.472 1.00 28.96 218 PRO A C 1
ATOM 1485 O O . PRO A 1 218 ? 14.037 12.135 -2.848 1.00 27.46 218 PRO A O 1
ATOM 1489 N N . LYS A 1 219 ? 12.647 13.297 -1.506 1.00 28.22 219 LYS A N 1
ATOM 1490 C CA . LYS A 1 219 ? 13.711 14.022 -0.825 1.00 29.72 219 LYS A CA 1
ATOM 1491 C C . LYS A 1 219 ? 14.597 13.081 -0.009 1.00 27.84 219 LYS A C 1
ATOM 1492 O O . LYS A 1 219 ? 15.811 13.274 0.067 1.00 26.34 219 LYS A O 1
ATOM 1498 N N . SER A 1 220 ? 13.989 12.063 0.597 1.00 28.35 220 SER A N 1
ATOM 1499 C CA . SER A 1 220 ? 14.739 11.056 1.344 1.00 25.72 220 SER A CA 1
ATOM 1500 C C . SER A 1 220 ? 15.606 10.220 0.409 1.00 23.39 220 SER A C 1
ATOM 1501 O O . SER A 1 220 ? 16.724 9.839 0.756 1.00 26.06 220 SER A O 1
ATOM 1504 N N . LEU A 1 221 ? 15.079 9.937 -0.777 1.00 23.24 221 LEU A N 1
ATOM 1505 C CA . LEU A 1 221 ? 15.817 9.186 -1.784 1.00 23.32 221 LEU A CA 1
ATOM 1506 C C . LEU A 1 221 ? 17.003 10.011 -2.249 1.00 26.01 221 LEU A C 1
ATOM 1507 O O . LEU A 1 221 ? 18.112 9.501 -2.409 1.00 27.98 221 LEU A O 1
ATOM 1512 N N . GLU A 1 222 ? 16.743 11.293 -2.480 1.00 27.06 222 GLU A N 1
ATOM 1513 C CA . GLU A 1 222 ? 17.757 12.230 -2.939 1.00 26.24 222 GLU A CA 1
ATOM 1514 C C . GLU A 1 222 ? 18.879 12.392 -1.917 1.00 25.02 222 GLU A C 1
ATOM 1515 O O . GLU A 1 222 ? 20.052 12.474 -2.283 1.00 25.85 222 GLU A O 1
ATOM 1521 N N . ASP A 1 223 ? 18.514 12.447 -0.639 1.00 24.24 223 ASP A N 1
ATOM 1522 C CA . ASP A 1 223 ? 19.501 12.591 0.422 1.00 24.11 223 ASP A CA 1
ATOM 1523 C C . ASP A 1 223 ? 20.403 11.366 0.498 1.00 22.08 223 ASP A C 1
ATOM 1524 O O . ASP A 1 223 ? 21.615 11.489 0.681 1.00 23.49 223 ASP A O 1
ATOM 1529 N N . PHE A 1 224 ? 19.808 10.186 0.350 1.00 19.31 224 PHE A N 1
ATOM 1530 C CA . PHE A 1 224 ? 20.564 8.942 0.442 1.00 17.25 224 PHE A CA 1
ATOM 1531 C C . PHE A 1 224 ? 21.468 8.793 -0.776 1.00 19.95 224 PHE A C 1
ATOM 1532 O O . PHE A 1 224 ? 22.586 8.289 -0.670 1.00 17.98 224 PHE A O 1
ATOM 1540 N N . LYS A 1 225 ? 20.968 9.221 -1.932 1.00 20.55 225 LYS A N 1
ATOM 1541 C CA . LYS A 1 225 ? 21.745 9.197 -3.168 1.00 22.85 225 LYS A CA 1
ATOM 1542 C C . LYS A 1 225 ? 23.005 10.052 -3.046 1.00 23.87 225 LYS A C 1
ATOM 1543 O O . LYS A 1 225 ? 24.095 9.629 -3.437 1.00 19.36 225 LYS A O 1
ATOM 1549 N N . ASN A 1 226 ? 22.846 11.259 -2.509 1.00 20.10 226 ASN A N 1
ATOM 1550 C CA . ASN A 1 226 ? 23.968 12.175 -2.346 1.00 23.26 226 ASN A CA 1
ATOM 1551 C C . ASN A 1 226 ? 24.973 11.639 -1.340 1.00 20.50 226 ASN A C 1
ATOM 1552 O O . ASN A 1 226 ? 26.178 11.842 -1.484 1.00 22.10 226 ASN A O 1
ATOM 1557 N N . PHE A 1 227 ? 24.463 10.954 -0.321 1.00 19.40 227 PHE A N 1
ATOM 1558 C CA . PHE A 1 227 ? 25.295 10.255 0.649 1.00 21.30 227 PHE A CA 1
ATOM 1559 C C . PHE A 1 227 ? 26.192 9.228 -0.031 1.00 18.84 227 PHE A C 1
ATOM 1560 O O . PHE A 1 227 ? 27.393 9.162 0.236 1.00 18.05 227 PHE A O 1
ATOM 1568 N N . LEU A 1 228 ? 25.603 8.436 -0.920 1.00 16.92 228 LEU A N 1
ATOM 1569 C CA . LEU A 1 228 ? 26.346 7.417 -1.649 1.00 16.23 228 LEU A CA 1
ATOM 1570 C C . LEU A 1 228 ? 27.397 8.044 -2.555 1.00 17.26 228 LEU A C 1
ATOM 1571 O O . LEU A 1 228 ? 28.512 7.534 -2.671 1.00 17.14 228 LEU A O 1
ATOM 1576 N N . LEU A 1 229 ? 27.027 9.149 -3.199 1.00 18.90 229 LEU A N 1
ATOM 1577 C CA . LEU A 1 229 ? 27.925 9.866 -4.095 1.00 22.08 229 LEU A CA 1
ATOM 1578 C C . LEU A 1 229 ? 29.144 10.380 -3.341 1.00 23.44 229 LEU A C 1
ATOM 1579 O O . LEU A 1 229 ? 30.265 10.335 -3.849 1.00 21.71 229 LEU A O 1
ATOM 1584 N N . GLU A 1 230 ? 28.917 10.877 -2.130 1.00 24.31 230 GLU A N 1
ATOM 1585 C CA . GLU A 1 230 ? 30.005 11.402 -1.318 1.00 27.18 230 GLU A CA 1
ATOM 1586 C C . GLU A 1 230 ? 30.890 10.268 -0.809 1.00 23.32 230 GLU A C 1
ATOM 1587 O O . GLU A 1 230 ? 32.108 10.421 -0.696 1.00 24.17 230 GLU A O 1
ATOM 1593 N N . LYS A 1 231 ? 30.277 9.127 -0.508 1.00 21.14 231 LYS A N 1
ATOM 1594 C CA . LYS A 1 231 ? 31.028 7.969 -0.036 1.00 20.32 231 LYS A CA 1
ATOM 1595 C C . LYS A 1 231 ? 31.971 7.454 -1.120 1.00 21.52 231 LYS A C 1
ATOM 1596 O O . LYS A 1 231 ? 33.110 7.085 -0.829 1.00 21.04 231 LYS A O 1
ATOM 1602 N N . LYS A 1 232 ? 31.494 7.422 -2.362 1.00 19.74 232 LYS A N 1
ATOM 1603 C CA . LYS A 1 232 ? 32.349 7.057 -3.486 1.00 19.92 232 LYS A CA 1
ATOM 1604 C C . LYS A 1 232 ? 33.472 8.070 -3.647 1.00 21.47 232 LYS A C 1
ATOM 1605 O O . LYS A 1 232 ? 34.612 7.708 -3.941 1.00 24.84 232 LYS A O 1
ATOM 1611 N N . ARG A 1 233 ? 33.133 9.341 -3.450 1.00 26.65 233 ARG A N 1
ATOM 1612 C CA . ARG A 1 233 ? 34.095 10.436 -3.535 1.00 28.97 233 ARG A CA 1
ATOM 1613 C C . ARG A 1 233 ? 35.244 10.245 -2.550 1.00 24.66 233 ARG A C 1
ATOM 1614 O O . ARG A 1 233 ? 36.411 10.412 -2.901 1.00 26.86 233 ARG A O 1
ATOM 1622 N N . GLU A 1 234 ? 34.895 9.920 -1.310 1.00 22.20 234 GLU A N 1
ATOM 1623 C CA . GLU A 1 234 ? 35.874 9.646 -0.263 1.00 26.50 234 GLU A CA 1
ATOM 1624 C C . GLU A 1 234 ? 36.568 8.309 -0.479 1.00 24.92 234 GLU A C 1
ATOM 1625 O O . GLU A 1 234 ? 37.604 8.034 0.129 1.00 27.05 234 GLU A O 1
ATOM 1631 N N . ASN A 1 235 ? 35.979 7.487 -1.346 1.00 24.40 235 ASN A N 1
ATOM 1632 C CA . ASN A 1 235 ? 36.342 6.080 -1.488 1.00 21.21 235 ASN A CA 1
ATOM 1633 C C . ASN A 1 235 ? 36.323 5.378 -0.130 1.00 21.99 235 ASN A C 1
ATOM 1634 O O . ASN A 1 235 ? 37.301 4.746 0.272 1.00 19.91 235 ASN A O 1
ATOM 1639 N N . TYR A 1 236 ? 35.216 5.527 0.592 1.00 22.95 236 TYR A N 1
ATOM 1640 C CA . TYR A 1 236 ? 35.013 4.758 1.813 1.00 24.66 236 TYR A CA 1
ATOM 1641 C C . TYR A 1 236 ? 34.973 3.273 1.493 1.00 17.79 236 TYR A C 1
ATOM 1642 O O . TYR A 1 236 ? 34.189 2.832 0.653 1.00 16.86 236 TYR A O 1
ATOM 1651 N N . GLN A 1 237 ? 35.804 2.504 2.184 1.00 18.32 237 GLN A N 1
ATOM 1652 C CA . GLN A 1 237 ? 35.837 1.063 1.989 1.00 17.86 237 GLN A CA 1
ATOM 1653 C C . GLN A 1 237 ? 35.775 0.382 3.341 1.00 19.69 237 GLN A C 1
ATOM 1654 O O . GLN A 1 237 ? 36.723 0.461 4.127 1.00 19.45 237 GLN A O 1
ATOM 1660 N N . SER A 1 238 ? 34.651 -0.280 3.606 1.00 17.42 238 SER A N 1
ATOM 1661 C CA . SER A 1 238 ? 34.416 -0.917 4.896 1.00 17.89 238 SER A CA 1
ATOM 1662 C C . SER A 1 238 ? 35.509 -1.922 5.236 1.00 24.15 238 SER A C 1
ATOM 1663 O O . SER A 1 238 ? 35.925 -2.723 4.394 1.00 18.90 238 SER A O 1
ATOM 1666 N N . THR A 1 239 ? 35.972 -1.871 6.480 1.00 24.95 239 THR A N 1
ATOM 1667 C CA . THR A 1 239 ? 36.967 -2.818 6.951 1.00 25.85 239 THR A CA 1
ATOM 1668 C C . THR A 1 239 ? 36.304 -3.893 7.796 1.00 28.51 239 THR A C 1
ATOM 1669 O O . THR A 1 239 ? 36.978 -4.603 8.545 1.00 34.43 239 THR A O 1
ATOM 1673 N N . HIS A 1 240 ? 34.984 -4.014 7.671 1.00 24.80 240 HIS A N 1
ATOM 1674 C CA . HIS A 1 240 ? 34.239 -4.947 8.506 1.00 24.21 240 HIS A CA 1
ATOM 1675 C C . HIS A 1 240 ? 34.628 -6.391 8.237 1.00 25.96 240 HIS A C 1
ATOM 1676 O O . HIS A 1 240 ? 34.742 -6.814 7.084 1.00 24.38 240 HIS A O 1
ATOM 1683 N N . SER A 1 241 ? 34.819 -7.145 9.312 1.00 27.41 241 SER A N 1
ATOM 1684 C CA . SER A 1 241 ? 35.139 -8.559 9.204 1.00 30.07 241 SER A CA 1
ATOM 1685 C C . SER A 1 241 ? 33.898 -9.425 9.342 1.00 30.27 241 SER A C 1
ATOM 1686 O O . SER A 1 241 ? 33.160 -9.327 10.323 1.00 33.64 241 SER A O 1
ATOM 1689 N N . PHE A 1 242 ? 33.684 -10.282 8.353 1.00 28.25 242 PHE A N 1
ATOM 1690 C CA . PHE A 1 242 ? 32.497 -11.117 8.302 1.00 26.15 242 PHE A CA 1
ATOM 1691 C C . PHE A 1 242 ? 32.785 -12.505 8.867 1.00 32.56 242 PHE A C 1
ATOM 1692 O O . PHE A 1 242 ? 31.904 -13.165 9.422 1.00 36.45 242 PHE A O 1
ATOM 1701 N N . SER B 1 28 ? 21.331 -36.161 7.686 1.00 67.92 28 SER B N 1
ATOM 1702 C CA . SER B 1 28 ? 20.176 -36.998 7.984 1.00 64.55 28 SER B CA 1
ATOM 1703 C C . SER B 1 28 ? 19.982 -37.084 9.495 1.00 56.77 28 SER B C 1
ATOM 1704 O O . SER B 1 28 ? 19.040 -37.707 9.989 1.00 54.34 28 SER B O 1
ATOM 1707 N N . LYS B 1 29 ? 20.902 -36.442 10.209 1.00 48.74 29 LYS B N 1
ATOM 1708 C CA . LYS B 1 29 ? 20.896 -36.347 11.665 1.00 37.85 29 LYS B CA 1
ATOM 1709 C C . LYS B 1 29 ? 19.613 -35.725 12.206 1.00 24.38 29 LYS B C 1
ATOM 1710 O O . LYS B 1 29 ? 18.992 -36.251 13.130 1.00 20.84 29 LYS B O 1
ATOM 1716 N N . ASN B 1 30 ? 19.232 -34.595 11.618 1.00 19.11 30 ASN B N 1
ATOM 1717 C CA . ASN B 1 30 ? 18.038 -33.867 12.028 1.00 14.46 30 ASN B CA 1
ATOM 1718 C C . ASN B 1 30 ? 16.735 -34.624 11.796 1.00 11.94 30 ASN B C 1
ATOM 1719 O O . ASN B 1 30 ? 15.832 -34.564 12.627 1.00 12.66 30 ASN B O 1
ATOM 1724 N N . ASP B 1 31 ? 16.630 -35.317 10.666 1.00 11.86 31 ASP B N 1
ATOM 1725 C CA . ASP B 1 31 ? 15.441 -36.114 10.373 1.00 16.10 31 ASP B CA 1
ATOM 1726 C C . ASP B 1 31 ? 15.225 -37.204 11.424 1.00 16.03 31 ASP B C 1
ATOM 1727 O O . ASP B 1 31 ? 14.092 -37.468 11.828 1.00 15.91 31 ASP B O 1
ATOM 1732 N N . ILE B 1 32 ? 16.313 -37.850 11.835 1.00 17.40 32 ILE B N 1
ATOM 1733 C CA . ILE B 1 32 ? 16.269 -38.841 12.906 1.00 13.76 32 ILE B CA 1
ATOM 1734 C C . ILE B 1 32 ? 15.792 -38.202 14.209 1.00 11.24 32 ILE B C 1
ATOM 1735 O O . ILE B 1 32 ? 14.860 -38.688 14.849 1.00 10.98 32 ILE B O 1
ATOM 1740 N N . LYS B 1 33 ? 16.452 -37.113 14.593 1.00 12.55 33 LYS B N 1
ATOM 1741 C CA . LYS B 1 33 ? 16.129 -36.384 15.818 1.00 15.87 33 LYS B CA 1
ATOM 1742 C C . LYS B 1 33 ? 14.704 -35.828 15.792 1.00 13.86 33 LYS B C 1
ATOM 1743 O O . LYS B 1 33 ? 14.026 -35.793 16.819 1.00 11.50 33 LYS B O 1
ATOM 1749 N N . ALA B 1 34 ? 14.256 -35.394 14.618 1.00 10.95 34 ALA B N 1
ATOM 1750 C CA . ALA B 1 34 ? 12.887 -34.915 14.452 1.00 11.06 34 ALA B CA 1
ATOM 1751 C C . ALA B 1 34 ? 11.886 -36.033 14.702 1.00 9.99 34 ALA B C 1
ATOM 1752 O O . ALA B 1 34 ? 10.839 -35.818 15.312 1.00 9.92 34 ALA B O 1
ATOM 1754 N N . ALA B 1 35 ? 12.210 -37.224 14.213 1.00 10.10 35 ALA B N 1
ATOM 1755 C CA . ALA B 1 35 ? 11.368 -38.391 14.428 1.00 11.49 35 ALA B CA 1
ATOM 1756 C C . ALA B 1 35 ? 11.319 -38.771 15.907 1.00 10.51 35 ALA B C 1
ATOM 1757 O O . ALA B 1 35 ? 10.284 -39.208 16.414 1.00 10.45 35 ALA B O 1
ATOM 1759 N N . GLU B 1 36 ? 12.451 -38.615 16.589 1.00 13.06 36 GLU B N 1
ATOM 1760 C CA . GLU B 1 36 ? 12.544 -38.930 18.011 1.00 10.83 36 GLU B CA 1
ATOM 1761 C C . GLU B 1 36 ? 11.770 -37.932 18.858 1.00 10.71 36 GLU B C 1
ATOM 1762 O O . GLU B 1 36 ? 11.186 -38.301 19.877 1.00 11.04 36 GLU B O 1
ATOM 1768 N N . MET B 1 37 ? 11.784 -36.665 18.457 1.00 10.49 37 MET B N 1
ATOM 1769 C CA . MET B 1 37 ? 11.004 -35.653 19.164 1.00 12.33 37 MET B CA 1
ATOM 1770 C C . MET B 1 37 ? 9.509 -35.881 18.968 1.00 10.34 37 MET B C 1
ATOM 1771 O O . MET B 1 37 ? 8.720 -35.649 19.884 1.00 10.65 37 MET B O 1
ATOM 1776 N N . LYS B 1 38 ? 9.123 -36.320 17.773 1.00 10.06 38 LYS B N 1
ATOM 1777 C CA . LYS B 1 38 ? 7.717 -36.610 17.486 1.00 12.75 38 LYS B CA 1
ATOM 1778 C C . LYS B 1 38 ? 7.163 -37.716 18.386 1.00 13.31 38 LYS B C 1
ATOM 1779 O O . LYS B 1 38 ? 5.992 -37.675 18.774 1.00 10.88 38 LYS B O 1
ATOM 1785 N N . GLU B 1 39 ? 7.997 -38.706 18.700 1.00 13.20 39 GLU B N 1
ATOM 1786 C CA . GLU B 1 39 ? 7.644 -39.720 19.694 1.00 13.35 39 GLU B CA 1
ATOM 1787 C C . GLU B 1 39 ? 7.214 -39.073 21.005 1.00 12.44 39 GLU B C 1
ATOM 1788 O O . GLU B 1 39 ? 6.197 -39.440 21.591 1.00 15.24 39 GLU B O 1
ATOM 1794 N N . ARG B 1 40 ? 8.012 -38.115 21.465 1.00 11.36 40 ARG B N 1
ATOM 1795 C CA . ARG B 1 40 ? 7.752 -37.432 22.724 1.00 11.99 40 ARG B CA 1
ATOM 1796 C C . ARG B 1 40 ? 6.529 -36.521 22.645 1.00 11.97 40 ARG B C 1
ATOM 1797 O O . ARG B 1 40 ? 5.791 -36.391 23.623 1.00 14.74 40 ARG B O 1
ATOM 1805 N N . TYR B 1 41 ? 6.328 -35.881 21.494 1.00 11.47 41 TYR B N 1
ATOM 1806 C CA . TYR B 1 41 ? 5.153 -35.038 21.289 1.00 11.79 41 TYR B CA 1
ATOM 1807 C C . TYR B 1 41 ? 3.881 -35.844 21.495 1.00 12.58 41 TYR B C 1
ATOM 1808 O O . TYR B 1 41 ? 2.951 -35.404 22.170 1.00 12.93 41 TYR B O 1
ATOM 1817 N N . LEU B 1 42 ? 3.855 -37.032 20.904 1.00 12.47 42 LEU B N 1
ATOM 1818 C CA . LEU B 1 42 ? 2.687 -37.903 20.973 1.00 21.08 42 LEU B CA 1
ATOM 1819 C C . LEU B 1 42 ? 2.504 -38.501 22.362 1.00 19.94 42 LEU B C 1
ATOM 1820 O O . LEU B 1 42 ? 1.379 -38.631 22.844 1.00 23.23 42 LEU B O 1
ATOM 1825 N N . LYS B 1 43 ? 3.610 -38.875 22.994 1.00 17.95 43 LYS B N 1
ATOM 1826 C CA . LYS B 1 43 ? 3.579 -39.377 24.361 1.00 17.95 43 LYS B CA 1
ATOM 1827 C C . LYS B 1 43 ? 2.952 -38.338 25.288 1.00 16.82 43 LYS B C 1
ATOM 1828 O O . LYS B 1 43 ? 2.184 -38.676 26.188 1.00 18.99 43 LYS B O 1
ATOM 1834 N N . GLU B 1 44 ? 3.294 -37.071 25.069 1.00 16.12 44 GLU B N 1
ATOM 1835 C CA . GLU B 1 44 ? 2.780 -35.984 25.894 1.00 16.03 44 GLU B CA 1
ATOM 1836 C C . GLU B 1 44 ? 1.414 -35.498 25.417 1.00 16.03 44 GLU B C 1
ATOM 1837 O O . GLU B 1 44 ? 0.854 -34.560 25.984 1.00 18.12 44 GLU B O 1
ATOM 1843 N N . GLY B 1 45 ? 0.886 -36.131 24.374 1.00 16.08 45 GLY B N 1
ATOM 1844 C CA . GLY B 1 45 ? -0.406 -35.755 23.828 1.00 17.71 45 GLY B CA 1
ATOM 1845 C C . GLY B 1 45 ? -0.452 -34.327 23.317 1.00 17.48 45 GLY B C 1
ATOM 1846 O O . GLY B 1 45 ? -1.426 -33.608 23.544 1.00 20.84 45 GLY B O 1
ATOM 1847 N N . LEU B 1 46 ? 0.600 -33.919 22.615 1.00 14.65 46 LEU B N 1
ATOM 1848 C CA . LEU B 1 46 ? 0.684 -32.570 22.068 1.00 13.37 46 LEU B CA 1
ATOM 1849 C C . LEU B 1 46 ? 0.460 -32.538 20.560 1.00 15.08 46 LEU B C 1
ATOM 1850 O O . LEU B 1 46 ? 1.018 -33.354 19.822 1.00 16.18 46 LEU B O 1
ATOM 1855 N N . TYR B 1 47 ? -0.361 -31.596 20.106 1.00 14.30 47 TYR B N 1
ATOM 1856 C CA . TYR B 1 47 ? -0.450 -31.300 18.683 1.00 13.07 47 TYR B CA 1
ATOM 1857 C C . TYR B 1 47 ? 0.501 -30.148 18.391 1.00 12.57 47 TYR B C 1
ATOM 1858 O O . TYR B 1 47 ? 0.297 -29.028 18.865 1.00 13.43 47 TYR B O 1
ATOM 1867 N N . VAL B 1 48 ? 1.540 -30.425 17.611 1.00 14.76 48 VAL B N 1
ATOM 1868 C CA . VAL B 1 48 ? 2.652 -29.491 17.480 1.00 10.69 48 VAL B CA 1
ATOM 1869 C C . VAL B 1 48 ? 2.620 -28.694 16.178 1.00 10.29 48 VAL B C 1
ATOM 1870 O O . VAL B 1 48 ? 2.508 -29.252 15.082 1.00 10.40 48 VAL B O 1
ATOM 1874 N N . LEU B 1 49 ? 2.727 -27.376 16.321 1.00 11.73 49 LEU B N 1
ATOM 1875 C CA . LEU B 1 49 ? 2.687 -26.456 15.195 1.00 11.81 49 LEU B CA 1
ATOM 1876 C C . LEU B 1 49 ? 4.024 -25.742 15.056 1.00 12.52 49 LEU B C 1
ATOM 1877 O O . LEU B 1 49 ? 4.623 -25.324 16.050 1.00 13.08 49 LEU B O 1
ATOM 1882 N N . ASN B 1 50 ? 4.497 -25.622 13.821 1.00 9.93 50 ASN B N 1
ATOM 1883 C CA . ASN B 1 50 ? 5.741 -24.920 13.544 1.00 10.61 50 ASN B CA 1
ATOM 1884 C C . ASN B 1 50 ? 5.479 -23.703 12.669 1.00 12.14 50 ASN B C 1
ATOM 1885 O O . ASN B 1 50 ? 5.197 -23.836 11.478 1.00 9.03 50 ASN B O 1
ATOM 1890 N N . PHE B 1 51 ? 5.569 -22.517 13.268 1.00 9.10 51 PHE B N 1
ATOM 1891 C CA . PHE B 1 51 ? 5.290 -21.277 12.553 1.00 10.17 51 PHE B CA 1
ATOM 1892 C C . PHE B 1 51 ? 6.560 -20.648 12.000 1.00 11.45 51 PHE B C 1
ATOM 1893 O O . PHE B 1 51 ? 7.501 -20.359 12.739 1.00 11.22 51 PHE B O 1
ATOM 1901 N N . MET B 1 52 ? 6.565 -20.431 10.689 1.00 8.89 52 MET B N 1
ATOM 1902 C CA . MET B 1 52 ? 7.707 -19.859 9.995 1.00 9.11 52 MET B CA 1
ATOM 1903 C C . MET B 1 52 ? 7.299 -18.615 9.226 1.00 23.91 52 MET B C 1
ATOM 1904 O O . MET B 1 52 ? 6.183 -18.541 8.710 1.00 9.08 52 MET B O 1
ATOM 1909 N N . SER B 1 53 ? 8.199 -17.634 9.181 1.00 9.37 53 SER B N 1
ATOM 1910 C CA . SER B 1 53 ? 7.966 -16.399 8.441 1.00 11.66 53 SER B CA 1
ATOM 1911 C C . SER B 1 53 ? 9.235 -15.563 8.366 1.00 13.43 53 SER B C 1
ATOM 1912 O O . SER B 1 53 ? 10.254 -15.913 8.958 1.00 13.37 53 SER B O 1
ATOM 1915 N N . SER B 1 54 ? 9.160 -14.451 7.645 1.00 10.21 54 SER B N 1
ATOM 1916 C CA . SER B 1 54 ? 10.192 -13.433 7.713 1.00 10.74 54 SER B CA 1
ATOM 1917 C C . SER B 1 54 ? 10.154 -12.803 9.098 1.00 13.04 54 SER B C 1
ATOM 1918 O O . SER B 1 54 ? 9.146 -12.912 9.799 1.00 10.46 54 SER B O 1
ATOM 1921 N N . PRO B 1 55 ? 11.259 -12.171 9.514 1.00 13.73 55 PRO B N 1
ATOM 1922 C CA . PRO B 1 55 ? 11.188 -11.353 10.727 1.00 11.80 55 PRO B CA 1
ATOM 1923 C C . PRO B 1 55 ? 10.086 -10.300 10.621 1.00 13.13 55 PRO B C 1
ATOM 1924 O O . PRO B 1 55 ? 10.001 -9.621 9.594 1.00 13.06 55 PRO B O 1
ATOM 1928 N N . GLY B 1 56 ? 9.260 -10.175 11.657 1.00 12.75 56 GLY B N 1
ATOM 1929 C CA . GLY B 1 56 ? 8.253 -9.129 11.710 1.00 14.49 56 GLY B CA 1
ATOM 1930 C C . GLY B 1 56 ? 6.951 -9.384 10.972 1.00 13.59 56 GLY B C 1
ATOM 1931 O O . GLY B 1 56 ? 6.148 -8.467 10.808 1.00 15.74 56 GLY B O 1
ATOM 1932 N N . SER B 1 57 ? 6.729 -10.617 10.527 1.00 14.36 57 SER B N 1
ATOM 1933 C CA . SER B 1 57 ? 5.486 -10.956 9.834 1.00 13.99 57 SER B CA 1
ATOM 1934 C C . SER B 1 57 ? 4.265 -10.980 10.757 1.00 13.72 57 SER B C 1
ATOM 1935 O O . SER B 1 57 ? 3.131 -11.008 10.278 1.00 15.20 57 SER B O 1
ATOM 1938 N N . GLY B 1 58 ? 4.491 -10.989 12.069 1.00 12.63 58 GLY B N 1
ATOM 1939 C CA . GLY B 1 58 ? 3.392 -10.962 13.022 1.00 12.41 58 GLY B CA 1
ATOM 1940 C C . GLY B 1 58 ? 3.185 -12.219 13.851 1.00 12.12 58 GLY B C 1
ATOM 1941 O O . GLY B 1 58 ? 2.103 -12.420 14.402 1.00 11.99 58 GLY B O 1
ATOM 1942 N N . LYS B 1 59 ? 4.212 -13.062 13.947 1.00 12.59 59 LYS B N 1
ATOM 1943 C CA . LYS B 1 59 ? 4.115 -14.313 14.704 1.00 10.27 59 LYS B CA 1
ATOM 1944 C C . LYS B 1 59 ? 3.797 -14.105 16.186 1.00 13.36 59 LYS B C 1
ATOM 1945 O O . LYS B 1 59 ? 2.849 -14.695 16.709 1.00 17.48 59 LYS B O 1
ATOM 1951 N N . THR B 1 60 ? 4.601 -13.288 16.861 1.00 14.21 60 THR B N 1
ATOM 1952 C CA . THR B 1 60 ? 4.430 -13.070 18.297 1.00 16.75 60 THR B CA 1
ATOM 1953 C C . THR B 1 60 ? 3.078 -12.431 18.615 1.00 17.16 60 THR B C 1
ATOM 1954 O O . THR B 1 60 ? 2.409 -12.817 19.577 1.00 16.69 60 THR B O 1
ATOM 1958 N N . THR B 1 61 ? 2.676 -11.459 17.802 1.00 15.27 61 THR B N 1
ATOM 1959 C CA . THR B 1 61 ? 1.386 -10.804 17.987 1.00 15.41 61 THR B CA 1
ATOM 1960 C C . THR B 1 61 ? 0.239 -11.803 17.839 1.00 16.26 61 THR B C 1
ATOM 1961 O O . THR B 1 61 ? -0.716 -11.785 18.617 1.00 15.90 61 THR B O 1
ATOM 1965 N N . MET B 1 62 ? 0.343 -12.678 16.844 1.00 15.19 62 MET B N 1
ATOM 1966 C CA . MET B 1 62 ? -0.677 -13.699 16.615 1.00 15.06 62 MET B CA 1
ATOM 1967 C C . MET B 1 62 ? -0.837 -14.624 17.819 1.00 14.52 62 MET B C 1
ATOM 1968 O O . MET B 1 62 ? -1.955 -14.929 18.232 1.00 15.53 62 MET B O 1
ATOM 1973 N N . LEU B 1 63 ? 0.287 -15.073 18.370 1.00 14.51 63 LEU B N 1
ATOM 1974 C CA . LEU B 1 63 ? 0.271 -15.957 19.531 1.00 14.45 63 LEU B CA 1
ATOM 1975 C C . LEU B 1 63 ? -0.304 -15.262 20.761 1.00 14.68 63 LEU B C 1
ATOM 1976 O O . LEU B 1 63 ? -1.034 -15.878 21.540 1.00 15.20 63 LEU B O 1
ATOM 1981 N N . GLU B 1 64 ? 0.040 -13.989 20.944 1.00 14.33 64 GLU B N 1
ATOM 1982 C CA . GLU B 1 64 ? -0.534 -13.194 22.026 1.00 19.96 64 GLU B CA 1
ATOM 1983 C C . GLU B 1 64 ? -2.055 -13.146 21.917 1.00 20.32 64 GLU B C 1
ATOM 1984 O O . GLU B 1 64 ? -2.765 -13.267 22.914 1.00 19.29 64 GLU B O 1
ATOM 1990 N N . ASN B 1 65 ? -2.547 -12.973 20.696 1.00 18.07 65 ASN B N 1
ATOM 1991 C CA . ASN B 1 65 ? -3.982 -12.917 20.445 1.00 21.88 65 ASN B CA 1
ATOM 1992 C C . ASN B 1 65 ? -4.664 -14.281 20.578 1.00 20.13 65 ASN B C 1
ATOM 1993 O O . ASN B 1 65 ? -5.831 -14.363 20.960 1.00 24.95 65 ASN B O 1
ATOM 1998 N N . LEU B 1 66 ? -3.942 -15.347 20.247 1.00 17.47 66 LEU B N 1
ATOM 1999 C CA . LEU B 1 66 ? -4.480 -16.698 20.386 1.00 15.57 66 LEU B CA 1
ATOM 2000 C C . LEU B 1 66 ? -4.690 -17.058 21.857 1.00 16.14 66 LEU B C 1
ATOM 2001 O O . LEU B 1 66 ? -5.574 -17.844 22.192 1.00 17.08 66 LEU B O 1
ATOM 2006 N N . ALA B 1 67 ? -3.864 -16.484 22.726 1.00 16.43 67 ALA B N 1
ATOM 2007 C CA . ALA B 1 67 ? -3.968 -16.706 24.164 1.00 21.28 67 ALA B CA 1
ATOM 2008 C C . ALA B 1 67 ? -5.296 -16.222 24.750 1.00 22.31 67 ALA B C 1
ATOM 2009 O O . ALA B 1 67 ? -5.645 -16.572 25.876 1.00 24.35 67 ALA B O 1
ATOM 2011 N N . ASP B 1 68 ? -6.026 -15.414 23.989 1.00 22.99 68 ASP B N 1
ATOM 2012 C CA . ASP B 1 68 ? -7.307 -14.889 24.448 1.00 27.18 68 ASP B CA 1
ATOM 2013 C C . ASP B 1 68 ? -8.439 -15.903 24.305 1.00 24.08 68 ASP B C 1
ATOM 2014 O O . ASP B 1 68 ? -9.535 -15.699 24.828 1.00 26.02 68 ASP B O 1
ATOM 2019 N N . PHE B 1 69 ? -8.167 -16.996 23.600 1.00 22.07 69 PHE B N 1
ATOM 2020 C CA . PHE B 1 69 ? -9.144 -18.069 23.438 1.00 22.04 69 PHE B CA 1
ATOM 2021 C C . PHE B 1 69 ? -8.933 -19.156 24.485 1.00 20.93 69 PHE B C 1
ATOM 2022 O O . PHE B 1 69 ? -7.929 -19.869 24.458 1.00 19.74 69 PHE B O 1
ATOM 2030 N N . LYS B 1 70 ? -9.878 -19.268 25.414 1.00 24.13 70 LYS B N 1
ATOM 2031 C CA . LYS B 1 70 ? -9.729 -20.168 26.550 1.00 30.60 70 LYS B CA 1
ATOM 2032 C C . LYS B 1 70 ? -9.822 -21.636 26.147 1.00 29.78 70 LYS B C 1
ATOM 2033 O O . LYS B 1 70 ? -9.286 -22.509 26.837 1.00 28.57 70 LYS B O 1
ATOM 2039 N N . ASP B 1 71 ? -10.484 -21.905 25.024 1.00 29.86 71 ASP B N 1
ATOM 2040 C CA . ASP B 1 71 ? -10.565 -23.267 24.498 1.00 27.22 71 ASP B CA 1
ATOM 2041 C C . ASP B 1 71 ? -9.325 -23.640 23.687 1.00 23.41 71 ASP B C 1
ATOM 2042 O O . ASP B 1 71 ? -9.242 -24.742 23.145 1.00 25.08 71 ASP B O 1
ATOM 2047 N N . PHE B 1 72 ? -8.357 -22.732 23.618 1.00 20.20 72 PHE B N 1
ATOM 2048 C CA . PHE B 1 72 ? -7.125 -22.997 22.884 1.00 17.29 72 PHE B CA 1
ATOM 2049 C C . PHE B 1 72 ? -5.954 -23.054 23.856 1.00 16.96 72 PHE B C 1
ATOM 2050 O O . PHE B 1 72 ? -5.407 -22.023 24.249 1.00 17.02 72 PHE B O 1
ATOM 2058 N N . LYS B 1 73 ? -5.587 -24.270 24.249 1.00 17.36 73 LYS B N 1
ATOM 2059 C CA . LYS B 1 73 ? -4.592 -24.477 25.293 1.00 19.82 73 LYS B CA 1
ATOM 2060 C C . LYS B 1 73 ? -3.234 -24.803 24.696 1.00 15.59 73 LYS B C 1
ATOM 2061 O O . LYS B 1 73 ? -3.051 -25.870 24.109 1.00 14.98 73 LYS B O 1
ATOM 2067 N N . PHE B 1 74 ? -2.278 -23.893 24.859 1.00 15.22 74 PHE B N 1
ATOM 2068 C CA . PHE B 1 74 ? -0.969 -24.079 24.251 1.00 15.03 74 PHE B CA 1
ATOM 2069 C C . PHE B 1 74 ? 0.175 -23.494 25.072 1.00 19.07 74 PHE B C 1
ATOM 2070 O O . PHE B 1 74 ? -0.021 -22.610 25.912 1.00 15.29 74 PHE B O 1
ATOM 2078 N N . CYS B 1 75 ? 1.371 -24.010 24.816 1.00 13.82 75 CYS B N 1
ATOM 2079 C CA . CYS B 1 75 ? 2.604 -23.440 25.333 1.00 14.05 75 CYS B CA 1
ATOM 2080 C C . CYS B 1 75 ? 3.531 -23.200 24.144 1.00 13.08 75 CYS B C 1
ATOM 2081 O O . CYS B 1 75 ? 3.287 -23.720 23.054 1.00 12.31 75 CYS B O 1
ATOM 2084 N N . VAL B 1 76 ? 4.580 -22.409 24.340 1.00 13.30 76 VAL B N 1
ATOM 2085 C CA . VAL B 1 76 ? 5.395 -21.962 23.216 1.00 12.58 76 VAL B CA 1
ATOM 2086 C C . VAL B 1 76 ? 6.879 -22.236 23.417 1.00 15.18 76 VAL B C 1
ATOM 2087 O O . VAL B 1 76 ? 7.422 -22.043 24.506 1.00 13.76 76 VAL B O 1
ATOM 2091 N N . VAL B 1 77 ? 7.517 -22.706 22.351 1.00 12.19 77 VAL B N 1
ATOM 2092 C CA . VAL B 1 77 ? 8.964 -22.739 22.256 1.00 12.50 77 VAL B CA 1
ATOM 2093 C C . VAL B 1 77 ? 9.377 -21.662 21.259 1.00 14.98 77 VAL B C 1
ATOM 2094 O O . VAL B 1 77 ? 9.006 -21.708 20.083 1.00 11.50 77 VAL B O 1
ATOM 2098 N N . GLU B 1 78 ? 10.144 -20.690 21.746 1.00 16.46 78 GLU B N 1
ATOM 2099 C CA . GLU B 1 78 ? 10.509 -19.507 20.969 1.00 19.43 78 GLU B CA 1
ATOM 2100 C C . GLU B 1 78 ? 11.939 -19.581 20.449 1.00 17.05 78 GLU B C 1
ATOM 2101 O O . GLU B 1 78 ? 12.873 -19.832 21.213 1.00 20.00 78 GLU B O 1
ATOM 2107 N N . GLY B 1 79 ? 12.105 -19.362 19.148 1.00 12.82 79 GLY B N 1
ATOM 2108 C CA . GLY B 1 79 ? 13.420 -19.382 18.533 1.00 14.18 79 GLY B CA 1
ATOM 2109 C C . GLY B 1 79 ? 13.934 -18.014 18.128 1.00 15.08 79 GLY B C 1
ATOM 2110 O O . GLY B 1 79 ? 13.310 -17.309 17.336 1.00 18.19 79 GLY B O 1
ATOM 2111 N N A ASP B 1 80 ? 15.070 -17.626 18.726 0.51 17.60 80 ASP B N 1
ATOM 2112 N N B ASP B 1 80 ? 15.099 -17.635 18.645 0.49 17.54 80 ASP B N 1
ATOM 2113 C CA A ASP B 1 80 ? 15.753 -16.368 18.419 0.51 18.79 80 ASP B CA 1
ATOM 2114 C CA B ASP B 1 80 ? 15.736 -16.421 18.167 0.49 18.42 80 ASP B CA 1
ATOM 2115 C C A ASP B 1 80 ? 17.270 -16.531 18.347 0.51 18.67 80 ASP B C 1
ATOM 2116 C C B ASP B 1 80 ? 17.241 -16.513 18.330 0.49 18.66 80 ASP B C 1
ATOM 2117 O O A ASP B 1 80 ? 17.824 -17.504 18.862 0.51 19.63 80 ASP B O 1
ATOM 2118 O O B ASP B 1 80 ? 17.756 -17.408 18.996 0.49 19.63 80 ASP B O 1
ATOM 2127 N N . LEU B 1 81 ? 17.935 -15.585 17.686 1.00 29.74 81 LEU B N 1
ATOM 2128 C CA . LEU B 1 81 ? 19.384 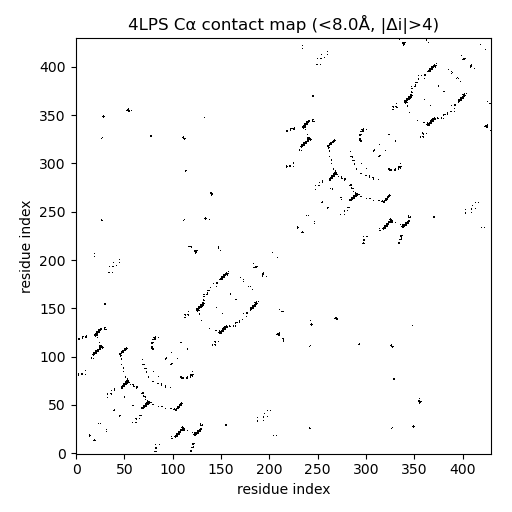-15.508 17.745 1.00 31.87 81 LEU B CA 1
ATOM 2129 C C . LEU B 1 81 ? 19.751 -15.059 19.155 1.00 43.09 81 LEU B C 1
ATOM 2130 O O . LEU B 1 81 ? 20.577 -15.681 19.818 1.00 41.34 81 LEU B O 1
ATOM 2135 N N . GLN B 1 82 ? 19.119 -13.970 19.595 1.00 51.17 82 GLN B N 1
ATOM 2136 C CA . GLN B 1 82 ? 19.321 -13.396 20.929 1.00 62.91 82 GLN B CA 1
ATOM 2137 C C . GLN B 1 82 ? 18.051 -12.717 21.471 1.00 70.48 82 GLN B C 1
ATOM 2138 O O . GLN B 1 82 ? 17.029 -12.646 20.784 1.00 70.84 82 GLN B O 1
ATOM 2144 N N . THR B 1 83 ? 18.141 -12.278 22.731 1.00 76.76 83 THR B N 1
ATOM 2145 C CA . THR B 1 83 ? 17.102 -11.568 23.510 1.00 78.81 83 THR B CA 1
ATOM 2146 C C . THR B 1 83 ? 15.966 -12.474 23.968 1.00 77.35 83 THR B C 1
ATOM 2147 O O . THR B 1 83 ? 15.572 -13.383 23.247 1.00 73.45 83 THR B O 1
ATOM 2151 N N . ASN B 1 84 ? 15.415 -12.188 25.149 1.00 83.54 84 ASN B N 1
ATOM 2152 C CA . ASN B 1 84 ? 14.259 -12.924 25.670 1.00 85.72 84 ASN B CA 1
ATOM 2153 C C . ASN B 1 84 ? 12.952 -12.134 25.646 1.00 84.88 84 ASN B C 1
ATOM 2154 O O . ASN B 1 84 ? 12.145 -12.228 26.573 1.00 86.25 84 ASN B O 1
ATOM 2159 N N . ARG B 1 85 ? 12.752 -11.351 24.595 1.00 81.75 85 ARG B N 1
ATOM 2160 C CA . ARG B 1 85 ? 11.624 -10.430 24.523 1.00 78.28 85 ARG B CA 1
ATOM 2161 C C . ARG B 1 85 ? 10.275 -11.089 24.253 1.00 70.21 85 ARG B C 1
ATOM 2162 O O . ARG B 1 85 ? 9.288 -10.791 24.929 1.00 71.74 85 ARG B O 1
ATOM 2170 N N . ASP B 1 86 ? 10.230 -11.972 23.262 1.00 60.98 86 ASP B N 1
ATOM 2171 C CA . ASP B 1 86 ? 8.981 -12.622 22.889 1.00 51.15 86 ASP B CA 1
ATOM 2172 C C . ASP B 1 86 ? 8.463 -13.567 23.971 1.00 40.58 86 ASP B C 1
ATOM 2173 O O . ASP B 1 86 ? 7.274 -13.559 24.287 1.00 39.12 86 ASP B O 1
ATOM 2178 N N . ALA B 1 87 ? 9.354 -14.375 24.537 1.00 33.15 87 ALA B N 1
ATOM 2179 C CA . ALA B 1 87 ? 8.965 -15.353 25.549 1.00 27.85 87 ALA B CA 1
ATOM 2180 C C . ALA B 1 87 ? 8.390 -14.692 26.802 1.00 29.30 87 ALA B C 1
ATOM 2181 O O . ALA B 1 87 ? 7.409 -15.173 27.371 1.00 27.75 87 ALA B O 1
ATOM 2183 N N . ASP B 1 88 ? 9.010 -13.596 27.228 1.00 33.52 88 ASP B N 1
ATOM 2184 C CA . ASP B 1 88 ? 8.543 -12.847 28.394 1.00 31.94 88 ASP B CA 1
ATOM 2185 C C . ASP B 1 88 ? 7.164 -12.226 28.175 1.00 31.09 88 ASP B C 1
ATOM 2186 O O . ASP B 1 88 ? 6.302 -12.287 29.053 1.00 29.30 88 ASP B O 1
ATOM 2191 N N . ARG B 1 89 ? 6.974 -11.611 27.010 1.00 33.75 89 ARG B N 1
ATOM 2192 C CA . ARG B 1 89 ? 5.675 -11.071 26.612 1.00 37.15 89 ARG B CA 1
ATOM 2193 C C . ARG B 1 89 ? 4.590 -12.141 26.655 1.00 31.28 89 ARG B C 1
ATOM 2194 O O . ARG B 1 89 ? 3.459 -11.882 27.068 1.00 31.80 89 ARG B O 1
ATOM 2202 N N . LEU B 1 90 ? 4.946 -13.347 26.228 1.00 25.59 90 LEU B N 1
ATOM 2203 C CA . LEU B 1 90 ? 3.992 -14.444 26.164 1.00 23.71 90 LEU B CA 1
ATOM 2204 C C . LEU B 1 90 ? 3.606 -14.921 27.562 1.00 23.69 90 LEU B C 1
ATOM 2205 O O . LEU B 1 90 ? 2.436 -15.210 27.826 1.00 22.44 90 LEU B O 1
ATOM 2210 N N . ARG B 1 91 ? 4.590 -14.994 28.456 1.00 22.87 91 ARG B N 1
ATOM 2211 C CA . ARG B 1 91 ? 4.348 -15.444 29.822 1.00 22.47 91 ARG B CA 1
ATOM 2212 C C . ARG B 1 91 ? 3.535 -14.398 30.574 1.00 26.46 91 ARG B C 1
ATOM 2213 O O . ARG B 1 91 ? 2.696 -14.731 31.411 1.00 28.67 91 ARG B O 1
ATOM 2221 N N . LYS B 1 92 ? 3.790 -13.130 30.260 1.00 25.61 92 LYS B N 1
ATOM 2222 C CA . LYS B 1 92 ? 2.988 -12.022 30.769 1.00 30.85 92 LYS B CA 1
ATOM 2223 C C . LYS B 1 92 ? 1.514 -12.164 30.380 1.00 31.14 92 LYS B C 1
ATOM 2224 O O . LYS B 1 92 ? 0.633 -11.614 31.039 1.00 30.23 92 LYS B O 1
ATOM 2230 N N . LYS B 1 93 ? 1.255 -12.903 29.305 1.00 31.18 93 LYS B N 1
ATOM 2231 C CA . LYS B 1 93 ? -0.107 -13.122 28.830 1.00 33.22 93 LYS B CA 1
ATOM 2232 C C . LYS B 1 93 ? -0.672 -14.444 29.343 1.00 31.03 93 LYS B C 1
ATOM 2233 O O . LYS B 1 93 ? -1.762 -14.856 28.945 1.00 32.34 93 LYS B O 1
ATOM 2239 N N . GLY B 1 94 ? 0.074 -15.106 30.222 1.00 25.62 94 GLY B N 1
ATOM 2240 C CA . GLY B 1 94 ? -0.366 -16.364 30.798 1.00 27.92 94 GLY B CA 1
ATOM 2241 C C . GLY B 1 94 ? 0.027 -17.591 29.995 1.00 27.28 94 GLY B C 1
ATOM 2242 O O . GLY B 1 94 ? -0.439 -18.698 30.273 1.00 27.41 94 GLY B O 1
ATOM 2243 N N . VAL B 1 95 ? 0.882 -17.402 28.996 1.00 18.60 95 VAL B N 1
ATOM 2244 C CA . VAL B 1 95 ? 1.354 -18.521 28.188 1.00 20.43 95 VAL B CA 1
ATOM 2245 C C . VAL B 1 95 ? 2.709 -19.032 28.663 1.00 17.49 95 VAL B C 1
ATOM 2246 O O . VAL B 1 95 ? 3.675 -18.276 28.717 1.00 17.53 95 VAL B O 1
ATOM 2250 N N . SER B 1 96 ? 2.783 -20.315 28.996 1.00 17.49 96 SER B N 1
ATOM 2251 C CA . SER B 1 96 ? 4.061 -20.926 29.335 1.00 20.21 96 SER B CA 1
ATOM 2252 C C . SER B 1 96 ? 4.957 -20.925 28.103 1.00 18.02 96 SER B C 1
ATOM 2253 O O . SER B 1 96 ? 4.606 -21.497 27.071 1.00 15.69 96 SER B O 1
ATOM 2256 N N . ALA B 1 97 ? 6.105 -20.264 28.201 1.00 18.77 97 ALA B N 1
ATOM 2257 C CA . ALA B 1 97 ? 6.963 -20.088 27.038 1.00 16.91 97 ALA B CA 1
ATOM 2258 C C . ALA B 1 97 ? 8.428 -20.148 27.422 1.00 18.90 97 ALA B C 1
ATOM 2259 O O . ALA B 1 97 ? 8.836 -19.591 28.439 1.00 23.29 97 ALA B O 1
ATOM 2261 N N . HIS B 1 98 ? 9.217 -20.830 26.604 1.00 16.48 98 HIS B N 1
ATOM 2262 C CA . HIS B 1 98 ? 10.659 -20.840 26.789 1.00 15.42 98 HIS B CA 1
ATOM 2263 C C . HIS B 1 98 ? 11.398 -20.538 25.497 1.00 14.69 98 HIS B C 1
ATOM 2264 O O . HIS B 1 98 ? 11.007 -20.983 24.417 1.00 13.85 98 HIS B O 1
ATOM 2271 N N . GLN B 1 99 ? 12.467 -19.764 25.626 1.00 16.81 99 GLN B N 1
ATOM 2272 C CA . GLN B 1 99 ? 13.281 -19.350 24.494 1.00 21.20 99 GLN B CA 1
ATOM 2273 C C . GLN B 1 99 ? 14.390 -20.321 24.107 1.00 2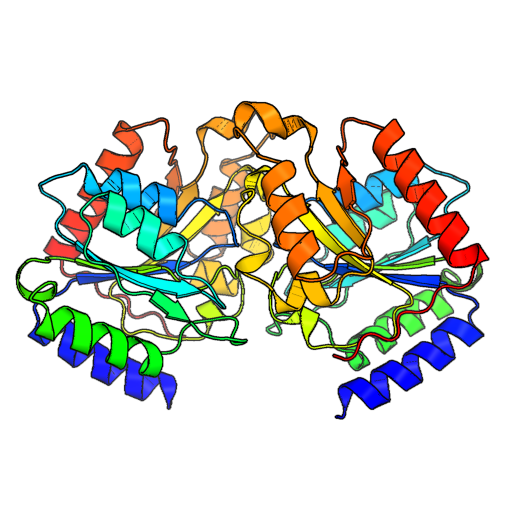1.94 99 GLN B C 1
ATOM 2274 O O . GLN B 1 99 ? 15.143 -20.797 24.959 1.00 23.37 99 GLN B O 1
ATOM 2280 N N . ILE B 1 100 ? 14.476 -20.624 22.816 1.00 17.43 100 ILE B N 1
ATOM 2281 C CA . ILE B 1 100 ? 15.660 -21.280 22.285 1.00 21.78 100 ILE B CA 1
ATOM 2282 C C . ILE B 1 100 ? 16.532 -20.220 21.631 1.00 30.10 100 ILE B C 1
ATOM 2283 O O . ILE B 1 100 ? 16.105 -19.554 20.685 1.00 34.34 100 ILE B O 1
ATOM 2288 N N . THR B 1 101 ? 17.747 -20.058 22.142 1.00 30.85 101 THR B N 1
ATOM 2289 C CA . THR B 1 101 ? 18.691 -19.105 21.573 1.00 33.98 101 THR B CA 1
ATOM 2290 C C . THR B 1 101 ? 19.689 -19.826 20.668 1.00 34.74 101 THR B C 1
ATOM 2291 O O . THR B 1 101 ? 20.517 -20.612 21.137 1.00 38.94 101 THR B O 1
ATOM 2295 N N . THR B 1 102 ? 19.593 -19.563 19.366 1.00 30.01 102 THR B N 1
ATOM 2296 C CA . THR B 1 102 ? 20.449 -20.220 18.380 1.00 30.44 102 THR B CA 1
ATOM 2297 C C . THR B 1 102 ? 21.833 -19.582 18.265 1.00 38.66 102 THR B C 1
ATOM 2298 O O . THR B 1 102 ? 22.778 -20.221 17.799 1.00 39.12 102 THR B O 1
ATOM 2302 N N . GLY B 1 103 ? 21.952 -18.329 18.694 1.00 43.15 103 GLY B N 1
ATOM 2303 C CA . GLY B 1 103 ? 23.216 -17.620 18.601 1.00 46.28 103 GLY B CA 1
ATOM 2304 C C . GLY B 1 103 ? 23.543 -17.128 17.200 1.00 47.31 103 GLY B C 1
ATOM 2305 O O . GLY B 1 103 ? 23.432 -15.935 16.910 1.00 49.82 103 GLY B O 1
ATOM 2306 N N . GLU B 1 104 ? 23.933 -18.051 16.324 1.00 44.81 104 GLU B N 1
ATOM 2307 C CA . GLU B 1 104 ? 24.270 -17.704 14.945 1.00 42.42 104 GLU B CA 1
ATOM 2308 C C . GLU B 1 104 ? 23.404 -18.423 13.922 1.00 32.97 104 GLU B C 1
ATOM 2309 O O . GLU B 1 104 ? 23.303 -17.990 12.774 1.00 30.24 104 GLU B O 1
ATOM 2315 N N . ALA B 1 105 ? 22.792 -19.527 14.331 1.00 27.23 105 ALA B N 1
ATOM 2316 C CA . ALA B 1 105 ? 22.019 -20.336 13.400 1.00 21.80 105 ALA B CA 1
ATOM 2317 C C . ALA B 1 105 ? 20.742 -19.610 12.987 1.00 17.97 105 ALA B C 1
ATOM 2318 O O . ALA B 1 105 ? 20.040 -19.034 13.823 1.00 18.58 105 ALA B O 1
ATOM 2320 N N . CYS B 1 106 ? 20.443 -19.653 11.692 1.00 14.58 106 CYS B N 1
ATOM 2321 C CA . CYS B 1 106 ? 19.349 -18.877 11.113 1.00 13.42 106 CYS B CA 1
ATOM 2322 C C . CYS B 1 106 ? 18.028 -19.629 11.175 1.00 15.07 106 CYS B C 1
ATOM 2323 O O . CYS B 1 106 ? 17.051 -19.245 10.529 1.00 15.22 106 CYS B O 1
ATOM 2326 N N . HIS B 1 107 ? 18.003 -20.692 11.968 1.00 16.27 107 HIS B N 1
ATOM 2327 C CA . HIS B 1 107 ? 16.893 -21.631 11.956 1.00 16.31 107 HIS B CA 1
ATOM 2328 C C . HIS B 1 107 ? 16.915 -22.496 13.202 1.00 16.11 107 HIS B C 1
ATOM 2329 O O . HIS B 1 107 ? 17.922 -22.554 13.908 1.00 16.43 107 HIS B O 1
ATOM 2336 N N . LEU B 1 108 ? 15.804 -23.170 13.473 1.00 14.97 108 LEU B N 1
ATOM 2337 C CA . LEU B 1 108 ? 15.779 -24.152 14.542 1.00 10.90 108 LEU B CA 1
ATOM 2338 C C . LEU B 1 108 ? 16.109 -25.535 14.002 1.00 13.21 108 LEU B C 1
ATOM 2339 O O . LEU B 1 108 ? 15.856 -25.836 12.834 1.00 13.71 108 LEU B O 1
ATOM 2344 N N . GLU B 1 109 ? 16.674 -26.371 14.864 1.00 12.77 109 GLU B N 1
ATOM 2345 C CA . GLU B 1 109 ? 16.900 -27.772 14.547 1.00 14.65 109 GLU B CA 1
ATOM 2346 C C . GLU B 1 109 ? 16.257 -28.620 15.638 1.00 12.90 109 GLU B C 1
ATOM 2347 O O . GLU B 1 109 ? 16.074 -28.144 16.759 1.00 13.60 109 GLU B O 1
ATOM 2353 N N . ALA B 1 110 ? 15.910 -29.862 15.309 1.00 11.58 110 ALA B N 1
ATOM 2354 C CA . ALA B 1 110 ? 15.167 -30.728 16.226 1.00 12.36 110 ALA B CA 1
ATOM 2355 C C . ALA B 1 110 ? 15.863 -30.922 17.572 1.00 13.95 110 ALA B C 1
ATOM 2356 O O . ALA B 1 110 ? 15.206 -30.988 18.613 1.00 15.98 110 ALA B O 1
ATOM 2358 N N . SER B 1 111 ? 17.187 -31.029 17.544 1.00 14.67 111 SER B N 1
ATOM 2359 C CA . SER B 1 111 ? 17.966 -31.190 18.766 1.00 16.41 111 SER B CA 1
ATOM 2360 C C . SER B 1 111 ? 17.828 -29.993 19.707 1.00 16.69 111 SER B C 1
ATOM 2361 O O . SER B 1 111 ? 17.983 -30.134 20.921 1.00 17.51 111 SER B O 1
ATOM 2364 N N . MET B 1 112 ? 17.537 -28.821 19.148 1.00 16.17 112 MET B N 1
ATOM 2365 C CA . MET B 1 112 ? 17.368 -27.610 19.950 1.00 17.32 112 MET B CA 1
ATOM 2366 C C . MET B 1 112 ? 16.067 -27.614 20.751 1.00 16.23 112 MET B C 1
ATOM 2367 O O . MET B 1 112 ? 15.992 -27.006 21.820 1.00 18.42 112 MET B O 1
ATOM 2372 N N . ILE B 1 113 ? 15.052 -28.303 20.239 1.00 13.32 113 ILE B N 1
ATOM 2373 C CA . ILE B 1 113 ? 13.745 -28.341 20.891 1.00 14.54 113 ILE B CA 1
ATOM 2374 C C . ILE B 1 113 ? 13.785 -29.044 22.250 1.00 15.41 113 ILE B C 1
ATOM 2375 O O . ILE B 1 113 ? 13.042 -28.679 23.164 1.00 14.72 113 ILE B O 1
ATOM 2380 N N . GLU B 1 114 ? 14.666 -30.033 22.383 1.00 15.59 114 GLU B N 1
ATOM 2381 C CA . GLU B 1 114 ? 14.665 -30.930 23.539 1.00 14.26 114 GLU B CA 1
ATOM 2382 C C . GLU B 1 114 ? 14.816 -30.226 24.887 1.00 15.28 114 GLU B C 1
ATOM 2383 O O . GLU B 1 114 ? 14.080 -30.528 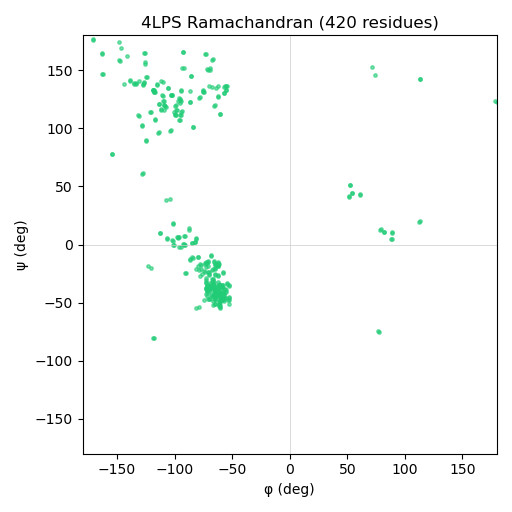25.829 1.00 14.93 114 GLU B O 1
ATOM 2389 N N . GLY B 1 115 ? 15.776 -29.308 24.980 1.00 19.53 115 GLY B N 1
ATOM 2390 C CA . GLY B 1 115 ? 16.028 -28.590 26.219 1.00 15.67 115 GLY B CA 1
ATOM 2391 C C . GLY B 1 115 ? 14.840 -27.780 26.700 1.00 16.16 115 GLY B C 1
ATOM 2392 O O . GLY B 1 115 ? 14.443 -27.870 27.863 1.00 16.45 115 GLY B O 1
ATOM 2393 N N . ALA B 1 116 ? 14.268 -26.988 25.800 1.00 16.57 116 ALA B N 1
ATOM 2394 C CA . ALA B 1 116 ? 13.096 -26.183 26.122 1.00 16.96 116 ALA B CA 1
ATOM 2395 C C . ALA B 1 116 ? 11.904 -27.084 26.430 1.00 15.91 116 ALA B C 1
ATOM 2396 O O . ALA B 1 116 ? 11.102 -26.791 27.318 1.00 18.14 116 ALA B O 1
ATOM 2398 N N . PHE B 1 117 ? 11.794 -28.172 25.671 1.00 14.26 117 PHE B N 1
ATOM 2399 C CA . PHE B 1 117 ? 10.745 -29.171 25.858 1.00 14.27 117 PHE B CA 1
ATOM 2400 C C . PHE B 1 117 ? 10.802 -29.779 27.260 1.00 15.18 117 PHE B C 1
ATOM 2401 O O . PHE B 1 117 ? 9.772 -29.915 27.922 1.00 17.37 117 PHE B O 1
ATOM 2409 N N . ASP B 1 118 ? 11.999 -30.165 27.697 1.00 15.64 118 ASP B N 1
ATOM 2410 C CA . ASP B 1 118 ? 12.176 -30.746 29.027 1.00 16.61 118 ASP B CA 1
ATOM 2411 C C . ASP B 1 118 ? 11.751 -29.779 30.137 1.00 17.37 118 ASP B C 1
ATOM 2412 O O . ASP B 1 118 ? 11.113 -30.186 31.110 1.00 21.14 118 ASP B O 1
ATOM 2417 N N . LEU B 1 119 ? 12.119 -28.507 30.000 1.00 17.43 119 LEU B N 1
ATOM 2418 C CA . LEU B 1 119 ? 11.710 -27.486 30.966 1.00 18.53 119 LEU B CA 1
ATOM 2419 C C . LEU B 1 119 ? 10.192 -27.344 31.019 1.00 19.61 119 LEU B C 1
ATOM 2420 O O . LEU B 1 119 ? 9.605 -27.319 32.103 1.00 18.77 119 LEU B O 1
ATOM 2425 N N . LEU B 1 120 ? 9.559 -27.246 29.852 1.00 16.90 120 LEU B N 1
ATOM 2426 C CA . LEU B 1 120 ? 8.103 -27.134 29.780 1.00 20.14 120 LEU B CA 1
ATOM 2427 C C . LEU B 1 120 ? 7.426 -28.352 30.404 1.00 18.96 120 LEU B C 1
ATOM 2428 O O . LEU B 1 120 ? 6.369 -28.237 31.025 1.00 19.19 120 LEU B O 1
ATOM 2433 N N . LYS B 1 121 ? 8.040 -29.518 30.231 1.00 18.68 121 LYS B N 1
ATOM 2434 C CA . LYS B 1 121 ? 7.548 -30.739 30.856 1.00 17.71 121 LYS B CA 1
ATOM 2435 C C . LYS B 1 121 ? 7.642 -30.648 32.376 1.00 18.94 121 LYS B C 1
ATOM 2436 O O . LYS B 1 121 ? 6.667 -30.910 33.084 1.00 19.66 121 LYS B O 1
ATOM 2442 N N . ASP B 1 122 ? 8.823 -30.281 32.868 1.00 19.34 122 ASP B N 1
ATOM 2443 C CA . ASP B 1 122 ? 9.078 -30.214 34.302 1.00 20.65 122 ASP B CA 1
ATOM 2444 C C . ASP B 1 122 ? 8.239 -29.145 34.993 1.00 21.32 122 ASP B C 1
AT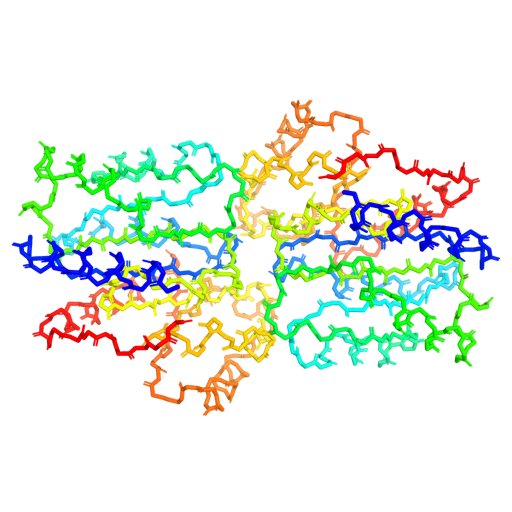OM 2445 O O . ASP B 1 122 ? 7.957 -29.239 36.187 1.00 22.52 122 ASP B O 1
ATOM 2450 N N . GLU B 1 123 ? 7.849 -28.124 34.240 1.00 20.64 123 GLU B N 1
ATOM 2451 C CA . GLU B 1 123 ? 7.064 -27.027 34.790 1.00 22.09 123 GLU B CA 1
ATOM 2452 C C . GLU B 1 123 ? 5.573 -27.360 34.792 1.00 22.87 123 GLU B C 1
ATOM 2453 O O . GLU B 1 123 ? 4.770 -26.639 35.384 1.00 23.44 123 GLU B O 1
ATOM 2459 N N . GLY B 1 124 ? 5.204 -28.450 34.123 1.00 23.61 124 GLY B N 1
ATOM 2460 C CA . GLY B 1 124 ? 3.817 -28.882 34.096 1.00 20.93 124 GLY B CA 1
ATOM 2461 C C . GLY B 1 124 ? 3.022 -28.263 32.966 1.00 20.07 124 GLY B C 1
ATOM 2462 O O . GLY B 1 124 ? 1.808 -28.448 32.871 1.00 20.31 124 GLY B O 1
ATOM 2463 N N . ALA B 1 125 ? 3.714 -27.507 32.122 1.00 19.19 125 ALA B N 1
ATOM 2464 C CA . ALA B 1 125 ? 3.096 -26.827 30.989 1.00 18.38 125 ALA B CA 1
ATOM 2465 C C . ALA B 1 125 ? 2.567 -27.783 29.919 1.00 20.50 125 ALA B C 1
ATOM 2466 O O . ALA B 1 125 ? 1.533 -27.519 29.303 1.00 19.17 125 ALA B O 1
ATOM 2468 N N . LEU B 1 126 ? 3.281 -28.883 29.690 1.00 17.32 126 LEU B N 1
ATOM 2469 C CA . LEU B 1 126 ? 2.887 -29.836 28.656 1.00 16.72 126 LEU B CA 1
ATOM 2470 C C . LEU B 1 126 ? 1.609 -30.585 29.028 1.00 20.46 126 LEU B C 1
ATOM 2471 O O . LEU B 1 126 ? 0.767 -30.851 28.167 1.00 20.99 126 LEU B O 1
ATOM 2476 N N . GLU B 1 127 ? 1.471 -30.928 30.306 1.00 18.44 127 GLU B N 1
ATOM 2477 C CA . GLU B 1 127 ? 0.266 -31.597 30.790 1.00 27.05 127 GLU B CA 1
ATOM 2478 C C . GLU B 1 127 ? -0.988 -30.740 30.616 1.00 23.77 127 GLU B C 1
ATOM 2479 O O . GLU B 1 127 ? -2.082 -31.270 30.420 1.00 24.29 127 GLU B O 1
ATOM 2485 N N . LYS B 1 128 ? -0.831 -29.423 30.715 1.00 19.49 128 LYS B N 1
ATOM 2486 C CA . LYS B 1 128 ? -1.965 -28.506 30.631 1.00 21.40 128 LYS B CA 1
ATOM 2487 C C . LYS B 1 128 ? -2.243 -28.033 29.209 1.00 21.63 128 LYS B C 1
ATOM 2488 O O . LYS B 1 128 ? -3.169 -27.255 28.979 1.00 23.17 128 LYS B O 1
ATOM 2494 N N . SER B 1 129 ? -1.439 -28.491 28.256 1.00 18.76 129 SER B N 1
ATOM 2495 C CA . SER B 1 129 ? -1.534 -27.992 26.887 1.00 17.02 129 SER B CA 1
ATOM 2496 C C . SER B 1 129 ? -2.043 -29.041 25.904 1.00 16.71 129 SER B C 1
ATOM 2497 O O . SER B 1 129 ? -1.681 -30.219 25.994 1.00 19.40 129 SER B O 1
ATOM 2500 N N . ASP B 1 130 ? -2.885 -28.608 24.971 1.00 17.74 130 ASP B N 1
ATOM 2501 C CA . ASP B 1 130 ? -3.266 -29.441 23.837 1.00 17.83 130 ASP B CA 1
ATOM 2502 C C . ASP B 1 130 ? -2.295 -29.200 22.690 1.00 16.88 130 ASP B C 1
ATOM 2503 O O . ASP B 1 130 ? -2.101 -30.058 21.829 1.00 14.89 130 ASP B O 1
ATOM 2508 N N . PHE B 1 131 ? -1.673 -28.027 22.700 1.00 14.83 131 PHE B N 1
ATOM 2509 C CA . PHE B 1 131 ? -0.777 -27.621 21.625 1.00 14.75 131 PHE B CA 1
ATOM 2510 C C . PHE B 1 131 ? 0.589 -27.203 22.150 1.00 15.66 131 PHE B C 1
ATOM 2511 O O . PHE B 1 131 ? 0.696 -26.543 23.185 1.00 16.34 131 PHE B O 1
ATOM 2519 N N . LEU B 1 132 ? 1.632 -27.599 21.431 1.00 16.22 132 LEU B N 1
ATOM 2520 C CA . LEU B 1 132 ? 2.950 -27.020 21.628 1.00 14.49 132 LEU B CA 1
ATOM 2521 C C . LEU B 1 132 ? 3.288 -26.251 20.369 1.00 16.62 132 LEU B C 1
ATOM 2522 O O . LEU B 1 132 ? 3.317 -26.813 19.271 1.00 12.89 132 LEU B O 1
ATOM 2527 N N . ILE B 1 133 ? 3.532 -24.958 20.525 1.00 16.03 133 ILE B N 1
ATOM 2528 C CA . ILE B 1 133 ? 3.747 -24.105 19.372 1.00 15.08 133 ILE B CA 1
ATOM 2529 C C . ILE B 1 133 ? 5.200 -23.669 19.294 1.00 12.30 133 ILE B C 1
ATOM 2530 O O . ILE B 1 133 ? 5.745 -23.086 20.232 1.00 11.84 133 ILE B O 1
ATOM 2535 N N . ILE B 1 134 ? 5.819 -23.972 18.161 1.00 10.55 134 ILE B N 1
ATOM 2536 C CA . ILE B 1 134 ? 7.183 -23.564 17.881 1.00 10.79 134 ILE B CA 1
ATOM 2537 C C . ILE B 1 134 ? 7.166 -22.307 17.024 1.00 10.10 134 ILE B C 1
ATOM 2538 O O . ILE B 1 134 ? 6.670 -22.330 15.897 1.00 12.94 134 ILE B O 1
ATOM 2543 N N . GLU B 1 135 ? 7.682 -21.206 17.564 1.00 12.22 135 GLU B N 1
ATOM 2544 C CA . GLU B 1 135 ? 7.884 -20.005 16.763 1.00 10.13 135 GLU B CA 1
ATOM 2545 C C . GLU B 1 135 ? 9.319 -19.983 16.268 1.00 11.68 135 GLU B C 1
ATOM 2546 O O . GLU B 1 135 ? 10.251 -19.757 17.041 1.00 10.40 135 GLU B O 1
ATOM 2552 N N . ASN B 1 136 ? 9.495 -20.238 14.978 1.00 9.71 136 ASN B N 1
ATOM 2553 C CA . ASN B 1 136 ? 10.827 -20.358 14.412 1.00 9.73 136 ASN B CA 1
ATOM 2554 C C . ASN B 1 136 ? 11.540 -19.019 14.279 1.00 12.26 136 ASN B C 1
ATOM 2555 O O . ASN B 1 136 ? 10.922 -17.955 14.370 1.00 11.38 136 ASN B O 1
ATOM 2560 N N . VAL B 1 137 ? 12.853 -19.091 14.084 1.00 13.78 137 VAL B N 1
ATOM 2561 C CA . VAL B 1 137 ? 13.668 -17.925 13.776 1.00 13.40 137 VAL B CA 1
ATOM 2562 C C . VAL B 1 137 ? 13.103 -17.210 12.556 1.00 15.52 137 VAL B C 1
ATOM 2563 O O . VAL B 1 137 ? 12.712 -17.856 11.581 1.00 16.21 137 VAL B O 1
ATOM 2567 N N . GLY B 1 138 ? 13.028 -15.883 12.621 1.00 10.97 138 GLY B N 1
ATOM 2568 C CA . GLY B 1 138 ? 12.599 -15.104 11.474 1.00 10.35 138 GLY B CA 1
ATOM 2569 C C . GLY B 1 138 ? 13.543 -15.327 10.309 1.00 10.27 138 GLY B C 1
ATOM 2570 O O . GLY B 1 138 ? 14.700 -14.902 10.339 1.00 11.11 138 GLY B O 1
ATOM 2571 N N . ASN B 1 139 ? 13.025 -15.978 9.273 1.00 9.96 139 ASN B N 1
ATOM 2572 C CA . ASN B 1 139 ? 13.812 -16.430 8.135 1.00 11.23 139 ASN B CA 1
ATOM 2573 C C . ASN B 1 139 ? 12.851 -17.124 7.184 1.00 14.16 139 ASN B C 1
ATOM 2574 O O . ASN B 1 139 ? 12.157 -18.071 7.573 1.00 11.49 139 ASN B O 1
ATOM 2579 N N . LEU B 1 140 ? 12.784 -16.639 5.949 1.00 10.32 140 LEU B N 1
ATOM 2580 C CA . LEU B 1 140 ? 11.872 -17.211 4.969 1.00 11.44 140 LEU B CA 1
ATOM 2581 C C . LEU B 1 140 ? 12.524 -18.309 4.128 1.00 13.00 140 LEU B C 1
ATOM 2582 O O . LEU B 1 140 ? 11.923 -18.802 3.173 1.00 12.97 140 LEU B O 1
ATOM 2587 N N . VAL B 1 141 ? 13.746 -18.700 4.480 1.00 10.33 141 VAL B N 1
ATOM 2588 C CA . VAL B 1 141 ? 14.468 -19.698 3.690 1.00 10.72 141 VAL B CA 1
ATOM 2589 C C . VAL B 1 141 ? 14.798 -20.954 4.497 1.00 12.54 141 VAL B C 1
ATOM 2590 O O . VAL B 1 141 ? 14.113 -21.971 4.393 1.00 16.72 141 VAL B O 1
ATOM 2594 N N . CYS B 1 142 ? 15.855 -20.868 5.297 1.00 12.21 142 CYS B N 1
ATOM 2595 C CA . CYS B 1 142 ? 16.479 -22.037 5.917 1.00 12.49 142 CYS B CA 1
ATOM 2596 C C . CYS B 1 142 ? 15.615 -22.929 6.822 1.00 11.23 142 CYS B C 1
ATOM 2597 O O . CYS B 1 142 ? 15.828 -24.140 6.840 1.00 11.70 142 CYS B O 1
ATOM 2600 N N . PRO B 1 143 ? 14.654 -22.359 7.578 1.00 11.72 143 PRO B N 1
ATOM 2601 C CA . PRO B 1 143 ? 13.862 -23.290 8.399 1.00 10.80 143 PRO B CA 1
ATOM 2602 C C . PRO B 1 143 ? 13.000 -24.269 7.586 1.00 10.25 143 PRO B C 1
ATOM 2603 O O . PRO B 1 143 ? 12.514 -25.259 8.137 1.00 12.01 143 PRO B O 1
ATOM 2607 N N . SER B 1 144 ? 12.825 -24.001 6.295 1.00 10.08 144 SER B N 1
ATOM 2608 C CA . SER B 1 144 ? 12.101 -24.911 5.412 1.00 10.27 144 SER B CA 1
ATOM 2609 C C . SER B 1 144 ? 12.850 -26.221 5.162 1.00 15.77 144 SER B C 1
ATOM 2610 O O . SER B 1 144 ? 12.299 -27.149 4.568 1.00 20.40 144 SER B O 1
ATOM 2613 N N . SER B 1 145 ? 14.106 -26.287 5.597 1.00 14.91 145 SER B N 1
ATOM 2614 C CA . SER B 1 145 ? 14.942 -27.462 5.362 1.00 16.46 145 SER B CA 1
ATOM 2615 C C . SER B 1 145 ? 15.151 -28.306 6.621 1.00 16.71 145 SER B C 1
ATOM 2616 O O . SER B 1 145 ? 15.907 -29.278 6.598 1.00 17.69 145 SER B O 1
ATOM 2619 N N . TYR B 1 146 ? 14.485 -27.947 7.714 1.00 14.64 146 TYR B N 1
ATOM 2620 C CA . TYR B 1 146 ? 14.673 -28.667 8.973 1.00 14.53 146 TYR B CA 1
ATOM 2621 C C . TYR B 1 146 ? 13.361 -29.125 9.610 1.00 20.27 146 TYR B C 1
ATOM 2622 O O . TYR B 1 146 ? 12.633 -28.330 10.212 1.00 22.00 146 TYR B O 1
ATOM 2631 N N . ASN B 1 147 ? 13.060 -30.412 9.451 1.00 16.99 147 ASN B N 1
ATOM 2632 C CA . ASN B 1 147 ? 11.944 -31.047 10.147 1.00 15.44 147 ASN B CA 1
ATOM 2633 C C . ASN B 1 147 ? 12.076 -30.900 11.663 1.00 11.62 147 ASN B C 1
ATOM 2634 O O . ASN B 1 147 ? 13.135 -31.177 12.237 1.00 11.44 147 ASN B O 1
ATOM 2639 N N . LEU B 1 148 ? 11.007 -30.459 12.315 1.00 10.91 148 LEU B N 1
ATOM 2640 C CA . LEU B 1 148 ? 11.018 -30.362 13.768 1.00 10.48 148 LEU B CA 1
ATOM 2641 C C . LEU B 1 148 ? 10.046 -31.361 14.392 1.00 11.87 148 LEU B C 1
ATOM 2642 O O . LEU B 1 148 ? 9.768 -31.305 15.592 1.00 16.22 148 LEU B O 1
ATOM 2647 N N . GLY B 1 149 ? 9.528 -32.270 13.571 1.00 10.86 149 GLY B N 1
ATOM 2648 C CA . GLY B 1 149 ? 8.587 -33.272 14.039 1.00 11.18 149 GLY B CA 1
ATOM 2649 C C . GLY B 1 149 ? 7.174 -32.753 14.224 1.00 11.11 149 GLY B C 1
ATOM 2650 O O . GLY B 1 149 ? 6.333 -33.427 14.814 1.00 16.71 149 GLY B O 1
ATOM 2651 N N . ALA B 1 150 ? 6.904 -31.561 13.703 1.00 10.76 150 ALA B N 1
ATOM 2652 C CA . ALA B 1 150 ? 5.608 -30.912 13.889 1.00 10.76 150 ALA B CA 1
ATOM 2653 C C . ALA B 1 150 ? 4.483 -31.617 13.141 1.00 12.92 150 ALA B C 1
ATOM 2654 O O . ALA B 1 150 ? 4.707 -32.253 12.106 1.00 11.29 150 ALA B O 1
ATOM 2656 N N . ALA B 1 151 ? 3.270 -31.501 13.677 1.00 12.32 151 ALA B N 1
ATOM 2657 C CA . ALA B 1 151 ? 2.072 -31.970 12.985 1.00 12.08 151 ALA B CA 1
ATOM 2658 C C . ALA B 1 151 ? 1.738 -31.063 11.806 1.00 11.71 151 ALA B C 1
ATOM 2659 O O . ALA B 1 151 ? 1.322 -31.529 10.743 1.00 12.07 151 ALA B O 1
ATOM 2661 N N . MET B 1 152 ? 1.924 -29.762 12.005 1.00 12.09 152 MET B N 1
ATOM 2662 C CA . MET B 1 152 ? 1.714 -28.783 10.946 1.00 12.07 152 MET B CA 1
ATOM 2663 C C . MET B 1 152 ? 2.842 -27.767 10.907 1.00 10.52 152 MET B C 1
ATOM 2664 O O . MET B 1 152 ? 3.333 -27.317 11.947 1.00 10.30 152 MET B O 1
ATOM 2669 N N . ASN B 1 153 ? 3.251 -27.424 9.691 1.00 10.41 153 ASN B N 1
ATOM 2670 C CA . ASN B 1 153 ? 4.177 -26.327 9.459 1.00 12.42 153 ASN B CA 1
ATOM 2671 C C . ASN B 1 153 ? 3.432 -25.206 8.752 1.00 14.58 153 ASN B C 1
ATOM 2672 O O . ASN B 1 153 ? 2.960 -25.377 7.626 1.00 16.12 153 ASN B O 1
ATOM 2677 N N . ILE B 1 154 ? 3.325 -24.062 9.416 1.00 9.79 154 ILE B N 1
ATOM 2678 C CA . ILE B 1 154 ? 2.501 -22.971 8.913 1.00 9.99 154 ILE B CA 1
ATOM 2679 C C . ILE B 1 154 ? 3.340 -21.733 8.614 1.00 11.44 154 ILE B C 1
ATOM 2680 O O . ILE B 1 154 ? 4.161 -21.309 9.431 1.00 11.80 154 ILE B O 1
ATOM 2685 N N . VAL B 1 155 ? 3.132 -21.166 7.430 1.00 10.35 155 VAL B N 1
ATOM 2686 C CA . VAL B 1 155 ? 3.931 -20.042 6.964 1.00 9.49 155 VAL B CA 1
ATOM 2687 C C . VAL B 1 155 ? 3.123 -18.750 6.933 1.00 15.90 155 VAL B C 1
ATOM 2688 O O . VAL B 1 155 ? 2.033 -18.701 6.361 1.00 9.92 155 VAL B O 1
ATOM 2692 N N . LEU B 1 156 ? 3.659 -17.707 7.561 1.00 15.00 156 LEU B N 1
ATOM 2693 C CA . LEU B 1 156 ? 3.056 -16.384 7.475 1.00 13.47 156 LEU B CA 1
ATOM 2694 C C . LEU B 1 156 ? 3.709 -15.569 6.369 1.00 12.38 156 LEU B C 1
ATOM 2695 O O . LEU B 1 156 ? 4.934 -15.512 6.255 1.00 11.33 156 LEU B O 1
ATOM 2700 N N . LEU B 1 157 ? 2.875 -14.956 5.539 1.00 11.80 157 LEU B N 1
ATOM 2701 C CA . LEU B 1 157 ? 3.333 -13.955 4.592 1.00 9.99 157 LEU B CA 1
ATOM 2702 C C . LEU B 1 157 ? 2.578 -12.675 4.906 1.00 16.21 157 LEU B C 1
ATOM 2703 O O . LEU B 1 157 ? 1.357 -12.618 4.755 1.00 15.36 157 LEU B O 1
ATOM 2708 N N . SER B 1 158 ? 3.292 -11.651 5.357 1.00 11.98 158 SER B N 1
ATOM 2709 C CA . SER B 1 158 ? 2.627 -10.420 5.753 1.00 10.85 158 SER B CA 1
ATOM 2710 C C . SER B 1 158 ? 2.421 -9.534 4.536 1.00 12.13 158 SER B C 1
ATOM 2711 O O . SER B 1 158 ? 3.242 -9.525 3.614 1.00 12.75 158 SER B O 1
ATOM 2714 N N . VAL B 1 159 ? 1.300 -8.818 4.528 1.00 12.02 159 VAL B N 1
ATOM 2715 C CA . VAL B 1 159 ? 0.932 -7.952 3.411 1.00 11.59 159 VAL B CA 1
ATOM 2716 C C . VAL B 1 159 ? 2.049 -6.967 3.021 1.00 12.05 159 VAL B C 1
ATOM 2717 O O . VAL B 1 159 ? 2.340 -6.819 1.831 1.00 11.79 159 VAL B O 1
ATOM 2721 N N . PRO B 1 160 ? 2.689 -6.297 4.005 1.00 11.89 160 PRO B N 1
ATOM 2722 C CA . PRO B 1 160 ? 3.748 -5.362 3.600 1.00 11.74 160 PRO B CA 1
ATOM 2723 C C . PRO B 1 160 ? 4.945 -5.997 2.883 1.00 11.52 160 PRO B C 1
ATOM 2724 O O . PRO B 1 160 ? 5.686 -5.261 2.231 1.00 14.33 160 PRO B O 1
ATOM 2728 N N . GLU B 1 161 ? 5.142 -7.310 3.002 1.00 11.14 161 GLU B N 1
ATOM 2729 C CA . GLU B 1 161 ? 6.278 -7.967 2.346 1.00 11.04 161 GLU B CA 1
ATOM 2730 C C . GLU B 1 161 ? 6.140 -8.022 0.821 1.00 11.33 161 GLU B C 1
ATOM 2731 O O . GLU B 1 161 ? 7.138 -8.102 0.108 1.00 11.50 161 GLU B O 1
ATOM 2737 N N . GLY B 1 162 ? 4.909 -7.986 0.321 1.00 11.52 162 GLY B N 1
ATOM 2738 C CA . GLY B 1 162 ? 4.682 -8.048 -1.114 1.00 11.94 162 GLY B CA 1
ATOM 2739 C C . GLY B 1 162 ? 3.987 -9.323 -1.556 1.00 11.95 162 GLY B C 1
ATOM 2740 O O . GLY B 1 162 ? 4.265 -10.402 -1.033 1.00 11.59 162 GLY B O 1
ATOM 2741 N N . ASP B 1 163 ? 3.091 -9.196 -2.530 1.00 12.46 163 ASP B N 1
ATOM 2742 C CA . ASP B 1 163 ? 2.274 -10.316 -2.983 1.00 12.77 163 ASP B CA 1
ATOM 2743 C C . ASP B 1 163 ? 3.011 -11.222 -3.969 1.00 15.37 163 ASP B C 1
ATOM 2744 O O . ASP B 1 163 ? 2.437 -12.174 -4.500 1.00 17.90 163 ASP B O 1
ATOM 2749 N N . ASP B 1 164 ? 4.287 -10.926 -4.196 1.00 12.84 164 ASP B N 1
ATOM 2750 C CA . ASP B 1 164 ? 5.089 -11.649 -5.174 1.00 15.06 164 ASP B CA 1
ATOM 2751 C C . ASP B 1 164 ? 6.012 -12.685 -4.542 1.00 15.49 164 ASP B C 1
ATOM 2752 O O . ASP B 1 164 ? 6.780 -13.350 -5.239 1.00 14.77 164 ASP B O 1
ATOM 2757 N N . LYS B 1 165 ? 5.925 -12.840 -3.226 1.00 13.17 165 LYS B N 1
ATOM 2758 C CA . LYS B 1 165 ? 6.968 -13.549 -2.494 1.00 13.94 165 LYS B CA 1
ATOM 2759 C C . LYS B 1 165 ? 6.912 -15.073 -2.566 1.00 15.46 165 LYS B C 1
ATOM 2760 O O . LYS B 1 165 ? 7.926 -15.735 -2.335 1.00 11.65 165 LYS B O 1
ATOM 2766 N N . VAL B 1 166 ? 5.745 -15.634 -2.876 1.00 14.14 166 VAL B N 1
ATOM 2767 C CA . VAL B 1 166 ? 5.578 -17.085 -2.795 1.00 12.73 166 VAL B CA 1
ATOM 2768 C C . VAL B 1 166 ? 6.508 -17.848 -3.745 1.00 12.51 166 VAL B C 1
ATOM 2769 O O . VAL B 1 166 ? 7.222 -18.754 -3.310 1.00 12.34 166 VAL B O 1
ATOM 2773 N N . LEU B 1 167 ? 6.512 -17.486 -5.027 1.00 13.19 167 LEU B N 1
ATOM 2774 C CA . LEU B 1 167 ? 7.394 -18.150 -5.992 1.00 16.00 167 LEU B CA 1
ATOM 2775 C C . LEU B 1 167 ? 8.862 -17.788 -5.792 1.00 16.93 167 LEU B C 1
ATOM 2776 O O . LEU B 1 167 ? 9.748 -18.498 -6.266 1.00 14.13 167 LEU B O 1
ATOM 2781 N N . LYS B 1 168 ? 9.118 -16.689 -5.091 1.00 13.18 168 LYS B N 1
ATOM 2782 C CA . LYS B 1 168 ? 10.488 -16.274 -4.812 1.00 15.19 168 LYS B CA 1
ATOM 2783 C C . LYS B 1 168 ? 11.097 -17.132 -3.708 1.00 16.37 168 LYS B C 1
ATOM 2784 O O . LYS B 1 168 ? 12.316 -17.295 -3.636 1.00 15.88 168 LYS B O 1
ATOM 2790 N N . TYR B 1 169 ? 10.242 -17.689 -2.855 1.00 13.20 169 TYR B N 1
ATOM 2791 C CA . TYR B 1 169 ? 10.695 -18.569 -1.779 1.00 11.75 169 TYR B CA 1
ATOM 2792 C C . TYR B 1 169 ? 9.945 -19.903 -1.811 1.00 11.81 169 TYR B C 1
ATOM 2793 O O . TYR B 1 169 ? 9.261 -20.259 -0.851 1.00 14.48 169 TYR B O 1
ATOM 2802 N N . PRO B 1 170 ? 10.085 -20.652 -2.921 1.00 14.53 170 PRO B N 1
ATOM 2803 C CA . PRO B 1 170 ? 9.281 -21.855 -3.169 1.00 14.63 170 PRO B CA 1
ATOM 2804 C C . PRO B 1 170 ? 9.453 -22.964 -2.130 1.00 13.81 170 PRO B C 1
ATOM 2805 O O . PRO B 1 170 ? 8.473 -23.640 -1.827 1.00 14.30 170 PRO B O 1
ATOM 2809 N N . THR B 1 171 ? 10.652 -23.140 -1.583 1.00 13.26 171 THR B N 1
ATOM 2810 C CA . THR B 1 171 ? 10.891 -24.238 -0.648 1.00 20.00 171 THR B CA 1
ATOM 2811 C C . THR B 1 171 ? 10.145 -24.048 0.675 1.00 17.94 171 THR B C 1
ATOM 2812 O O . THR B 1 171 ? 9.680 -25.019 1.278 1.00 15.82 171 THR B O 1
ATOM 2816 N N . MET B 1 172 ? 10.043 -22.805 1.135 1.00 16.01 172 MET B N 1
ATOM 2817 C CA . MET B 1 172 ? 9.271 -22.520 2.342 1.00 12.48 172 MET B CA 1
ATOM 2818 C C . MET B 1 172 ? 7.781 -22.771 2.158 1.00 10.77 172 MET B C 1
ATOM 2819 O O . MET B 1 172 ? 7.143 -23.417 2.985 1.00 10.36 172 MET B O 1
ATOM 2824 N N . PHE B 1 173 ? 7.224 -22.241 1.079 1.00 10.82 173 PHE B N 1
ATOM 2825 C CA . PHE B 1 173 ? 5.789 -22.331 0.861 1.00 13.41 173 PHE B CA 1
ATOM 2826 C C . PHE B 1 173 ? 5.352 -23.735 0.431 1.00 13.61 173 PHE B C 1
ATOM 2827 O O . PHE B 1 173 ? 4.192 -24.109 0.605 1.00 11.88 173 PHE B O 1
ATOM 2835 N N . MET B 1 174 ? 6.277 -24.509 -0.131 1.00 15.48 174 MET B N 1
ATOM 2836 C CA . MET B 1 174 ? 5.995 -25.902 -0.478 1.00 16.57 174 MET B CA 1
ATOM 2837 C C . MET B 1 174 ? 5.929 -26.809 0.757 1.00 17.43 174 MET B C 1
ATOM 2838 O O . MET B 1 174 ? 5.415 -27.923 0.680 1.00 19.07 174 MET B O 1
ATOM 2843 N N . CYS B 1 175 ? 6.458 -26.348 1.889 1.00 16.75 175 CYS B N 1
ATOM 2844 C CA . CYS B 1 175 ? 6.382 -27.135 3.119 1.00 18.06 175 CYS B CA 1
ATOM 2845 C C . CYS B 1 175 ? 5.203 -26.729 4.001 1.00 17.97 175 CYS B C 1
ATOM 2846 O O . CYS B 1 175 ? 4.977 -27.320 5.060 1.00 19.78 175 CYS B O 1
ATOM 2849 N N . ALA B 1 176 ? 4.456 -25.718 3.566 1.00 14.07 176 ALA B N 1
ATOM 2850 C CA . ALA B 1 176 ? 3.329 -25.218 4.346 1.00 13.54 176 ALA B CA 1
ATOM 2851 C C . ALA B 1 176 ? 2.133 -26.161 4.288 1.00 15.47 176 ALA B C 1
ATOM 2852 O O . ALA B 1 176 ? 1.719 -26.591 3.210 1.00 19.68 176 ALA B O 1
ATOM 2854 N N . ASP B 1 177 ? 1.577 -26.470 5.454 1.00 11.36 177 ASP B N 1
ATOM 2855 C CA . ASP B 1 177 ? 0.288 -27.140 5.540 1.00 16.49 177 ASP B CA 1
ATOM 2856 C C . ASP B 1 177 ? -0.837 -26.113 5.509 1.00 18.02 177 ASP B C 1
ATOM 2857 O O . ASP B 1 177 ? -2.004 -26.451 5.318 1.00 21.70 177 ASP B O 1
ATOM 2862 N N . ALA B 1 178 ? -0.461 -24.854 5.699 1.00 11.80 178 ALA B N 1
ATOM 2863 C CA . ALA B 1 178 ? -1.384 -23.734 5.636 1.00 12.33 178 ALA B CA 1
ATOM 2864 C C . ALA B 1 178 ? -0.581 -22.460 5.470 1.00 11.29 178 ALA B C 1
ATOM 2865 O O . ALA B 1 178 ? 0.529 -22.351 5.990 1.00 10.76 178 ALA B O 1
ATOM 2867 N N . VAL B 1 179 ? -1.140 -21.494 4.753 1.00 12.51 179 VAL B N 1
ATOM 2868 C CA . VAL B 1 179 ? -0.494 -20.202 4.599 1.00 13.07 179 VAL B CA 1
ATOM 2869 C C . VAL B 1 179 ? -1.386 -19.123 5.193 1.00 12.69 179 VAL B C 1
ATOM 2870 O O . VAL B 1 179 ? -2.595 -19.097 4.951 1.00 13.14 179 VAL B O 1
ATOM 2874 N N . ILE B 1 180 ? -0.794 -18.249 5.996 1.00 11.19 180 ILE B N 1
ATOM 2875 C CA . ILE B 1 180 ? -1.520 -17.114 6.542 1.00 14.33 180 ILE B CA 1
ATOM 2876 C C . ILE B 1 180 ? -1.040 -15.826 5.897 1.00 12.19 180 ILE B C 1
ATOM 2877 O O . ILE B 1 180 ? 0.140 -15.485 5.981 1.00 13.79 180 ILE B O 1
ATOM 2882 N N . ILE B 1 181 ? -1.952 -15.117 5.241 1.00 11.42 181 ILE B N 1
ATOM 2883 C CA . ILE B 1 181 ? -1.669 -13.759 4.805 1.00 11.42 181 ILE B CA 1
ATOM 2884 C C . ILE B 1 181 ? -1.950 -12.839 5.985 1.00 11.61 181 ILE B C 1
ATOM 2885 O O . ILE B 1 181 ? -3.104 -12.519 6.275 1.00 12.01 181 ILE B O 1
ATOM 2890 N N . SER B 1 182 ? -0.886 -12.422 6.665 1.00 11.09 182 SER B N 1
ATOM 2891 C CA . SER B 1 182 ? -1.023 -11.681 7.910 1.00 11.23 182 SER B CA 1
ATOM 2892 C C . SER B 1 182 ? -1.020 -10.181 7.651 1.00 11.49 182 SER B C 1
ATOM 2893 O O . SER B 1 182 ? -0.652 -9.735 6.561 1.00 11.45 182 SER B O 1
ATOM 2896 N N . LYS B 1 183 ? -1.438 -9.417 8.659 1.00 11.86 183 LYS B N 1
ATOM 2897 C CA . LYS B 1 183 ? -1.631 -7.972 8.542 1.00 12.27 183 LYS B CA 1
ATOM 2898 C C . LYS B 1 183 ? -2.552 -7.636 7.368 1.00 12.65 183 LYS B C 1
ATOM 2899 O O . LYS B 1 183 ? -2.296 -6.702 6.607 1.00 12.91 183 LYS B O 1
ATOM 2905 N N . ALA B 1 184 ? -3.638 -8.394 7.248 1.00 12.93 184 ALA B N 1
ATOM 2906 C CA . ALA B 1 184 ? -4.577 -8.247 6.140 1.00 13.42 184 ALA B CA 1
ATOM 2907 C C . ALA B 1 184 ? -5.298 -6.900 6.145 1.00 17.38 184 ALA B C 1
ATOM 2908 O O . ALA B 1 184 ? -5.886 -6.501 5.137 1.00 17.03 184 ALA B O 1
ATOM 2910 N N . ASP B 1 185 ? -5.256 -6.202 7.276 1.00 15.94 185 ASP B N 1
ATOM 2911 C CA . ASP B 1 185 ? -5.785 -4.844 7.353 1.00 15.70 185 ASP B CA 1
ATOM 2912 C C . ASP B 1 185 ? -5.049 -3.878 6.416 1.00 15.48 185 ASP B C 1
ATOM 2913 O O . ASP B 1 185 ? -5.548 -2.793 6.116 1.00 16.86 185 ASP B O 1
ATOM 2918 N N . MET B 1 186 ? -3.865 -4.279 5.959 1.00 15.17 186 MET B N 1
ATOM 2919 C CA . MET B 1 186 ? -3.004 -3.410 5.159 1.00 16.11 186 MET B CA 1
ATOM 2920 C C . MET B 1 186 ? -3.115 -3.638 3.647 1.00 15.79 186 MET B C 1
ATOM 2921 O O . MET B 1 186 ? -2.348 -3.056 2.876 1.00 14.05 186 MET B O 1
ATOM 2926 N N . VAL B 1 187 ? -4.049 -4.488 3.226 1.00 16.82 187 VAL B N 1
ATOM 2927 C CA . VAL B 1 187 ? -4.152 -4.886 1.818 1.00 18.59 187 VAL B CA 1
ATOM 2928 C C . VAL B 1 187 ? -4.305 -3.706 0.850 1.00 17.30 187 VAL B C 1
ATOM 2929 O O . VAL B 1 187 ? -3.622 -3.645 -0.174 1.00 15.85 187 VAL B O 1
ATOM 2933 N N . GLU B 1 188 ? -5.182 -2.764 1.185 1.00 16.58 188 GLU B N 1
ATOM 2934 C CA . GLU B 1 188 ? -5.490 -1.653 0.285 1.00 18.49 188 GLU B CA 1
ATOM 2935 C C . GLU B 1 188 ? -4.347 -0.648 0.122 1.00 20.59 188 GLU B C 1
ATOM 2936 O O . GLU B 1 188 ? -4.014 -0.257 -1.001 1.00 18.65 188 GLU B O 1
ATOM 2942 N N . VAL B 1 189 ? -3.751 -0.228 1.236 1.00 17.37 189 VAL B N 1
ATOM 2943 C CA . VAL B 1 189 ? -2.680 0.765 1.185 1.00 17.26 189 VAL B CA 1
ATOM 2944 C C . VAL B 1 189 ? -1.424 0.240 0.491 1.00 18.74 189 VAL B C 1
ATOM 2945 O O . VAL B 1 189 ? -0.605 1.027 0.012 1.00 21.88 189 VAL B O 1
ATOM 2949 N N . PHE B 1 190 ? -1.273 -1.081 0.428 1.00 15.59 190 PHE B N 1
ATOM 2950 C CA . PHE B 1 190 ? -0.126 -1.675 -0.252 1.00 14.28 190 PHE B CA 1
ATOM 2951 C C . PHE B 1 190 ? -0.464 -2.174 -1.656 1.00 15.92 190 PHE B C 1
ATOM 2952 O O . PHE B 1 190 ? 0.409 -2.702 -2.346 1.00 17.37 190 PHE B O 1
ATOM 2960 N N . ASN B 1 191 ? -1.722 -2.009 -2.068 1.00 18.23 191 ASN B N 1
ATOM 2961 C CA . ASN B 1 191 ? -2.194 -2.517 -3.357 1.00 19.39 191 ASN B CA 1
ATOM 2962 C C . ASN B 1 191 ? -1.842 -3.994 -3.507 1.00 19.63 191 ASN B C 1
ATOM 2963 O O . ASN B 1 191 ? -1.413 -4.452 -4.569 1.00 18.61 191 ASN B O 1
ATOM 2968 N N . PHE B 1 192 ? -2.021 -4.724 -2.413 1.00 14.62 192 PHE B N 1
ATOM 2969 C CA . PHE B 1 192 ? -1.632 -6.122 -2.321 1.00 14.17 192 PHE B CA 1
ATOM 2970 C C . PHE B 1 192 ? -2.631 -6.989 -3.084 1.00 14.67 192 PHE B C 1
ATOM 2971 O O . PHE B 1 192 ? -3.841 -6.821 -2.930 1.00 15.36 192 PHE B O 1
ATOM 2979 N N . ARG B 1 193 ? -2.128 -7.907 -3.907 1.00 14.68 193 ARG B N 1
ATOM 2980 C CA . ARG B 1 193 ? -2.998 -8.789 -4.682 1.00 15.32 193 ARG B CA 1
ATOM 2981 C C . ARG B 1 193 ? -3.057 -10.181 -4.069 1.00 15.69 193 ARG B C 1
ATOM 2982 O O . ARG B 1 193 ? -2.147 -10.994 -4.261 1.00 15.02 193 ARG B O 1
ATOM 2990 N N . VAL B 1 194 ? -4.117 -10.436 -3.308 1.00 14.11 194 VAL B N 1
ATOM 2991 C CA . VAL B 1 194 ? -4.399 -11.765 -2.778 1.00 14.96 194 VAL B CA 1
ATOM 2992 C C . VAL B 1 194 ? -4.405 -12.811 -3.899 1.00 14.72 194 VAL B C 1
ATOM 2993 O O . VAL B 1 194 ? -3.955 -13.944 -3.713 1.00 14.56 194 VAL B O 1
ATOM 2997 N N . SER B 1 195 ? -4.893 -12.411 -5.069 1.00 15.63 195 SER B N 1
ATOM 2998 C CA . SER B 1 195 ? -4.933 -13.291 -6.232 1.00 16.58 195 SER B CA 1
ATOM 2999 C C . SER B 1 195 ? -3.547 -13.798 -6.629 1.00 16.28 195 SER B C 1
ATOM 3000 O O . SER B 1 195 ? -3.399 -14.943 -7.052 1.00 16.82 195 SER B O 1
ATOM 3003 N N . GLN B 1 196 ? -2.536 -12.946 -6.492 1.00 15.60 196 GLN B N 1
ATOM 3004 C CA . GLN B 1 196 ? -1.172 -13.332 -6.846 1.00 15.55 196 GLN B CA 1
ATOM 3005 C C . GLN B 1 196 ? -0.668 -14.448 -5.938 1.00 15.25 196 GLN B C 1
ATOM 3006 O O . GLN B 1 196 ? -0.076 -15.425 -6.410 1.00 16.31 196 GLN B O 1
ATOM 3012 N N . VAL B 1 197 ? -0.896 -14.293 -4.637 1.00 14.03 197 VAL B N 1
ATOM 3013 C CA . VAL B 1 197 ? -0.516 -15.310 -3.665 1.00 13.51 197 VAL B CA 1
ATOM 3014 C C . VAL B 1 197 ? -1.254 -16.610 -3.956 1.00 15.10 197 VAL B C 1
ATOM 3015 O O . VAL B 1 197 ? -0.671 -17.698 -3.908 1.00 14.32 197 VAL B O 1
ATOM 3019 N N . LYS B 1 198 ? -2.541 -16.484 -4.264 1.00 14.85 198 LYS B N 1
ATOM 3020 C CA . LYS B 1 198 ? -3.379 -17.635 -4.575 1.00 16.80 198 LYS B CA 1
ATOM 3021 C C . LYS B 1 198 ? -2.854 -18.394 -5.786 1.00 16.75 198 LYS B C 1
ATOM 3022 O O . LYS B 1 198 ? -2.785 -19.622 -5.779 1.00 17.24 198 LYS B O 1
ATOM 3028 N N . GLU B 1 199 ? -2.479 -17.653 -6.822 1.00 22.25 199 GLU B N 1
ATOM 3029 C CA . GLU B 1 199 ? -2.039 -18.260 -8.069 1.00 25.38 199 GLU B CA 1
ATOM 3030 C C . GLU B 1 199 ? -0.657 -18.889 -7.930 1.00 20.71 199 GLU B C 1
ATOM 3031 O O . GLU B 1 199 ? -0.387 -19.936 -8.522 1.00 20.59 199 GLU B O 1
ATOM 3037 N N . ASP B 1 200 ? 0.221 -18.242 -7.169 1.00 17.89 200 ASP B N 1
ATOM 3038 C CA . ASP B 1 200 ? 1.538 -18.804 -6.902 1.00 19.24 200 ASP B CA 1
ATOM 3039 C C . ASP B 1 200 ? 1.416 -20.098 -6.106 1.00 16.45 200 ASP B C 1
ATOM 3040 O O . ASP B 1 200 ? 2.086 -21.088 -6.406 1.00 17.09 200 ASP B O 1
ATOM 3045 N N . MET B 1 201 ? 0.546 -20.086 -5.097 1.00 16.12 201 MET B N 1
ATOM 3046 C CA . MET B 1 201 ? 0.311 -21.269 -4.272 1.00 15.72 201 MET B CA 1
ATOM 3047 C C . MET B 1 201 ? -0.356 -22.403 -5.046 1.00 22.90 201 MET B C 1
ATOM 3048 O O . MET B 1 201 ? -0.097 -23.575 -4.771 1.00 24.45 201 MET B O 1
ATOM 3053 N N . GLN B 1 202 ? -1.211 -22.056 -6.006 1.00 22.34 202 GLN B N 1
ATOM 3054 C CA . GLN B 1 202 ? -1.835 -23.056 -6.875 1.00 29.11 202 GLN B CA 1
ATOM 3055 C C . GLN B 1 202 ? -0.788 -23.847 -7.641 1.00 29.12 202 GLN B C 1
ATOM 3056 O O . GLN B 1 202 ? -0.957 -25.039 -7.893 1.00 31.58 202 GLN B O 1
ATOM 3062 N N . LYS B 1 203 ? 0.282 -23.165 -8.034 1.00 27.46 203 LYS B N 1
ATOM 3063 C CA . LYS B 1 203 ? 1.390 -23.807 -8.725 1.00 29.08 203 LYS B CA 1
ATOM 3064 C C . LYS B 1 203 ? 2.195 -24.690 -7.774 1.00 29.01 203 LYS B C 1
ATOM 3065 O O . LYS B 1 203 ? 2.553 -25.820 -8.108 1.00 24.65 203 LYS B O 1
ATOM 3071 N N . LEU B 1 204 ? 2.472 -24.160 -6.586 1.00 24.79 204 LEU B N 1
ATOM 3072 C CA . LEU B 1 204 ? 3.371 -24.804 -5.634 1.00 23.68 204 LEU B CA 1
ATOM 3073 C C . LEU B 1 204 ? 2.703 -25.912 -4.830 1.00 24.84 204 LEU B C 1
ATOM 3074 O O . LEU B 1 204 ? 3.185 -27.046 -4.804 1.00 25.07 204 LEU B O 1
ATOM 3079 N N . LYS B 1 205 ? 1.594 -25.576 -4.178 1.00 19.90 205 LYS B N 1
ATOM 3080 C CA . LYS B 1 205 ? 0.946 -26.480 -3.234 1.00 19.68 205 LYS B CA 1
ATOM 3081 C C . LYS B 1 205 ? -0.538 -26.135 -3.139 1.00 19.86 205 LYS B C 1
ATOM 3082 O O . LYS B 1 205 ? -0.977 -25.492 -2.181 1.00 20.04 205 LYS B O 1
ATOM 3088 N N . PRO B 1 206 ? -1.316 -26.557 -4.148 1.00 21.97 206 PRO B N 1
ATOM 3089 C CA . PRO B 1 206 ? -2.730 -26.187 -4.269 1.00 23.83 206 PRO B CA 1
ATOM 3090 C C . PRO B 1 206 ? -3.611 -26.723 -3.142 1.00 26.79 206 PRO B C 1
ATOM 3091 O O . PRO B 1 206 ? -4.689 -26.171 -2.917 1.00 29.88 206 PRO B O 1
ATOM 3095 N N . GLU B 1 207 ? -3.165 -27.764 -2.442 1.00 27.20 207 GLU B N 1
ATOM 3096 C CA . GLU B 1 207 ? -3.962 -28.344 -1.361 1.00 26.26 207 GLU B CA 1
ATOM 3097 C C . GLU B 1 207 ? -3.911 -27.521 -0.074 1.00 24.75 207 GLU B C 1
ATOM 3098 O O . GLU B 1 207 ? -4.749 -27.690 0.813 1.00 26.11 207 GLU B O 1
ATOM 3104 N N . ALA B 1 208 ? -2.928 -26.634 0.033 1.00 19.79 208 ALA B N 1
ATOM 3105 C CA . ALA B 1 208 ? -2.745 -25.866 1.260 1.00 16.25 208 ALA B CA 1
ATOM 3106 C C . ALA B 1 208 ? -3.750 -24.724 1.346 1.00 16.75 208 ALA B C 1
ATOM 3107 O O . ALA B 1 208 ? -3.863 -23.917 0.423 1.00 19.55 208 ALA B O 1
ATOM 3109 N N . PRO B 1 209 ? -4.489 -24.653 2.462 1.00 17.68 209 PRO B N 1
ATOM 3110 C CA . PRO B 1 209 ? -5.457 -23.568 2.657 1.00 16.75 209 PRO B CA 1
ATOM 3111 C C . PRO B 1 209 ? -4.774 -22.227 2.912 1.00 16.94 209 PRO B C 1
ATOM 3112 O O . PRO B 1 209 ? -3.669 -22.188 3.457 1.00 15.15 209 PRO B O 1
ATOM 3116 N N . ILE B 1 210 ? -5.428 -21.141 2.516 1.00 14.16 210 ILE B N 1
ATOM 3117 C CA . ILE B 1 210 ? -4.881 -19.807 2.720 1.00 16.09 210 ILE B CA 1
ATOM 3118 C C . ILE B 1 210 ? -5.804 -18.989 3.617 1.00 17.13 210 ILE B C 1
ATOM 3119 O O . ILE B 1 210 ? -7.019 -18.963 3.413 1.00 16.70 210 ILE B O 1
ATOM 3124 N N . PHE B 1 211 ? -5.224 -18.330 4.616 1.00 16.44 211 PHE B N 1
ATOM 3125 C CA . PHE B 1 211 ? -6.001 -17.538 5.564 1.00 17.15 211 PHE B CA 1
ATOM 3126 C C . PHE B 1 211 ? -5.643 -16.056 5.531 1.00 16.59 211 PHE B C 1
ATOM 3127 O O . PHE B 1 211 ? -4.469 -15.691 5.556 1.00 19.13 211 PHE B O 1
ATOM 3135 N N . LEU B 1 212 ? -6.667 -15.210 5.466 1.00 13.33 212 LEU B N 1
ATOM 3136 C CA . LEU B 1 212 ? -6.502 -13.781 5.687 1.00 13.62 212 LEU B CA 1
ATOM 3137 C C . LEU B 1 212 ? -6.616 -13.499 7.178 1.00 12.94 212 LEU B C 1
ATOM 3138 O O . LEU B 1 212 ? -7.627 -13.825 7.799 1.00 14.73 212 LEU B O 1
ATOM 3143 N N . MET B 1 213 ? -5.583 -12.897 7.754 1.00 13.32 213 MET B N 1
ATOM 3144 C CA . MET B 1 213 ? -5.564 -12.657 9.191 1.00 16.90 213 MET B CA 1
ATOM 3145 C C . MET B 1 213 ? -5.127 -11.238 9.511 1.00 15.46 213 MET B C 1
ATOM 3146 O O . MET B 1 213 ? -4.213 -10.703 8.885 1.00 16.26 213 MET B O 1
ATOM 3151 N N . SER B 1 214 ? -5.794 -10.632 10.486 1.00 14.79 214 SER B N 1
ATOM 3152 C CA . SER B 1 214 ? -5.368 -9.346 11.020 1.00 16.51 214 SER B CA 1
ATOM 3153 C C . SER B 1 214 ? -5.494 -9.318 12.542 1.00 18.84 214 SER B C 1
ATOM 3154 O O . SER B 1 214 ? -6.442 -9.869 13.104 1.00 16.98 214 SER B O 1
ATOM 3157 N N . SER B 1 215 ? -4.524 -8.690 13.203 1.00 19.02 215 SER B N 1
ATOM 3158 C CA . SER B 1 215 ? -4.589 -8.477 14.645 1.00 22.93 215 SER B CA 1
ATOM 3159 C C . SER B 1 215 ? -5.769 -7.579 15.023 1.00 29.03 215 SER B C 1
ATOM 3160 O O . SER B 1 215 ? -6.191 -7.542 16.180 1.00 32.18 215 SER B O 1
ATOM 3163 N N . LYS B 1 216 ? -6.291 -6.858 14.037 1.00 29.63 216 LYS B N 1
ATOM 3164 C CA . LYS B 1 216 ? -7.415 -5.953 14.238 1.00 29.79 216 LYS B CA 1
ATOM 3165 C C . LYS B 1 216 ? -8.738 -6.664 13.979 1.00 29.52 216 LYS B C 1
ATOM 3166 O O . LYS B 1 216 ? -9.810 -6.071 14.094 1.00 30.37 216 LYS B O 1
ATOM 3172 N N . ASP B 1 217 ? -8.646 -7.941 13.622 1.00 27.77 217 ASP B N 1
ATOM 3173 C CA . ASP B 1 217 ? -9.809 -8.739 13.258 1.00 25.84 217 ASP B CA 1
ATOM 3174 C C . ASP B 1 217 ? -9.885 -10.001 14.116 1.00 21.88 217 ASP B C 1
ATOM 3175 O O . ASP B 1 217 ? -9.325 -11.036 13.757 1.00 21.97 217 ASP B O 1
ATOM 3180 N N . PRO B 1 218 ? -10.576 -9.910 15.262 1.00 26.17 218 PRO B N 1
ATOM 3181 C CA . PRO B 1 218 ? -10.778 -11.046 16.168 1.00 28.68 218 PRO B CA 1
ATOM 3182 C C . PRO B 1 218 ? -11.394 -12.266 15.487 1.00 24.84 218 PRO B C 1
ATOM 3183 O O . PRO B 1 218 ? -11.064 -13.397 15.839 1.00 23.33 218 PRO B O 1
ATOM 3187 N N . LYS B 1 219 ? -12.271 -12.026 14.518 1.00 20.69 219 LYS B N 1
ATOM 3188 C CA . LYS B 1 219 ? -12.956 -13.100 13.807 1.00 23.32 219 LYS B CA 1
ATOM 3189 C C . LYS B 1 219 ? -11.995 -13.942 12.964 1.00 20.55 219 LYS B C 1
ATOM 3190 O O . LYS B 1 219 ? -12.165 -15.157 12.850 1.00 19.59 219 LYS B O 1
ATOM 3196 N N . SER B 1 220 ? -10.989 -13.301 12.378 1.00 20.98 220 SER B N 1
ATOM 3197 C CA . SER B 1 220 ? -9.978 -14.023 11.608 1.00 20.43 220 SER B CA 1
ATOM 3198 C C . SER B 1 220 ? -9.153 -14.921 12.520 1.00 19.41 220 SER B C 1
ATOM 3199 O O . SER B 1 220 ? -8.765 -16.026 12.140 1.00 17.39 220 SER B O 1
ATOM 3202 N N . LEU B 1 221 ? -8.886 -14.433 13.727 1.00 20.29 221 LEU B N 1
ATOM 3203 C CA . LEU B 1 221 ? -8.152 -15.204 14.721 1.00 22.33 221 LEU B CA 1
ATOM 3204 C C . LEU B 1 221 ? -8.969 -16.407 15.158 1.00 24.08 221 LEU B C 1
ATOM 3205 O O . LEU B 1 221 ? -8.455 -17.519 15.288 1.00 24.85 221 LEU B O 1
ATOM 3210 N N . GLU B 1 222 ? -10.250 -16.156 15.395 1.00 23.51 222 GLU B N 1
ATOM 3211 C CA . GLU B 1 222 ? -11.183 -17.170 15.861 1.00 23.56 222 GLU B CA 1
ATOM 3212 C C . GLU B 1 222 ? -11.345 -18.301 14.848 1.00 20.88 222 GLU B C 1
ATOM 3213 O O . GLU B 1 222 ? -11.424 -19.473 15.224 1.00 20.58 222 GLU B O 1
ATOM 3219 N N . ASP B 1 223 ? -11.405 -17.947 13.568 1.00 18.00 223 ASP B N 1
ATOM 3220 C CA . ASP B 1 223 ? -11.536 -18.940 12.507 1.00 20.59 223 ASP B CA 1
ATOM 3221 C C . ASP B 1 223 ? -10.300 -19.829 12.413 1.00 22.89 223 ASP B C 1
ATOM 3222 O O . ASP B 1 223 ? -10.415 -21.039 12.207 1.00 23.45 223 ASP B O 1
ATOM 3227 N N . PHE B 1 224 ? -9.122 -19.228 12.551 1.00 20.04 224 PHE B N 1
ATOM 3228 C CA . PHE B 1 224 ? -7.877 -19.983 12.445 1.00 19.85 224 PHE B CA 1
ATOM 3229 C C . PHE B 1 224 ? -7.715 -20.886 13.661 1.00 17.99 224 PHE B C 1
ATOM 3230 O O . PHE B 1 224 ? -7.209 -22.003 13.549 1.00 18.22 224 PHE B O 1
ATOM 3238 N N . LYS B 1 225 ? -8.130 -20.389 14.823 1.00 15.99 225 LYS B N 1
ATOM 3239 C CA . LYS B 1 225 ? -8.099 -21.182 16.048 1.00 15.16 225 LYS B CA 1
ATOM 3240 C C . LYS B 1 225 ? -8.956 -22.434 15.888 1.00 17.30 225 LYS B C 1
ATOM 3241 O O . LYS B 1 225 ? -8.529 -23.539 16.229 1.00 18.31 225 LYS B O 1
ATOM 3247 N N . ASN B 1 226 ? -10.161 -22.250 15.356 1.00 20.28 226 ASN B N 1
ATOM 3248 C CA . ASN B 1 226 ? -11.087 -23.358 15.150 1.00 20.87 226 ASN B CA 1
ATOM 3249 C C . ASN B 1 226 ? -10.550 -24.331 14.110 1.00 21.10 226 ASN B C 1
ATOM 3250 O O . ASN B 1 226 ? -10.769 -25.538 14.206 1.00 26.50 226 ASN B O 1
ATOM 3255 N N . PHE B 1 227 ? -9.853 -23.792 13.115 1.00 18.54 227 PHE B N 1
ATOM 3256 C CA . PHE B 1 227 ? -9.151 -24.603 12.125 1.00 20.14 227 PHE B CA 1
ATOM 3257 C C . PHE B 1 227 ? -8.131 -25.519 12.790 1.00 17.41 227 PHE B C 1
ATOM 3258 O O . PHE B 1 227 ? -8.043 -26.705 12.471 1.00 16.16 227 PHE B O 1
ATOM 3266 N N . LEU B 1 228 ? -7.357 -24.957 13.711 1.00 17.93 228 LEU B N 1
ATOM 3267 C CA . LEU B 1 228 ? -6.349 -25.721 14.432 1.00 18.17 228 LEU B CA 1
ATOM 3268 C C . LEU B 1 228 ? -7.001 -26.803 15.283 1.00 19.29 228 LEU B C 1
ATOM 3269 O O . LEU B 1 228 ? -6.487 -27.918 15.384 1.00 18.41 228 LEU B O 1
ATOM 3274 N N . LEU B 1 229 ? -8.128 -26.457 15.898 1.00 19.36 229 LEU B N 1
ATOM 3275 C CA . LEU B 1 229 ? -8.868 -27.380 16.752 1.00 20.35 229 LEU B CA 1
ATOM 3276 C C . LEU B 1 229 ? -9.345 -28.599 15.971 1.00 20.38 229 LEU B C 1
ATOM 3277 O O . LEU B 1 229 ? -9.313 -29.724 16.476 1.00 19.65 229 LEU B O 1
ATOM 3282 N N . GLU B 1 230 ? -9.801 -28.370 14.743 1.00 22.62 230 GLU B N 1
ATOM 3283 C CA . GLU B 1 230 ? -10.275 -29.458 13.896 1.00 25.71 230 GLU B CA 1
ATOM 3284 C C . GLU B 1 230 ? -9.107 -30.311 13.412 1.00 21.33 230 GLU B C 1
ATOM 3285 O O . GLU B 1 230 ? -9.231 -31.528 13.270 1.00 19.81 230 GLU B O 1
ATOM 3291 N N . LYS B 1 231 ? -7.971 -29.671 13.158 1.00 21.07 231 LYS B N 1
ATOM 3292 C CA . LYS B 1 231 ? -6.784 -30.395 12.715 1.00 23.25 231 LYS B CA 1
ATOM 3293 C C . LYS B 1 231 ? -6.265 -31.333 13.802 1.00 25.55 231 LYS B C 1
ATOM 3294 O O . LYS B 1 231 ? -5.868 -32.464 13.511 1.00 17.41 231 LYS B O 1
ATOM 3300 N N . LYS B 1 232 ? -6.261 -30.863 15.047 1.00 16.70 232 LYS B N 1
ATOM 3301 C CA . LYS B 1 232 ? -5.876 -31.716 16.166 1.00 16.92 232 LYS B CA 1
ATOM 3302 C C . LYS B 1 232 ? -6.867 -32.864 16.283 1.00 18.40 232 LYS B C 1
ATOM 3303 O O . LYS B 1 232 ? -6.482 -34.002 16.549 1.00 21.73 232 LYS B O 1
ATOM 3309 N N . ARG B 1 233 ? -8.141 -32.548 16.069 1.00 25.13 233 ARG B N 1
ATOM 3310 C CA . ARG B 1 233 ? -9.216 -33.535 16.090 1.00 28.42 233 ARG B CA 1
ATOM 3311 C C . ARG B 1 233 ? -8.992 -34.644 15.065 1.00 24.41 233 ARG B C 1
ATOM 3312 O O . ARG B 1 233 ? -9.119 -35.824 15.386 1.00 23.38 233 ARG B O 1
ATOM 3320 N N . GLU B 1 234 ? -8.662 -34.261 13.835 1.00 24.42 234 GLU B N 1
ATOM 3321 C CA . GLU B 1 234 ? -8.371 -35.235 12.788 1.00 23.98 234 GLU B CA 1
ATOM 3322 C C . GLU B 1 234 ? -7.038 -35.920 13.047 1.00 22.72 234 GLU B C 1
ATOM 3323 O O . GLU B 1 234 ? -6.745 -36.967 12.466 1.00 25.23 234 GLU B O 1
ATOM 3329 N N . ASN B 1 235 ? -6.245 -35.318 13.931 1.00 23.30 235 ASN B N 1
ATOM 3330 C CA . ASN B 1 235 ? -4.842 -35.670 14.114 1.00 22.53 235 ASN B CA 1
ATOM 3331 C C . ASN B 1 235 ? -4.108 -35.650 12.775 1.00 20.78 235 ASN B C 1
ATOM 3332 O O . ASN B 1 235 ? -3.457 -36.623 12.394 1.00 18.98 235 ASN B O 1
ATOM 3337 N N . TYR B 1 236 ? -4.256 -34.549 12.044 1.00 17.93 236 TYR B N 1
ATOM 3338 C CA . TYR B 1 236 ? -3.461 -34.332 10.843 1.00 21.09 236 TYR B CA 1
ATOM 3339 C C . TYR B 1 236 ? -1.982 -34.254 11.203 1.00 19.47 236 TYR B C 1
ATOM 3340 O O . TYR B 1 236 ? -1.587 -33.478 12.073 1.00 15.59 236 TYR B O 1
ATOM 3349 N N . GLN B 1 237 ? -1.169 -35.058 10.528 1.00 18.14 237 GLN B N 1
ATOM 3350 C CA . GLN B 1 237 ? 0.271 -35.057 10.757 1.00 16.27 237 GLN B CA 1
ATOM 3351 C C . GLN B 1 237 ? 0.982 -34.985 9.416 1.00 16.41 237 GLN B C 1
ATOM 3352 O O . GLN B 1 237 ? 0.930 -35.934 8.634 1.00 17.51 237 GLN B O 1
ATOM 3358 N N . SER B 1 238 ? 1.639 -33.858 9.152 1.00 15.45 238 SER B N 1
ATOM 3359 C CA . SER B 1 238 ? 2.281 -33.625 7.859 1.00 15.62 238 SER B CA 1
ATOM 3360 C C . SER B 1 238 ? 3.293 -34.700 7.481 1.00 18.74 238 SER B C 1
ATOM 3361 O O . SER B 1 238 ? 4.105 -35.133 8.304 1.00 16.32 238 SER B O 1
ATOM 3364 N N . THR B 1 239 ? 3.237 -35.124 6.225 1.00 22.34 239 THR B N 1
ATOM 3365 C CA . THR B 1 239 ? 4.194 -36.088 5.703 1.00 21.08 239 THR B CA 1
ATOM 3366 C C . THR B 1 239 ? 5.253 -35.385 4.862 1.00 22.54 239 THR B C 1
ATOM 3367 O O . THR B 1 239 ? 5.947 -36.025 4.069 1.00 23.32 239 THR B O 1
ATOM 3371 N N . HIS B 1 240 ? 5.383 -34.071 5.041 1.00 20.63 240 HIS B N 1
ATOM 3372 C CA . HIS B 1 240 ? 6.306 -33.290 4.222 1.00 19.51 240 HIS B CA 1
ATOM 3373 C C . HIS B 1 240 ? 7.745 -33.732 4.425 1.00 23.07 240 HIS B C 1
ATOM 3374 O O . HIS B 1 240 ? 8.191 -33.969 5.551 1.00 22.74 240 HIS B O 1
ATOM 3381 N N . SER B 1 241 ? 8.467 -33.837 3.318 1.00 25.31 241 SER B N 1
ATOM 3382 C CA . SER B 1 241 ? 9.865 -34.218 3.361 1.00 30.58 241 SER B CA 1
ATOM 3383 C C . SER B 1 241 ? 10.770 -32.995 3.366 1.00 27.86 241 SER B C 1
ATOM 3384 O O . SER B 1 241 ? 10.725 -32.177 2.446 1.00 25.27 241 SER B O 1
ATOM 3387 N N . PHE B 1 242 ? 11.597 -32.880 4.400 1.00 29.45 242 PHE B N 1
ATOM 3388 C CA . PHE B 1 242 ? 12.474 -31.727 4.546 1.00 30.74 242 PHE B CA 1
ATOM 3389 C C . PHE B 1 242 ? 13.879 -32.057 4.047 1.00 34.82 242 PHE B C 1
ATOM 3390 O O . PHE B 1 242 ? 14.591 -31.195 3.528 1.00 36.13 242 PHE B O 1
#

Foldseek 3Di:
DVLVVLLVVVLVVCVVLQAQEEEEAAAPPLQPLVLLLLLLVDPVAQEAEEEEEQDDCVSVVSNVVSVHHYDYQRPNPDQWDTQVSVVVVVVVCVVVCSSNRHNYYYYYIHRDLEPHLQHRNNHQFYEYEDEQVVALQCCVVRVSSLLRGLEYEHEQLVCCVVSVHDPVSNQVSCCVRPNNYYYAYYYSVDSVSSVVVSVVSVVCSVVSRGDPDHD/DVLVVLLQVVLVVCVVLQAQEEEEAAAPPLCPLLLLLLLLVDPVAQEAEEEEEQDDPPSQVSCVVSVHHYDYQHPNPDQWDTQVSVVVRVVVCVVVCSSNRHNYYYYYMHRDLEPHLQHRNNHQFYEYEDEQVVALQCCLVHLSNLLRGLAYEHEQLVCCVVSVHDPVSNQVSCCVRPNNHYYAYYYSVDSVSSVVVSVVVVVCSVVSRGDPDDD

Secondary structure (DSSP, 8-state):
-HHHHHHHHHHHHHHHTT-EEEEEE-STTSSHHHHHHHHTT-TT--EEEEEEESS-SHHHHHHHTTT--EEEEE-TT-SS--HHHHHHHHHHHHHTTTTTT-SEEEEE--S-SSGGGG-----SEEEEEEEGGG-TTHHHHSHHHHHT-SEEEEE-GGGTTTTT--HHHHHHHHHHH-TTS-EEE--TT-HHHHHHHHHHHHHHHHHT-------/-HHHHHHHHHHHHHHHTT-EEEEEE-STTSSHHHHHHHHTT-TT--EEEEEEESS-SHHHHHHHHTT--EEEEE-TT-SS--HHHHHHHHHHHHHTTTTTT-SEEEEE--S-SSGGGG-----SEEEEEEEGGG-TTHHHHSHHHHTT-SEEEEE-GGGTTTTT--HHHHHHHHHHH-TTS-EEE--TT-HHHHHHHHHHHHHHHHHT-------

B-factor: mean 22.67, std 12.28, range [6.95, 98.69]

CATH classification: 3.40.50.300